Protein 4AY7 (pdb70)

Radius of gyration: 29.16 Å; Cα contacts (8 Å, |Δi|>4): 1496; chains: 2; bounding box: 47×88×54 Å

InterPro domains:
  IPR000257 Uroporphyrinogen decarboxylase (URO-D) [PF01208] (9-339)
  IPR006360 Methyltransferase MtaA/CmuA [TIGR01463] (5-341)
  IPR006360 Methyltransferase MtaA/CmuA [cd03307] (14-339)
  IPR038071 UROD/MetE-like superfamily [G3DSA:3.20.20.210] (1-342)
  IPR038071 UROD/MetE-like superfamily [SSF51726] (7-340)
  IPR052024 Methylcobamide/Methylated-thiol:CoM methyltransferase [PTHR47099] (4-341)

Sequence (672 aa):
EFTLKTRLLAALKGEPVDKVPVCSVTQTGIVELMDVVGAPWPEAHTNPELMAKLALANHELSGLEAVRLPYLTVLVEAMGCEINMGTKNRQPSVTGHPYPKDLEGAAVPADLLQRGRIPVVLEAIKIIREKVGPDVPIVGGMEGPVTVASSDLVSVKSFMMKWSIKKTDLLEQALDIATEASIIYANAMVEAGADVIAIADPVASPDLMSPDSSFRQFLKSRLQKFASSVNSVTVLHICGNVNPILSDMADCGFEGLSVEEKIGSAKKGKEVIGTRARLVGNVSSPFTLLPGPVDKIKAEAKEALEGGIDVLAPGCGIAPMTPLENVKALVAARDEFYAEFTLKTRLLAALKGEPVDKVPVCSVTQTGIVELMDVVGAPWPEAHTNPELMAKLALANHELSGLEAVRLPYLTVLVEAMMGCEINMGTKNRQPSVTGHPYPKDLEGAAVPADLLQRGRIPVVLEAIKIIREKVGPDVPIVGGMEGPVTVASSDLVSVKSFMMKWSIKKTDLLEQALDIATEASIIYANAMVEAGADVIAIADPVASPDLMSPDSFRQFLKSRLQQKFASSSVNSVTVLHICGNVNPILSDMADCGFEGLSVEEKIGSAKKKGKEVIGTRARLVGNVSSPFTLLPGPVDKIKAEAKEALEGGIDVLAPGCGIAPMTPLENVKALVAARDEFYA

Secondary structure (DSSP, 8-state):
---HHHHHHHHHHT---SS--B--SS----HHHHHHHT--TTHHHH-HHHHHHHHHHHHHTT--SSEEE----HHHHHTT-EEE--BTTB--EEEE-S-SS--TT----TTGGGSTTHHHHHHHHHHHHHHH-TTS-EEEEEE-HHHHHHHHH-HHHHHHHHHH-HHHHHHHHHHHHHHHHHHHHHHHHHT-SEEEEE-GGGSTTTS-HHHIIIIIHHHHHHHHHHSSSEEEEE--S--HHHHHHHHTS--SEEE--GGG--HHHHHHHHTTSSEEEEEE-IIIIITT--HHHHHHHHHHHHHTT-SEEEESSSPPTT--HHHHHHHHHHHHHHT-/---HHHHHHHHHHT---SS--B--SS----HHHHHHHT--TTHHHH-HHHHHHHHHHHHHTT--SSEEE----HHHHHTT-EEE---SSS--EEEE-S-SS--TT----TTGGGSTTHHHHHHHHHHHHHHH-TTS-EEEEEE-HHHHHHHHH-HHHHHHHHHH-HHHHHHHHHHHHHHHHHHHHHHHHHT-SEEEEE-GGGSTTTS-HHHIIIIIHHHHHHHHHHSSSEEEEE--S--HHHHHHHHTT--SEEE--GGG--HHHHHHHHTTS-EEEEEE-IIIIITT--HHHHHHHHHHHHHTT-SEEEESSSPPTT--HHHHHHHHHHHHHHT-

B-factor: mean 26.63, std 7.2, range [11.44, 65.88]

Nearest PDB structures (foldseek):
  4ay7-assembly2_B  TM=1.002E+00  e=9.163E-67  Methanosarcina mazei
  6tf8-assembly1_A  TM=4.665E-01  e=1.137E-02  Saccharolobus solfataricus P2
  6tf8-assembly4_D  TM=4.691E-01  e=1.137E-02  Saccharolobus solfataricus P2
  6tfa-assembly4_D  TM=4.592E-01  e=1.204E-02  Saccharolobus solfataricus P2
  4a29-assembly1_A  TM=4.739E-01  e=2.843E-02  synthetic construct

Solvent-accessible surface area: 25046 Å² total

Structure (mmCIF, N/CA/C/O backbone):
data_4AY7
#
_entry.id   4AY7
#
_cell.length_a   44.209
_cell.length_b   167.419
_cell.length_c   45.849
_cell.angle_alpha   90.00
_cell.angle_beta   117.36
_cell.angle_gamma   90.00
#
_symmetry.space_group_name_H-M   'P 1 21 1'
#
loop_
_entity.id
_entity.type
_entity.pdbx_description
1 polymer 'METHYLCOBALAMIN\: COENZYME M METHYLTRANSFERASE'
2 non-polymer 'ZINC ION'
3 non-polymer 'MAGNESIUM ION'
4 water water
#
loop_
_atom_site.group_PDB
_atom_site.id
_atom_site.type_symbol
_atom_site.label_atom_id
_atom_site.label_alt_id
_atom_site.label_comp_id
_atom_site.label_asym_id
_atom_site.label_entity_id
_atom_site.label_seq_id
_atom_site.pdbx_PDB_ins_code
_atom_site.Cartn_x
_atom_site.Cartn_y
_atom_site.Cartn_z
_atom_site.occupancy
_atom_site.B_iso_or_equiv
_atom_site.auth_seq_id
_atom_site.auth_comp_id
_atom_site.auth_asym_id
_atom_site.auth_atom_id
_atom_site.pdbx_PDB_model_num
ATOM 1 N N . GLU A 1 12 ? 19.385 6.195 -12.037 1.00 40.52 6 GLU A N 1
ATOM 2 C CA . GLU A 1 12 ? 18.181 6.228 -12.885 1.00 40.28 6 GLU A CA 1
ATOM 3 C C . GLU A 1 12 ? 17.089 5.366 -12.216 1.00 38.13 6 GLU A C 1
ATOM 4 O O . GLU A 1 12 ? 16.502 4.494 -12.849 1.00 41.82 6 GLU A O 1
ATOM 6 N N . PHE A 1 13 ? 16.827 5.593 -10.934 1.00 35.23 7 PHE A N 1
ATOM 7 C CA . PHE A 1 13 ? 15.638 5.048 -10.324 1.00 31.31 7 PHE A CA 1
ATOM 8 C C . PHE A 1 13 ? 14.466 5.887 -10.774 1.00 30.36 7 PHE A C 1
ATOM 9 O O . PHE A 1 13 ? 14.613 7.065 -11.069 1.00 29.05 7 PHE A O 1
ATOM 17 N N . THR A 1 14 ? 13.299 5.239 -10.834 1.00 27.80 8 THR A N 1
ATOM 18 C CA . THR A 1 14 ? 11.983 5.866 -10.962 1.00 26.66 8 THR A CA 1
ATOM 19 C C . THR A 1 14 ? 11.366 5.812 -9.586 1.00 25.20 8 THR A C 1
ATOM 20 O O . THR A 1 14 ? 11.868 5.128 -8.692 1.00 23.44 8 THR A O 1
ATOM 24 N N . LEU A 1 15 ? 10.277 6.550 -9.400 1.00 24.27 9 LEU A N 1
ATOM 25 C CA . LEU A 1 15 ? 9.639 6.518 -8.102 1.00 22.86 9 LEU A CA 1
ATOM 26 C C . LEU A 1 15 ? 9.241 5.084 -7.770 1.00 22.54 9 LEU A C 1
ATOM 27 O O . LEU A 1 15 ? 9.288 4.715 -6.586 1.00 21.30 9 LEU A O 1
ATOM 32 N N . LYS A 1 16 ? 8.833 4.326 -8.782 1.00 22.83 10 LYS A N 1
ATOM 33 C CA . LYS A 1 16 ? 8.401 2.968 -8.589 1.00 23.51 10 LYS A CA 1
ATOM 34 C C . LYS A 1 16 ? 9.572 2.055 -8.221 1.00 22.99 10 LYS A C 1
ATOM 35 O O . LYS A 1 16 ? 9.497 1.327 -7.233 1.00 21.73 10 LYS A O 1
ATOM 41 N N . THR A 1 17 ? 10.639 2.109 -9.015 1.00 23.39 11 THR A N 1
ATOM 42 C CA . THR A 1 17 ? 11.822 1.222 -8.801 1.00 23.60 11 THR A CA 1
ATOM 43 C C . THR A 1 17 ? 12.504 1.523 -7.472 1.00 22.20 11 THR A C 1
ATOM 44 O O . THR A 1 17 ? 12.966 0.596 -6.795 1.00 21.86 11 THR A O 1
ATOM 48 N N . ARG A 1 18 ? 12.529 2.790 -7.079 1.00 21.79 12 ARG A N 1
ATOM 49 C CA . ARG A 1 18 ? 13.133 3.179 -5.795 1.00 21.47 12 ARG A CA 1
ATOM 50 C C . ARG A 1 18 ? 12.309 2.613 -4.660 1.00 20.01 12 ARG A C 1
ATOM 51 O O . ARG A 1 18 ? 12.874 2.149 -3.654 1.00 18.48 12 ARG A O 1
ATOM 59 N N . LEU A 1 19 ? 10.965 2.754 -4.746 1.00 19.71 13 LEU A N 1
ATOM 60 C CA . LEU A 1 19 ? 10.129 2.265 -3.631 1.00 19.23 13 LEU A CA 1
ATOM 61 C C . LEU A 1 19 ? 10.327 0.779 -3.407 1.00 19.22 13 LEU A C 1
ATOM 62 O O . LEU A 1 19 ? 10.461 0.312 -2.280 1.00 19.01 13 LEU A O 1
ATOM 67 N N . LEU A 1 20 ? 10.263 0.023 -4.479 1.00 20.25 14 LEU A N 1
ATOM 68 C CA . LEU A 1 20 ? 10.382 -1.416 -4.421 1.00 21.11 14 LEU A CA 1
ATOM 69 C C . LEU A 1 20 ? 11.798 -1.831 -3.919 1.00 20.87 14 LEU A C 1
ATOM 70 O O . LEU A 1 20 ? 11.971 -2.696 -3.053 1.00 20.64 14 LEU A O 1
ATOM 75 N N . ALA A 1 21 ? 12.806 -1.180 -4.445 1.00 21.43 15 ALA A N 1
ATOM 76 C CA . ALA A 1 21 ? 14.213 -1.407 -3.965 1.00 20.97 15 ALA A CA 1
ATOM 77 C C . ALA A 1 21 ? 14.330 -1.120 -2.469 1.00 20.35 15 ALA A C 1
ATOM 78 O O . ALA A 1 21 ? 14.839 -1.969 -1.657 1.00 20.64 15 ALA A O 1
ATOM 80 N N . ALA A 1 22 ? 13.798 0.014 -2.059 1.00 19.79 16 ALA A N 1
ATOM 81 C CA . ALA A 1 22 ? 13.805 0.357 -0.627 1.00 19.05 16 ALA A CA 1
ATOM 82 C C . ALA A 1 22 ? 13.191 -0.633 0.300 1.00 18.71 16 ALA A C 1
ATOM 83 O O . ALA A 1 22 ? 13.736 -0.938 1.361 1.00 17.72 16 ALA A O 1
ATOM 85 N N . LEU A 1 23 ? 11.981 -1.100 -0.082 1.00 18.57 17 LEU A N 1
ATOM 86 C CA . LEU A 1 23 ? 11.250 -2.047 0.704 1.00 18.87 17 LEU A CA 1
ATOM 87 C C . LEU A 1 23 ? 11.965 -3.387 0.721 1.00 19.10 17 LEU A C 1
ATOM 88 O O . LEU A 1 23 ? 11.983 -4.066 1.737 1.00 19.49 17 LEU A O 1
ATOM 93 N N . LYS A 1 24 ? 12.545 -3.786 -0.385 1.00 20.13 18 LYS A N 1
ATOM 94 C CA . LYS A 1 24 ? 13.262 -5.040 -0.391 1.00 21.40 18 LYS A CA 1
ATOM 95 C C . LYS A 1 24 ? 14.637 -4.974 0.290 1.00 22.27 18 LYS A C 1
ATOM 96 O O . LYS A 1 24 ? 15.237 -6.021 0.569 1.00 23.59 18 LYS A O 1
ATOM 102 N N . GLY A 1 25 ? 15.128 -3.787 0.590 1.00 21.84 19 GLY A N 1
ATOM 103 C CA . GLY A 1 25 ? 16.470 -3.664 1.222 1.00 23.21 19 GLY A CA 1
ATOM 104 C C . GLY A 1 25 ? 17.605 -3.651 0.235 1.00 23.83 19 GLY A C 1
ATOM 105 O O . GLY A 1 25 ? 18.776 -3.869 0.600 1.00 25.17 19 GLY A O 1
ATOM 106 N N . GLU A 1 26 ? 17.300 -3.386 -1.011 1.00 24.24 20 GLU A N 1
ATOM 107 C CA . GLU A 1 26 ? 18.334 -3.189 -2.016 1.00 26.61 20 GLU A CA 1
ATOM 108 C C . GLU A 1 26 ? 18.859 -1.775 -1.984 1.00 26.57 20 GLU A C 1
ATOM 109 O O . GLU A 1 26 ? 18.169 -0.845 -1.487 1.00 24.91 20 GLU A O 1
ATOM 115 N N . PRO A 1 27 ? 20.092 -1.544 -2.535 1.00 28.61 21 PRO A N 1
ATOM 116 C CA . PRO A 1 27 ? 20.586 -0.171 -2.415 1.00 28.66 21 PRO A CA 1
ATOM 117 C C . PRO A 1 27 ? 19.758 0.843 -3.202 1.00 27.86 21 PRO A C 1
ATOM 118 O O . PRO A 1 27 ? 19.244 0.557 -4.292 1.00 29.02 21 PRO A O 1
ATOM 122 N N . VAL A 1 28 ? 19.602 1.994 -2.603 1.00 26.08 22 VAL A N 1
ATOM 123 C CA . VAL A 1 28 ? 18.973 3.106 -3.281 1.00 25.78 22 VAL A CA 1
ATOM 124 C C . VAL A 1 28 ? 19.776 4.378 -3.191 1.00 26.90 22 VAL A C 1
ATOM 125 O O . VAL A 1 28 ? 20.652 4.522 -2.313 1.00 25.40 22 VAL A O 1
ATOM 129 N N . ASP A 1 29 ? 19.468 5.299 -4.103 1.00 25.96 23 ASP A N 1
ATOM 130 C CA . ASP A 1 29 ? 20.082 6.610 -4.096 1.00 26.41 23 ASP A CA 1
ATOM 131 C C . ASP A 1 29 ? 19.656 7.456 -2.906 1.00 24.95 23 ASP A C 1
ATOM 132 O O . ASP A 1 29 ? 20.426 8.226 -2.379 1.00 25.98 23 ASP A O 1
ATOM 137 N N . LYS A 1 30 ? 18.393 7.333 -2.494 1.00 23.41 24 LYS A N 1
ATOM 138 C CA . LYS A 1 30 ? 17.837 8.130 -1.403 1.00 23.50 24 LYS A CA 1
ATOM 139 C C . LYS A 1 30 ? 16.565 7.488 -0.860 1.00 21.69 24 LYS A C 1
ATOM 140 O O . LYS A 1 30 ? 16.007 6.659 -1.533 1.00 21.23 24 LYS A O 1
ATOM 146 N N . VAL A 1 31 ? 16.178 7.776 0.382 1.00 20.78 25 VAL A N 1
ATOM 147 C CA . VAL A 1 31 ? 14.972 7.191 0.986 1.00 20.30 25 VAL A CA 1
ATOM 148 C C . VAL A 1 31 ? 13.718 7.781 0.276 1.00 20.22 25 VAL A C 1
ATOM 149 O O . VAL A 1 31 ? 13.613 9.014 0.148 1.00 20.55 25 VAL A O 1
ATOM 153 N N . PRO A 1 32 ? 12.828 6.925 -0.275 1.00 19.21 26 PRO A N 1
ATOM 154 C CA . PRO A 1 32 ? 11.547 7.434 -0.843 1.00 19.88 26 PRO A CA 1
ATOM 155 C C . PRO A 1 32 ? 10.696 7.970 0.251 1.00 19.63 26 PRO A C 1
ATO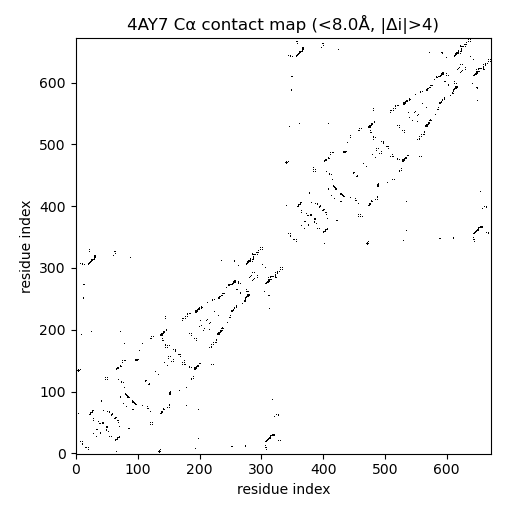M 156 O O . PRO A 1 32 ? 10.808 7.511 1.414 1.00 19.40 26 PRO A O 1
ATOM 160 N N . VAL A 1 33 ? 9.855 8.946 -0.102 1.00 20.88 27 VAL A N 1
ATOM 161 C CA . VAL A 1 33 ? 8.921 9.542 0.850 1.00 20.70 27 VAL A CA 1
ATOM 162 C C . VAL A 1 33 ? 7.542 9.346 0.309 1.00 21.95 27 VAL A C 1
ATOM 163 O O . VAL A 1 33 ? 7.230 9.797 -0.789 1.00 22.51 27 VAL A O 1
ATOM 167 N N . CYS A 1 34 ? 6.756 8.623 1.073 1.00 21.26 28 CYS A N 1
ATOM 168 C CA . CYS A 1 34 ? 5.355 8.370 0.651 1.00 22.87 28 CYS A CA 1
ATOM 169 C C . CYS A 1 34 ? 4.538 7.905 1.811 1.00 23.20 28 CYS A C 1
ATOM 170 O O . CYS A 1 34 ? 5.032 7.913 2.936 1.00 24.79 28 CYS A O 1
ATOM 173 N N . SER A 1 35 ? 3.261 7.568 1.560 1.00 23.24 29 SER A N 1
ATOM 174 C CA . SER A 1 35 ? 2.411 6.962 2.596 1.00 22.96 29 SER A CA 1
ATOM 175 C C . SER A 1 35 ? 1.914 5.628 2.150 1.00 22.39 29 SER A C 1
ATOM 176 O O . SER A 1 35 ? 1.504 5.471 0.982 1.00 22.84 29 SER A O 1
ATOM 179 N N . VAL A 1 36 ? 1.958 4.658 3.053 1.00 21.24 30 VAL A N 1
ATOM 180 C CA . VAL A 1 36 ? 1.435 3.349 2.834 1.00 22.77 30 VAL A CA 1
ATOM 181 C C . VAL A 1 36 ? 0.104 3.265 3.580 1.00 22.44 30 VAL A C 1
ATOM 182 O O . VAL A 1 36 ? -0.607 2.296 3.449 1.00 21.35 30 VAL A O 1
ATOM 186 N N . THR A 1 37 ? -0.256 4.308 4.310 1.00 21.37 31 THR A N 1
ATOM 187 C CA . THR A 1 37 ? -1.472 4.313 5.078 1.00 21.31 31 THR A CA 1
ATOM 188 C C . THR A 1 37 ? -2.397 5.362 4.393 1.00 21.08 31 THR A C 1
ATOM 189 O O . THR A 1 37 ? -1.975 6.039 3.471 1.00 21.43 31 THR A O 1
ATOM 193 N N . GLN A 1 38 ? -3.608 5.549 4.862 1.00 19.84 32 GLN A N 1
ATOM 194 C CA . GLN A 1 38 ? -4.582 6.308 4.064 1.00 20.47 32 GLN A CA 1
ATOM 195 C C . GLN A 1 38 ? -4.157 7.801 3.885 1.00 20.58 32 GLN A C 1
ATOM 196 O O . GLN A 1 38 ? -3.612 8.432 4.816 1.00 19.81 32 GLN A O 1
ATOM 202 N N . THR A 1 39 ? -4.377 8.318 2.684 1.00 20.21 33 THR A N 1
ATOM 203 C CA . THR A 1 39 ? -3.929 9.670 2.311 1.00 21.74 33 THR A CA 1
ATOM 204 C C . THR A 1 39 ? -5.048 10.723 2.040 1.00 22.24 33 THR A C 1
ATOM 205 O O . THR A 1 39 ? -4.793 11.828 1.560 1.00 24.18 33 THR A O 1
ATOM 209 N N . GLY A 1 40 ? -6.292 10.375 2.299 1.00 21.90 34 GLY A N 1
ATOM 210 C CA . GLY A 1 40 ? -7.409 11.315 2.069 1.00 21.90 34 GLY A CA 1
ATOM 211 C C . GLY A 1 40 ? -7.447 12.433 3.102 1.00 21.75 34 GLY A C 1
ATOM 212 O O . GLY A 1 40 ? -7.517 12.151 4.301 1.00 20.72 34 GLY A O 1
ATOM 213 N N . ILE A 1 41 ? -7.423 13.695 2.630 1.00 21.31 35 ILE A N 1
ATOM 214 C CA . ILE A 1 41 ? -7.421 14.872 3.539 1.00 21.46 35 ILE A CA 1
ATOM 215 C C . ILE A 1 41 ? -8.473 15.837 3.052 1.00 22.22 35 ILE A C 1
ATOM 216 O O . ILE A 1 41 ? -8.679 15.974 1.840 1.00 22.22 35 ILE A O 1
ATOM 221 N N . VAL A 1 42 ? -9.183 16.417 4.003 1.00 22.71 36 VAL A N 1
ATOM 222 C CA . VAL A 1 42 ? -10.308 17.296 3.715 1.00 23.46 36 VAL A CA 1
ATOM 223 C C . VAL A 1 42 ? -9.898 18.447 2.821 1.00 24.04 36 VAL A C 1
ATOM 224 O O . VAL A 1 42 ? -10.680 18.831 1.981 1.00 25.17 36 VAL A O 1
ATOM 228 N N . GLU A 1 43 ? -8.716 19.027 3.019 1.00 25.17 37 GLU A N 1
ATOM 229 C CA . GLU A 1 43 ? -8.238 20.157 2.176 1.00 25.86 37 GLU A CA 1
ATOM 230 C C . GLU A 1 43 ? -8.296 19.753 0.690 1.00 25.82 37 GLU A C 1
ATOM 231 O O . GLU A 1 43 ? -8.764 20.538 -0.164 1.00 26.74 37 GLU A O 1
ATOM 237 N N . LEU A 1 44 ? -7.883 18.534 0.388 1.00 24.50 38 LEU A N 1
ATOM 238 C CA . LEU A 1 44 ? -7.809 18.049 -1.002 1.00 24.57 38 LEU A CA 1
ATOM 239 C C . LEU A 1 44 ? -9.212 17.605 -1.466 1.00 23.87 38 LEU A C 1
ATOM 240 O O . LEU A 1 44 ? -9.611 17.878 -2.621 1.00 24.21 38 LEU A O 1
ATOM 245 N N . MET A 1 45 ? -10.009 17.054 -0.548 1.00 23.22 39 MET A N 1
ATOM 246 C CA . MET A 1 45 ? -11.417 16.729 -0.894 1.00 24.08 39 MET A CA 1
ATOM 247 C C . MET A 1 45 ? -12.070 18.001 -1.415 1.00 25.91 39 MET A C 1
ATOM 248 O O . MET A 1 45 ? -12.720 17.939 -2.427 1.00 26.29 39 MET A O 1
ATOM 253 N N . ASP A 1 46 ? -11.915 19.093 -0.682 1.00 27.05 40 ASP A N 1
ATOM 254 C CA . ASP A 1 46 ? -12.461 20.407 -1.084 1.00 30.33 40 ASP A CA 1
ATOM 255 C C . ASP A 1 46 ? -11.903 20.921 -2.426 1.00 30.38 40 ASP A C 1
ATOM 256 O O . ASP A 1 46 ? -12.677 21.328 -3.268 1.00 31.87 40 ASP A O 1
ATOM 261 N N . VAL A 1 47 ? -10.587 20.864 -2.635 1.00 30.22 41 VAL A N 1
ATOM 262 C CA . VAL A 1 47 ? -9.936 21.444 -3.848 1.00 30.27 41 VAL A CA 1
ATOM 263 C C . VAL A 1 47 ? -10.449 20.742 -5.107 1.00 31.02 41 VAL A C 1
ATOM 264 O O . VAL A 1 47 ? -10.946 21.391 -6.035 1.00 31.23 41 VAL A O 1
ATOM 268 N N . VAL A 1 48 ? -10.364 19.393 -5.112 1.00 29.27 42 VAL A N 1
ATOM 269 C CA . VAL A 1 48 ? -10.711 18.621 -6.307 1.00 29.77 42 VAL A CA 1
ATOM 270 C C . VAL A 1 48 ? -12.110 18.036 -6.230 1.00 30.64 42 VAL A C 1
ATOM 271 O O . VAL A 1 48 ? -12.473 17.190 -7.096 1.00 31.82 42 VAL A O 1
ATOM 275 N N . GLY A 1 49 ? -12.936 18.475 -5.269 1.00 30.29 43 GLY A N 1
ATOM 276 C CA . GLY A 1 49 ? -14.356 18.039 -5.259 1.00 31.46 43 GLY A CA 1
ATOM 277 C C . GLY A 1 49 ? -14.563 16.526 -5.207 1.00 30.75 43 GLY A C 1
ATOM 278 O O . GLY A 1 49 ? -15.465 15.943 -5.887 1.00 33.00 43 GLY A O 1
ATOM 279 N N . ALA A 1 50 ? -13.800 15.877 -4.356 1.00 29.49 44 ALA A N 1
ATOM 280 C CA . ALA A 1 50 ? -13.944 14.404 -4.161 1.00 29.61 44 ALA A CA 1
ATOM 281 C C . ALA A 1 50 ? -14.089 14.144 -2.672 1.00 29.26 44 ALA A C 1
ATOM 282 O O . ALA A 1 50 ? -13.174 13.539 -2.059 1.00 29.84 44 ALA A O 1
ATOM 284 N N . PRO A 1 51 ? -15.208 14.599 -2.077 1.00 29.02 45 PRO A N 1
ATOM 285 C CA . PRO A 1 51 ? -15.388 14.343 -0.642 1.00 28.71 45 PRO A CA 1
ATOM 286 C C . PRO A 1 51 ? -15.687 12.862 -0.317 1.00 28.21 45 PRO A C 1
ATOM 287 O O . PRO A 1 51 ? -16.252 12.156 -1.130 1.00 28.27 45 PRO A O 1
ATOM 291 N N . TRP A 1 52 ? -15.371 12.471 0.904 1.00 26.59 46 TRP A N 1
ATOM 292 C CA . TRP A 1 52 ? -16.019 11.319 1.525 1.00 25.51 46 TRP A CA 1
ATOM 293 C C . TRP A 1 52 ? -17.423 11.756 1.837 1.00 26.14 46 TRP A C 1
ATOM 294 O O . TRP A 1 52 ? -17.678 12.936 2.163 1.00 26.84 46 TRP A O 1
ATOM 305 N N . PRO A 1 53 ? -18.377 10.816 1.797 1.00 25.68 47 PRO A N 1
ATOM 306 C CA . PRO A 1 53 ? -18.259 9.403 1.487 1.00 24.89 47 PRO A CA 1
ATOM 307 C C . PRO A 1 53 ? -18.248 9.033 0.022 1.00 25.11 47 PRO A C 1
ATOM 308 O O . PRO A 1 53 ? -17.918 7.894 -0.297 1.00 25.19 47 PRO A O 1
ATOM 312 N N . GLU A 1 54 ? -18.591 9.951 -0.864 1.00 25.72 48 GLU A N 1
ATOM 313 C CA . GLU A 1 54 ? -18.654 9.646 -2.271 1.00 27.51 48 GLU A CA 1
ATOM 314 C C . GLU A 1 54 ? -17.400 9.154 -2.869 1.00 26.74 48 GLU A C 1
ATOM 315 O O . GLU A 1 54 ? -17.464 8.334 -3.806 1.00 27.67 48 GLU A O 1
ATOM 321 N N . ALA A 1 55 ? -16.254 9.658 -2.389 1.00 25.19 49 ALA A N 1
ATOM 322 C CA . ALA A 1 55 ? -14.931 9.139 -2.779 1.00 24.46 49 ALA A CA 1
ATOM 323 C C . ALA A 1 55 ? -14.722 7.652 -2.373 1.00 23.66 49 ALA A C 1
ATOM 324 O O . ALA A 1 55 ? -13.714 7.077 -2.794 1.00 24.01 49 ALA A O 1
ATOM 326 N N . HIS A 1 56 ? -15.574 7.099 -1.510 1.00 22.63 50 HIS A N 1
ATOM 327 C CA . HIS A 1 56 ? -15.502 5.670 -1.194 1.00 21.75 50 HIS A CA 1
ATOM 328 C C . HIS A 1 56 ? -16.257 4.827 -2.186 1.00 22.37 50 HIS A C 1
ATOM 329 O O . HIS A 1 56 ? -16.010 3.639 -2.324 1.00 22.21 50 HIS A O 1
ATOM 336 N N . THR A 1 57 ? -17.213 5.401 -2.887 1.00 23.74 51 THR A N 1
ATOM 337 C CA . THR A 1 57 ? -18.201 4.628 -3.671 1.00 24.76 51 THR A CA 1
ATOM 338 C C . THR A 1 57 ? -18.102 4.860 -5.195 1.00 25.72 51 THR A C 1
ATOM 339 O O . THR A 1 57 ? -18.673 4.119 -5.987 1.00 25.43 51 THR A O 1
ATOM 343 N N . ASN A 1 58 ? -17.421 5.906 -5.621 1.00 24.70 52 ASN A N 1
ATOM 344 C CA . ASN A 1 58 ? -17.344 6.243 -7.038 1.00 25.03 52 ASN A CA 1
ATOM 345 C C . ASN A 1 58 ? -15.868 6.114 -7.454 1.00 24.76 52 ASN A C 1
ATOM 346 O O . ASN A 1 58 ? -15.046 6.857 -6.912 1.00 24.23 52 ASN A O 1
ATOM 351 N N . PRO A 1 59 ? -15.535 5.253 -8.438 1.00 24.30 53 PRO A N 1
ATOM 352 C CA . PRO A 1 59 ? -14.108 5.041 -8.745 1.00 24.73 53 PRO A CA 1
ATOM 353 C C . PRO A 1 59 ? -13.389 6.268 -9.242 1.00 24.41 53 PRO A C 1
ATOM 354 O O . PRO A 1 59 ? -12.199 6.427 -8.974 1.00 22.18 53 PRO A O 1
ATOM 358 N N . GLU A 1 60 ? -14.105 7.096 -9.993 1.00 25.84 54 GLU A N 1
ATOM 359 C CA . GLU A 1 60 ? -13.477 8.303 -10.536 1.00 27.07 54 GLU A CA 1
ATOM 360 C C . GLU A 1 60 ? -13.136 9.290 -9.440 1.00 26.32 54 GLU A C 1
ATOM 361 O O . GLU A 1 60 ? -12.053 9.842 -9.439 1.00 25.86 54 GLU A O 1
ATOM 367 N N . LEU A 1 61 ? -14.019 9.511 -8.491 1.00 25.42 55 LEU A N 1
ATOM 368 C CA . LEU A 1 61 ? -13.667 10.368 -7.343 1.00 25.74 55 LEU A CA 1
ATOM 369 C C . LEU A 1 61 ? -12.604 9.767 -6.413 1.00 24.35 55 LEU A C 1
ATOM 370 O O . LEU A 1 61 ? -11.740 10.503 -5.890 1.00 23.44 55 LEU A O 1
ATOM 375 N N . MET A 1 62 ? -12.646 8.445 -6.225 1.00 23.25 56 MET A N 1
ATOM 376 C CA . MET A 1 62 ? -11.597 7.765 -5.479 1.00 23.44 56 MET A CA 1
ATOM 377 C C . MET A 1 62 ? -10.213 8.037 -6.161 1.00 23.37 56 MET A C 1
ATOM 378 O O . MET A 1 62 ? -9.215 8.417 -5.477 1.00 23.92 56 MET A O 1
ATOM 383 N N . ALA A 1 63 ? -10.148 7.841 -7.479 1.00 22.82 57 ALA A N 1
ATOM 384 C CA . ALA A 1 63 ? -8.954 8.108 -8.240 1.00 23.77 57 ALA A CA 1
ATOM 385 C C . ALA A 1 63 ? -8.510 9.584 -8.052 1.00 25.56 57 ALA A C 1
ATOM 386 O O . ALA A 1 63 ? -7.349 9.878 -7.734 1.00 25.51 57 ALA A O 1
ATOM 388 N N . LYS A 1 64 ? -9.478 10.478 -8.177 1.00 26.79 58 LYS A N 1
ATOM 389 C CA . LYS A 1 64 ? -9.235 11.910 -8.221 1.00 28.42 58 LYS A CA 1
ATOM 390 C C . LYS A 1 64 ? -8.661 12.377 -6.895 1.00 28.51 58 LYS A C 1
ATOM 391 O O . LYS A 1 64 ? -7.621 13.070 -6.904 1.00 32.79 58 LYS A O 1
ATOM 397 N N . LEU A 1 65 ? -9.177 11.903 -5.768 1.00 26.16 59 LEU A N 1
ATOM 398 C CA . LEU A 1 65 ? -8.637 12.276 -4.480 1.00 26.23 59 LEU A CA 1
ATOM 399 C C . LEU A 1 65 ? -7.248 11.664 -4.197 1.00 27.86 59 LEU A C 1
ATOM 400 O O . LEU A 1 65 ? -6.371 12.330 -3.501 1.00 27.14 59 LEU A O 1
ATOM 405 N N . ALA A 1 66 ? -7.034 10.418 -4.676 1.00 27.94 60 ALA A N 1
ATOM 406 C CA . ALA A 1 66 ? -5.710 9.753 -4.469 1.00 27.78 60 ALA A CA 1
ATOM 407 C C . ALA A 1 66 ? -4.589 10.471 -5.192 1.00 29.71 60 ALA A C 1
ATOM 408 O O . ALA A 1 66 ? -3.443 10.682 -4.675 1.00 25.68 60 ALA A O 1
ATOM 410 N N . LEU A 1 67 ? -4.909 10.834 -6.420 1.00 29.83 61 LEU A N 1
ATOM 411 C CA . LEU A 1 67 ? -3.938 11.453 -7.260 1.00 31.80 61 LEU A CA 1
ATOM 412 C C . LEU A 1 67 ? -3.607 12.824 -6.690 1.00 32.80 61 LEU A C 1
ATOM 413 O O . LEU A 1 67 ? -2.487 13.291 -6.851 1.00 33.72 61 LEU A O 1
ATOM 418 N N . ALA A 1 68 ? -4.585 13.451 -6.031 1.00 32.88 62 ALA A N 1
ATOM 419 C CA . ALA A 1 68 ? -4.436 14.801 -5.523 1.00 33.05 62 ALA A CA 1
ATOM 420 C C . ALA A 1 68 ? -3.392 14.836 -4.427 1.00 33.71 62 ALA A C 1
ATOM 421 O O . ALA A 1 68 ? -2.629 15.823 -4.382 1.00 37.49 62 ALA A O 1
ATOM 423 N N . ASN A 1 69 ? -3.314 13.790 -3.581 1.00 31.48 63 ASN A N 1
ATOM 424 C CA . ASN A 1 69 ? -2.293 13.718 -2.537 1.00 34.92 63 ASN A CA 1
ATOM 425 C C . ASN A 1 69 ? -1.034 12.998 -3.048 1.00 36.25 63 ASN A C 1
ATOM 426 O O . ASN A 1 69 ? -0.312 12.301 -2.260 1.00 35.84 63 ASN A O 1
ATOM 431 N N . HIS A 1 70 ? -0.849 13.104 -4.367 1.00 34.14 64 HIS A N 1
ATOM 432 C CA . HIS A 1 70 ? 0.368 12.746 -5.046 1.00 32.00 64 HIS A CA 1
ATOM 433 C C . HIS A 1 70 ? 0.826 13.968 -5.800 1.00 31.02 64 HIS A C 1
ATOM 434 O O . HIS A 1 70 ? 1.958 14.428 -5.660 1.00 29.25 64 HIS A O 1
ATOM 441 N N . GLU A 1 71 ? -0.058 14.490 -6.616 1.00 30.99 65 GLU A N 1
ATOM 442 C CA . GLU A 1 71 ? 0.279 15.600 -7.483 1.00 33.84 65 GLU A CA 1
ATOM 443 C C . GLU A 1 71 ? 0.448 16.955 -6.732 1.00 31.84 65 GLU A C 1
ATOM 444 O O . GLU A 1 71 ? 1.337 17.704 -7.061 1.00 32.73 65 GLU A O 1
ATOM 450 N N . LEU A 1 72 ? -0.332 17.206 -5.686 1.00 29.02 66 LEU A N 1
ATOM 451 C CA . LEU A 1 72 ? -0.195 18.410 -4.890 1.00 28.99 66 LEU A CA 1
ATOM 452 C C . LEU A 1 72 ? 0.765 18.279 -3.683 1.00 28.45 66 LEU A C 1
ATOM 453 O O . LEU A 1 72 ? 1.322 19.295 -3.199 1.00 28.53 66 LEU A O 1
ATOM 458 N N . SER A 1 73 ? 0.981 17.059 -3.161 1.00 26.94 67 SER A N 1
ATOM 459 C CA . SER A 1 73 ? 1.766 16.923 -1.938 1.00 25.90 67 SER A CA 1
ATOM 460 C C . SER A 1 73 ? 3.234 16.552 -2.181 1.00 25.61 67 SER A C 1
ATOM 461 O O . SER A 1 73 ? 4.073 16.842 -1.344 1.00 27.06 67 SER A O 1
ATOM 464 N N . GLY A 1 74 ? 3.493 15.862 -3.283 1.00 24.56 68 GLY A N 1
ATOM 465 C CA . GLY A 1 74 ? 4.749 15.357 -3.638 1.00 23.89 68 GLY A CA 1
ATOM 466 C C . GLY A 1 74 ? 5.072 13.994 -3.007 1.00 23.46 68 GLY A C 1
ATOM 467 O O . GLY A 1 74 ? 6.209 13.513 -3.174 1.00 23.25 68 GLY A O 1
ATOM 468 N N . LEU A 1 75 ? 4.114 13.346 -2.346 1.00 22.56 69 LEU A N 1
ATOM 469 C CA . LEU A 1 75 ? 4.307 11.951 -1.879 1.00 22.56 69 LEU A CA 1
ATOM 470 C C . LEU A 1 75 ? 4.562 11.121 -3.116 1.00 22.47 69 LEU A C 1
ATOM 471 O O . LEU A 1 75 ? 3.937 11.339 -4.177 1.00 23.53 69 LEU A O 1
ATOM 476 N N . GLU A 1 76 ? 5.524 10.215 -2.978 1.00 22.02 70 GLU A N 1
ATOM 477 C CA . GLU A 1 76 ? 6.066 9.492 -4.114 1.00 22.27 70 GLU A CA 1
ATOM 478 C C . GLU A 1 76 ? 5.403 8.171 -4.347 1.00 21.80 70 GLU A C 1
ATOM 479 O O . GLU A 1 76 ? 6.022 7.261 -4.841 1.00 22.49 70 GLU A O 1
ATOM 485 N N . ALA A 1 77 ? 4.090 8.096 -4.108 1.00 21.65 71 ALA A N 1
ATOM 486 C CA . ALA A 1 77 ? 3.288 6.902 -4.433 1.00 21.09 71 ALA A CA 1
ATOM 487 C C . ALA A 1 77 ? 1.841 7.359 -4.442 1.00 21.27 71 ALA A C 1
ATOM 488 O O . ALA A 1 77 ? 1.540 8.448 -3.972 1.00 23.67 71 ALA A O 1
ATOM 490 N N . VAL A 1 78 ? 0.962 6.567 -5.014 1.00 20.54 72 VAL A N 1
ATOM 491 C CA . VAL A 1 78 ? -0.492 6.856 -4.913 1.00 20.09 72 VAL A CA 1
ATOM 492 C C . VAL A 1 78 ? -1.073 5.721 -4.129 1.00 19.99 72 VAL A C 1
ATOM 493 O O . VAL A 1 78 ? -0.898 4.562 -4.544 1.00 20.12 72 VAL A O 1
ATOM 497 N N . ARG A 1 79 ? -1.804 6.017 -3.057 1.00 20.06 73 ARG A N 1
ATOM 498 C CA . ARG A 1 79 ? -2.333 5.012 -2.128 1.00 20.24 73 ARG A CA 1
ATOM 499 C C . ARG A 1 79 ? -3.891 5.133 -2.154 1.00 20.36 73 ARG A C 1
ATOM 500 O O . ARG A 1 79 ? -4.450 6.226 -2.042 1.00 19.72 73 ARG A O 1
ATOM 508 N N . LEU A 1 80 ? -4.519 3.986 -2.216 1.00 20.43 74 LEU A N 1
ATOM 509 C CA . LEU A 1 80 ? -5.983 3.855 -2.134 1.00 20.79 74 LEU A CA 1
ATOM 510 C C . LEU A 1 80 ? -6.361 2.540 -1.501 1.00 20.96 74 LEU A C 1
ATOM 511 O O . LEU A 1 80 ? -5.546 1.610 -1.475 1.00 19.52 74 LEU A O 1
ATOM 516 N N . PRO A 1 81 ? -7.609 2.411 -1.016 1.00 21.14 75 PRO A N 1
ATOM 517 C CA . PRO A 1 81 ? -8.635 3.411 -0.854 1.00 21.21 75 PRO A CA 1
ATOM 518 C C . PRO A 1 81 ? -8.460 4.146 0.469 1.00 22.95 75 PRO A C 1
ATOM 519 O O . PRO A 1 81 ? -7.288 4.404 0.865 1.00 24.68 75 PRO A O 1
ATOM 523 N N . TYR A 1 82 ? -9.551 4.554 1.119 1.00 23.40 76 TYR A N 1
ATOM 524 C CA . TYR A 1 82 ? -9.481 5.392 2.339 1.00 24.21 76 TYR A CA 1
ATOM 525 C C . TYR A 1 82 ? -10.096 4.814 3.556 1.00 26.49 76 TYR A C 1
ATOM 526 O O . TYR A 1 82 ? -10.608 5.553 4.428 1.00 31.23 76 TYR A O 1
ATOM 543 N N . LEU A 1 84 ? -10.821 0.849 5.845 1.00 21.55 78 LEU A N 1
ATOM 544 C CA . LEU A 1 84 ? -10.498 -0.529 6.149 1.00 22.42 78 LEU A CA 1
ATOM 545 C C . LEU A 1 84 ? -11.746 -1.429 6.138 1.00 20.51 78 LEU A C 1
ATOM 546 O O . LEU A 1 84 ? -11.896 -2.295 6.997 1.00 21.77 78 LEU A O 1
ATOM 551 N N . THR A 1 85 ? -12.668 -1.176 5.204 1.00 19.18 79 THR A N 1
ATOM 552 C CA . THR A 1 85 ? -13.930 -1.914 5.162 1.00 18.46 79 THR A CA 1
ATOM 553 C C . THR A 1 85 ? -14.288 -2.543 3.817 1.00 18.03 79 THR A C 1
ATOM 554 O O . THR A 1 85 ? -15.304 -3.312 3.727 1.00 17.53 79 THR A O 1
ATOM 558 N N . VAL A 1 86 ? -13.536 -2.314 2.769 1.00 17.43 80 VAL A N 1
ATOM 559 C CA . VAL A 1 86 ? -13.964 -2.838 1.489 1.00 17.41 80 VAL A CA 1
ATOM 560 C C . VAL A 1 86 ? -14.150 -4.371 1.466 1.00 17.57 80 VAL A C 1
ATOM 561 O O . VAL A 1 86 ? -15.130 -4.901 0.910 1.00 17.51 80 VAL A O 1
ATOM 565 N N . LEU A 1 87 ? -13.142 -5.072 1.967 1.00 17.48 81 LEU A N 1
ATOM 566 C CA . LEU A 1 87 ? -13.136 -6.508 1.881 1.00 17.92 81 LEU A CA 1
ATOM 567 C C . LEU A 1 87 ? -14.182 -7.049 2.871 1.00 17.70 81 LEU A C 1
ATOM 568 O O . LEU A 1 87 ? -14.930 -7.961 2.570 1.00 18.48 81 LEU A O 1
ATOM 573 N N . VAL A 1 88 ? -14.222 -6.520 4.085 1.00 17.65 82 VAL A N 1
ATOM 574 C CA . VAL A 1 88 ? -15.150 -7.097 5.082 1.00 17.85 82 VAL A CA 1
ATOM 575 C C . VAL A 1 88 ? -16.617 -6.913 4.642 1.00 18.02 82 VAL A C 1
ATOM 576 O O . VAL A 1 88 ? -17.465 -7.817 4.842 1.00 18.23 82 VAL A O 1
ATOM 580 N N . GLU A 1 89 ? -16.905 -5.805 3.986 1.00 18.09 83 GLU A N 1
ATOM 581 C CA . GLU A 1 89 ? -18.183 -5.591 3.405 1.00 18.77 83 GLU A CA 1
ATOM 582 C C . GLU A 1 89 ? -18.473 -6.562 2.276 1.00 18.65 83 GLU A C 1
ATOM 583 O O . GLU A 1 89 ? -19.610 -7.031 2.183 1.00 19.15 83 GLU A O 1
ATOM 589 N N . ALA A 1 90 ? -17.538 -6.787 1.393 1.00 18.68 84 ALA A N 1
ATOM 590 C CA . ALA A 1 90 ? -17.689 -7.822 0.343 1.00 19.51 84 ALA A CA 1
ATOM 591 C C . ALA A 1 90 ? -17.896 -9.214 0.935 1.00 20.41 84 ALA A C 1
ATOM 592 O O . ALA A 1 90 ? -18.734 -9.965 0.426 1.00 22.07 84 ALA A O 1
ATOM 594 N N . MET A 1 91 ? -17.327 -9.446 2.102 1.00 20.37 85 MET A N 1
ATOM 595 C CA . MET A 1 91 ? -17.545 -10.676 2.880 1.00 22.30 85 MET A CA 1
ATOM 596 C C . MET A 1 91 ? -18.869 -10.748 3.669 1.00 22.94 85 MET A C 1
ATOM 597 O O . MET A 1 91 ? -19.113 -11.767 4.343 1.00 26.02 85 MET A O 1
ATOM 602 N N . GLY A 1 92 ? -19.677 -9.681 3.647 1.00 22.17 86 GLY A N 1
ATOM 603 C CA . GLY A 1 92 ? -21.015 -9.677 4.267 1.00 21.76 86 GLY A CA 1
ATOM 604 C C . GLY A 1 92 ? -21.230 -8.730 5.450 1.00 21.53 86 GLY A C 1
ATOM 605 O O . GLY A 1 92 ? -22.323 -8.588 5.917 1.00 21.38 86 GLY A O 1
ATOM 606 N N . CYS A 1 93 ? -20.189 -7.996 5.876 1.00 20.86 87 CYS A N 1
ATOM 607 C CA . CYS A 1 93 ? -20.380 -6.957 6.873 1.00 21.08 87 CYS A CA 1
ATOM 608 C C . CYS A 1 93 ? -21.257 -5.788 6.371 1.00 21.55 87 CYS A C 1
ATOM 609 O O . CYS A 1 93 ? -21.246 -5.406 5.196 1.00 21.70 87 CYS A O 1
ATOM 612 N N . GLU A 1 94 ? -21.970 -5.210 7.311 1.00 21.42 88 GLU A N 1
ATOM 613 C CA . GLU A 1 94 ? -22.715 -3.980 7.101 1.00 21.68 88 GLU A CA 1
ATOM 614 C C . GLU A 1 94 ? -21.885 -2.795 7.585 1.00 19.95 88 GLU A C 1
ATOM 615 O O . GLU A 1 94 ? -21.410 -2.818 8.695 1.00 19.26 88 GLU A O 1
ATOM 621 N N . ILE A 1 95 ? -21.735 -1.788 6.751 1.00 19.11 89 ILE A N 1
ATOM 622 C CA . ILE A 1 95 ? -20.823 -0.661 7.001 1.00 18.91 89 ILE A CA 1
ATOM 623 C C . ILE A 1 95 ? -21.573 0.683 7.182 1.00 19.47 89 ILE A C 1
ATOM 624 O O . ILE A 1 95 ? -22.508 1.020 6.443 1.00 19.60 89 ILE A O 1
ATOM 629 N N . ASN A 1 96 ? -21.204 1.459 8.206 1.00 19.81 90 ASN A N 1
ATOM 630 C CA . ASN A 1 96 ? -21.679 2.851 8.336 1.00 20.20 90 ASN A CA 1
ATOM 631 C C . ASN A 1 96 ? -20.693 3.672 7.502 1.00 20.08 90 ASN A C 1
ATOM 632 O O . ASN A 1 96 ? -19.557 3.702 7.818 1.00 19.05 90 ASN A O 1
ATOM 637 N N . MET A 1 97 ? -21.118 4.269 6.380 1.00 20.75 91 MET A N 1
ATOM 638 C CA . MET A 1 97 ? -20.149 4.863 5.451 1.00 21.04 91 MET A CA 1
ATOM 639 C C . MET A 1 97 ? -19.532 6.199 5.956 1.00 21.21 91 MET A C 1
ATOM 640 O O . MET A 1 97 ? -18.614 6.766 5.333 1.00 21.06 91 MET A O 1
ATOM 645 N N . GLY A 1 98 ? -20.052 6.748 7.035 1.00 21.93 92 GLY A N 1
ATOM 646 C CA . GLY A 1 98 ? -19.372 7.885 7.681 1.00 22.43 92 GLY A CA 1
ATOM 647 C C . GLY A 1 98 ? -19.610 9.177 6.936 1.00 23.42 92 GLY A C 1
ATOM 648 O O . GLY A 1 98 ? -20.603 9.350 6.258 1.00 23.92 92 GLY A O 1
ATOM 649 N N . THR A 1 99 ? -18.723 10.127 7.146 1.00 24.04 93 THR A N 1
ATOM 650 C CA . THR A 1 99 ? -18.910 11.521 6.732 1.00 26.08 93 THR A CA 1
ATOM 651 C C . THR A 1 99 ? -17.604 12.041 6.187 1.00 27.46 93 THR A C 1
ATOM 652 O O . THR A 1 99 ? -16.538 11.352 6.127 1.00 25.40 93 THR A O 1
ATOM 656 N N . LYS A 1 100 ? -17.670 13.321 5.796 1.00 28.81 94 LYS A N 1
ATOM 657 C CA . LYS A 1 100 ? -16.526 13.952 5.277 1.00 31.77 94 LYS A CA 1
ATOM 658 C C . LYS A 1 100 ? -15.256 13.766 6.140 1.00 30.59 94 LYS A C 1
ATOM 659 O O . LYS A 1 100 ? -14.155 13.671 5.600 1.00 32.74 94 LYS A O 1
ATOM 665 N N . ASN A 1 101 ? -15.344 13.690 7.461 1.00 31.31 95 ASN A N 1
ATOM 666 C CA . ASN A 1 101 ? -14.101 13.425 8.201 1.00 34.64 95 ASN A CA 1
ATOM 667 C C . ASN A 1 101 ? -14.112 12.196 9.152 1.00 34.41 95 ASN A C 1
ATOM 668 O O . ASN A 1 101 ? -13.233 12.061 9.984 1.00 34.80 95 ASN A O 1
ATOM 673 N N . ARG A 1 102 ? -15.089 11.295 8.988 1.00 32.12 96 ARG A N 1
ATOM 674 C CA . ARG A 1 102 ? -15.262 10.155 9.857 1.00 30.45 96 ARG A CA 1
ATOM 675 C C . ARG A 1 102 ? -15.258 8.968 8.871 1.00 26.70 96 ARG A C 1
ATOM 676 O O . ARG A 1 102 ? -16.128 8.922 8.014 1.00 24.88 96 ARG A O 1
ATOM 684 N N . GLN A 1 103 ? -14.267 8.094 8.988 1.00 24.20 97 GLN A N 1
ATOM 685 C CA . GLN A 1 103 ? -14.055 6.985 8.031 1.00 24.37 97 GLN A CA 1
ATOM 686 C C . GLN A 1 103 ? -15.213 5.982 8.154 1.00 21.52 97 GLN A C 1
ATOM 687 O O . GLN A 1 103 ? -15.797 5.896 9.191 1.00 21.49 97 GLN A O 1
ATOM 693 N N . PRO A 1 104 ? -15.455 5.189 7.143 1.00 20.43 98 PRO A N 1
ATOM 694 C CA . PRO A 1 104 ? -16.383 4.068 7.301 1.00 20.30 98 PRO A CA 1
ATOM 695 C C . PRO A 1 104 ? -16.012 3.132 8.430 1.00 19.63 98 PRO A C 1
ATOM 696 O O . PRO A 1 104 ? -14.850 2.916 8.669 1.00 18.54 98 PRO A O 1
ATOM 700 N N . SER A 1 105 ? -16.987 2.509 9.051 1.00 19.54 99 SER A N 1
ATOM 701 C CA . SER A 1 105 ? -16.765 1.588 10.137 1.00 19.79 99 SER A CA 1
ATOM 702 C C . SER A 1 105 ? -17.768 0.429 10.039 1.00 19.71 99 SER A C 1
ATOM 703 O O . SER A 1 105 ? -18.901 0.630 9.561 1.00 18.86 99 SER A O 1
ATOM 706 N N . VAL A 1 106 ? -17.338 -0.744 10.507 1.00 19.22 100 VAL A N 1
ATOM 707 C CA . VAL A 1 106 ? -18.273 -1.916 10.569 1.00 19.86 100 VAL A CA 1
ATOM 708 C C . VAL A 1 106 ? -19.265 -1.812 11.683 1.00 20.47 100 VAL A C 1
ATOM 709 O O . VAL A 1 106 ? -18.874 -1.739 12.858 1.00 21.14 100 VAL A O 1
ATOM 713 N N . THR A 1 107 ? -20.553 -1.926 11.345 1.00 20.48 101 THR A N 1
ATOM 714 C CA . THR A 1 107 ? -21.606 -1.986 12.346 1.00 21.20 101 THR A CA 1
ATOM 715 C C . THR A 1 107 ? -22.304 -3.312 12.489 1.00 21.26 101 THR A C 1
ATOM 716 O O . THR A 1 107 ? -22.861 -3.567 13.520 1.00 22.04 101 THR A O 1
ATOM 720 N N . GLY A 1 108 ? -22.277 -4.120 11.442 1.00 20.89 102 GLY A N 1
ATOM 721 C CA . GLY A 1 108 ? -22.919 -5.443 11.431 1.00 21.09 102 GLY A CA 1
ATOM 722 C C . GLY A 1 108 ? -21.938 -6.494 11.004 1.00 20.40 102 GLY A C 1
ATOM 723 O O . GLY A 1 108 ? -21.237 -6.360 9.978 1.00 20.13 102 GLY A O 1
ATOM 724 N N . HIS A 1 109 ? -21.937 -7.584 11.763 1.00 20.65 103 HIS A N 1
ATOM 725 C CA . HIS A 1 109 ? -21.024 -8.737 11.573 1.00 20.88 103 HIS A CA 1
ATOM 726 C C . HIS A 1 109 ? -21.831 -9.976 11.134 1.00 21.08 103 HIS A C 1
ATOM 727 O O . HIS A 1 109 ? -22.858 -10.273 11.724 1.00 21.57 103 HIS A O 1
ATOM 734 N N . PRO A 1 110 ? -21.439 -10.619 10.034 1.00 20.94 104 PRO A N 1
ATOM 735 C CA . PRO A 1 110 ? -22.252 -11.659 9.472 1.00 21.49 104 PRO A CA 1
ATOM 736 C C . PRO A 1 110 ? -22.317 -12.969 10.286 1.00 22.14 104 PRO A C 1
ATOM 737 O O . PRO A 1 110 ? -23.334 -13.697 10.196 1.00 21.72 104 PRO A O 1
ATOM 741 N N . TYR A 1 111 ? -21.331 -13.240 11.133 1.00 21.83 105 TYR A N 1
ATOM 742 C CA . TYR A 1 111 ? -21.196 -14.545 11.855 1.00 22.71 105 TYR A CA 1
ATOM 743 C C . TYR A 1 111 ? -20.866 -14.325 13.309 1.00 22.79 105 TYR A C 1
ATOM 744 O O . TYR A 1 111 ? -19.868 -14.874 13.817 1.00 23.14 105 TYR A O 1
ATOM 753 N N . PRO A 1 112 ? -21.686 -13.580 14.016 1.00 23.59 106 PRO A N 1
ATOM 754 C CA . PRO A 1 112 ? -21.430 -13.282 15.426 1.00 24.33 106 PRO A CA 1
ATOM 755 C C . PRO A 1 112 ? -21.558 -14.399 16.429 1.00 26.12 106 PRO A C 1
ATOM 756 O O . PRO A 1 112 ? -20.946 -14.338 17.487 1.00 26.48 106 PRO A O 1
ATOM 760 N N . LYS A 1 113 ? -22.331 -15.442 16.131 1.00 27.77 107 LYS A N 1
ATOM 761 C CA . LYS A 1 113 ? -22.535 -16.526 17.108 1.00 29.06 107 LYS A CA 1
ATOM 762 C C . LYS A 1 113 ? -21.981 -17.904 16.704 1.00 28.57 107 LYS A C 1
ATOM 763 O O . LYS A 1 113 ? -21.848 -18.801 17.553 1.00 29.52 107 LYS A O 1
ATOM 769 N N . ASP A 1 114 ? -21.638 -18.057 15.425 1.00 27.14 108 ASP A N 1
ATOM 770 C CA . ASP A 1 114 ? -21.221 -19.330 14.865 1.00 27.39 108 ASP A CA 1
ATOM 771 C C . ASP A 1 114 ? -20.726 -19.040 13.475 1.00 26.40 108 ASP A C 1
ATOM 772 O O . ASP A 1 114 ? -21.007 -17.929 12.909 1.00 26.57 108 ASP A O 1
ATOM 777 N N . LEU A 1 115 ? -20.182 -20.054 12.837 1.00 25.71 109 LEU A N 1
ATOM 778 C CA . LEU A 1 115 ? -19.674 -19.896 11.494 1.00 25.98 109 LEU A CA 1
ATOM 779 C C . LEU A 1 115 ? -20.376 -20.747 10.463 1.00 27.18 109 LEU A C 1
ATOM 780 O O . LEU A 1 115 ? -19.796 -21.095 9.423 1.00 26.52 109 LEU A O 1
ATOM 785 N N . GLU A 1 116 ? -21.644 -21.055 10.716 1.00 28.74 110 GLU A N 1
ATOM 786 C CA . GLU A 1 116 ? -22.368 -21.918 9.830 1.00 30.32 110 GLU A CA 1
ATOM 787 C C . GLU A 1 116 ? -22.613 -21.262 8.517 1.00 29.50 110 GLU A C 1
ATOM 788 O O . GLU A 1 116 ? -23.200 -20.214 8.424 1.00 30.83 110 GLU A O 1
ATOM 794 N N . GLY A 1 117 ? -22.127 -21.890 7.474 1.00 29.87 111 GLY A N 1
ATOM 795 C CA . GLY A 1 117 ? -22.302 -21.324 6.143 1.00 30.34 111 GLY A CA 1
ATOM 796 C C . GLY A 1 117 ? -21.199 -20.371 5.774 1.00 30.17 111 GLY A C 1
ATOM 797 O O . GLY A 1 117 ? -21.201 -19.920 4.657 1.00 33.82 111 GLY A O 1
ATOM 798 N N . ALA A 1 118 ? -20.283 -20.000 6.695 1.00 28.40 112 ALA A N 1
ATOM 799 C CA . ALA A 1 118 ? -19.239 -18.980 6.402 1.00 26.97 112 ALA A CA 1
ATOM 800 C C . ALA A 1 118 ? -18.248 -19.520 5.441 1.00 27.31 112 ALA A C 1
ATOM 801 O O . ALA A 1 118 ? -17.720 -20.619 5.682 1.00 27.21 112 ALA A O 1
ATOM 803 N N . ALA A 1 119 ? -18.004 -18.820 4.350 1.00 26.59 113 ALA A N 1
ATOM 804 C CA . ALA A 1 119 ? -17.060 -19.295 3.339 1.00 27.91 113 ALA A CA 1
ATOM 805 C C . ALA A 1 119 ? -16.600 -18.057 2.576 1.00 28.67 113 ALA A C 1
ATOM 806 O O . ALA A 1 119 ? -17.197 -17.018 2.647 1.00 29.73 113 ALA A O 1
ATOM 808 N N . VAL A 1 120 ? -15.603 -18.180 1.764 1.00 28.09 114 VAL A N 1
ATOM 809 C CA . VAL A 1 120 ? -15.355 -17.117 0.852 1.00 27.87 114 VAL A CA 1
ATOM 810 C C . VAL A 1 120 ? -16.271 -17.307 -0.347 1.00 28.49 114 VAL A C 1
ATOM 811 O O . VAL A 1 120 ? -16.132 -18.290 -1.038 1.00 30.05 114 VAL A O 1
ATOM 815 N N . PRO A 1 121 ? -17.124 -16.343 -0.633 1.00 29.05 115 PRO A N 1
ATOM 816 C CA . PRO A 1 121 ? -18.005 -16.448 -1.793 1.00 29.97 115 PRO A CA 1
ATOM 817 C C . PRO A 1 121 ? -17.275 -16.554 -3.138 1.00 30.40 115 PRO A C 1
ATOM 818 O O . PRO A 1 121 ? -16.215 -15.976 -3.306 1.00 28.88 115 PRO A O 1
ATOM 822 N N . ALA A 1 122 ? -17.795 -17.391 -4.047 1.00 29.20 116 ALA A N 1
ATOM 823 C CA . ALA A 1 122 ? -17.107 -17.693 -5.268 1.00 30.24 116 ALA A CA 1
ATOM 824 C C . ALA A 1 122 ? -16.960 -16.442 -6.085 1.00 31.00 116 ALA A C 1
ATOM 825 O O . ALA A 1 122 ? -15.998 -16.302 -6.867 1.00 34.86 116 ALA A O 1
ATOM 827 N N . ASP A 1 123 ? -17.841 -15.479 -5.866 1.00 30.10 117 ASP A N 1
ATOM 828 C CA . ASP A 1 123 ? -17.790 -14.277 -6.639 1.00 31.02 117 ASP A CA 1
ATOM 829 C C . ASP A 1 123 ? -17.369 -13.046 -5.831 1.00 28.04 117 ASP A C 1
ATOM 830 O O . ASP A 1 123 ? -17.803 -11.916 -6.140 1.00 26.94 117 ASP A O 1
ATOM 835 N N . LEU A 1 124 ? -16.558 -13.296 -4.800 1.00 26.25 118 LEU A N 1
ATOM 836 C CA . LEU A 1 124 ? -16.042 -12.249 -3.906 1.00 24.60 118 LEU A CA 1
ATOM 837 C C . LEU A 1 124 ? -15.689 -10.968 -4.672 1.00 24.16 118 LEU A C 1
ATOM 838 O O . LEU A 1 124 ? -16.084 -9.878 -4.301 1.00 23.08 118 LEU A O 1
ATOM 843 N N . LEU A 1 125 ? -14.966 -11.112 -5.776 1.00 24.49 119 LEU A N 1
ATOM 844 C CA . LEU A 1 125 ? -14.425 -9.916 -6.457 1.00 24.43 119 LEU A CA 1
ATOM 845 C C . LEU A 1 125 ? -15.457 -9.009 -7.143 1.00 25.32 119 LEU A C 1
ATOM 846 O O . LEU A 1 125 ? -15.179 -7.866 -7.508 1.00 25.64 119 LEU A O 1
ATOM 851 N N . GLN A 1 126 ? -16.650 -9.503 -7.315 1.00 25.83 120 GLN A N 1
ATOM 852 C CA . GLN A 1 126 ? -17.748 -8.696 -7.841 1.00 27.81 120 GLN A CA 1
ATOM 853 C C . GLN A 1 126 ? -18.605 -8.068 -6.769 1.00 26.34 120 GLN A C 1
ATOM 854 O O . GLN A 1 126 ? -19.467 -7.234 -7.088 1.00 26.03 120 GLN A O 1
ATOM 860 N N . ARG A 1 127 ? -18.352 -8.438 -5.526 1.00 24.52 121 ARG A N 1
ATOM 861 C CA . ARG A 1 127 ? -19.133 -7.989 -4.390 1.00 24.85 121 ARG A CA 1
ATOM 862 C C . ARG A 1 127 ? -18.714 -6.680 -3.749 1.00 24.11 121 ARG A C 1
ATOM 863 O O . ARG A 1 127 ? -17.552 -6.311 -3.777 1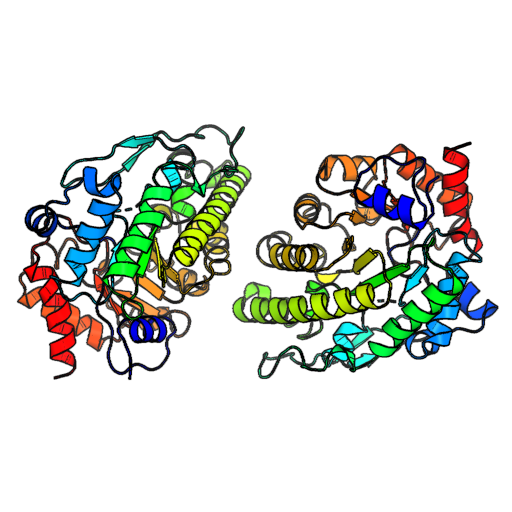.00 21.71 121 ARG A O 1
ATOM 871 N N . GLY A 1 128 ? -19.698 -5.949 -3.209 1.00 23.42 122 GLY A N 1
ATOM 872 C CA . GLY A 1 128 ? -19.397 -4.721 -2.476 1.00 22.95 122 GLY A CA 1
ATOM 873 C C . GLY A 1 128 ? -18.744 -3.707 -3.389 1.00 22.74 122 GLY A C 1
ATOM 874 O O . GLY A 1 128 ? -19.146 -3.558 -4.530 1.00 22.40 122 GLY A O 1
ATOM 875 N N . ARG A 1 129 ? -17.702 -3.068 -2.860 1.00 21.13 123 ARG A N 1
ATOM 876 C CA . ARG A 1 129 ? -16.970 -2.024 -3.556 1.00 21.42 123 ARG A CA 1
ATOM 877 C C . ARG A 1 129 ? -15.625 -2.514 -4.084 1.00 20.58 123 ARG A C 1
ATOM 878 O O . ARG A 1 129 ? -14.821 -1.715 -4.565 1.00 21.02 123 ARG A O 1
ATOM 886 N N . ILE A 1 130 ? -15.428 -3.830 -4.123 1.00 20.66 124 ILE A N 1
ATOM 887 C CA . ILE A 1 130 ? -14.225 -4.380 -4.694 1.00 20.56 124 ILE A CA 1
ATOM 888 C C . ILE A 1 130 ? -14.066 -3.867 -6.112 1.00 21.45 124 ILE A C 1
ATOM 889 O O . ILE A 1 130 ? -12.993 -3.368 -6.507 1.00 20.47 124 ILE A O 1
ATOM 894 N N . PRO A 1 131 ? -15.119 -3.918 -6.880 1.00 22.49 125 PRO A N 1
ATOM 895 C CA . PRO A 1 131 ? -14.954 -3.378 -8.212 1.00 23.21 125 PRO A CA 1
ATOM 896 C C . PRO A 1 131 ? -14.702 -1.850 -8.314 1.00 22.89 125 PRO A C 1
ATOM 897 O O . PRO A 1 131 ? -14.141 -1.411 -9.330 1.00 24.19 125 PRO A O 1
ATOM 901 N N . VAL A 1 132 ? -15.067 -1.061 -7.309 1.00 21.85 126 VAL A N 1
ATOM 902 C CA . VAL A 1 132 ? -14.714 0.362 -7.291 1.00 21.64 126 VAL A CA 1
ATOM 903 C C . VAL A 1 132 ? -13.174 0.528 -7.133 1.00 21.21 126 VAL A C 1
ATOM 904 O O . VAL A 1 132 ? -12.546 1.314 -7.874 1.00 20.98 126 VAL A O 1
ATOM 908 N N . VAL A 1 133 ? -12.596 -0.218 -6.180 1.00 20.46 127 VAL A N 1
ATOM 909 C CA . VAL A 1 133 ? -11.171 -0.161 -5.937 1.00 20.13 127 VAL A CA 1
ATOM 910 C C . VAL A 1 133 ? -10.372 -0.652 -7.136 1.00 20.67 127 VAL A C 1
ATOM 911 O O . VAL A 1 133 ? -9.437 0.029 -7.556 1.00 20.05 127 VAL A O 1
ATOM 915 N N . LEU A 1 134 ? -10.788 -1.754 -7.757 1.00 20.63 128 LEU A N 1
ATOM 916 C CA . LEU A 1 134 ? -10.039 -2.252 -8.914 1.00 21.28 128 LEU A CA 1
ATOM 917 C C . LEU A 1 134 ? -10.105 -1.285 -10.068 1.00 22.00 128 LEU A C 1
ATOM 918 O O . LEU A 1 134 ? -9.131 -1.032 -10.745 1.00 22.16 128 LEU A O 1
ATOM 923 N N . GLU A 1 135 ? -11.250 -0.723 -10.311 1.00 23.53 129 GLU A N 1
ATOM 924 C CA . GLU A 1 135 ? -11.365 0.247 -11.348 1.00 25.11 129 GLU A CA 1
ATOM 925 C C . GLU A 1 135 ? -10.569 1.546 -11.060 1.00 23.09 129 GLU A C 1
ATOM 926 O O . GLU A 1 135 ? -10.026 2.130 -11.970 1.00 22.43 129 GLU A O 1
ATOM 932 N N . ALA A 1 136 ? -10.517 1.974 -9.815 1.00 21.59 130 ALA A N 1
ATOM 933 C CA . ALA A 1 136 ? -9.774 3.205 -9.459 1.00 21.72 130 ALA A CA 1
ATOM 934 C C . ALA A 1 136 ? -8.268 3.015 -9.656 1.00 21.60 130 ALA A C 1
ATOM 935 O O . ALA A 1 136 ? -7.592 3.901 -10.150 1.00 20.96 130 ALA A O 1
ATOM 937 N N . ILE A 1 137 ? -7.790 1.800 -9.375 1.00 21.26 131 ILE A N 1
ATOM 938 C CA . ILE A 1 137 ? -6.374 1.462 -9.604 1.00 21.33 131 ILE A CA 1
ATOM 939 C C . ILE A 1 137 ? -6.054 1.598 -11.070 1.00 22.06 131 ILE A C 1
ATOM 940 O O . ILE A 1 137 ? -5.055 2.192 -11.421 1.00 21.71 131 ILE A O 1
ATOM 945 N N . LYS A 1 138 ? -6.925 1.077 -11.922 1.00 24.25 132 LYS A N 1
ATOM 946 C CA . LYS A 1 138 ? -6.698 1.201 -13.387 1.00 25.71 132 LYS A CA 1
ATOM 947 C C . LYS A 1 138 ? -6.744 2.631 -13.862 1.00 25.16 132 LYS A C 1
ATOM 948 O O . LYS A 1 138 ? -5.956 3.043 -14.716 1.00 25.47 132 LYS A O 1
ATOM 954 N N . ILE A 1 139 ? -7.652 3.410 -13.299 1.00 24.16 133 ILE A N 1
ATOM 955 C CA . ILE A 1 139 ? -7.713 4.846 -13.642 1.00 24.11 133 ILE A CA 1
ATOM 956 C C . ILE A 1 139 ? -6.424 5.569 -13.212 1.00 23.71 133 ILE A C 1
ATOM 957 O O . ILE A 1 139 ? -5.893 6.394 -13.954 1.00 23.92 133 ILE A O 1
ATOM 962 N N . ILE A 1 140 ? -5.971 5.301 -11.986 1.00 22.79 134 ILE A N 1
ATOM 963 C CA . ILE A 1 140 ? -4.670 5.858 -11.475 1.00 22.69 134 ILE A CA 1
ATOM 964 C C . ILE A 1 140 ? -3.478 5.473 -12.384 1.00 23.29 134 ILE A C 1
ATOM 965 O O . ILE A 1 140 ? -2.799 6.340 -12.901 1.00 24.09 134 ILE A O 1
ATOM 970 N N . ARG A 1 141 ? -3.340 4.182 -12.679 1.00 23.74 135 ARG A N 1
ATOM 971 C CA . ARG A 1 141 ? -2.312 3.711 -13.588 1.00 24.60 135 ARG A CA 1
ATOM 972 C C . ARG A 1 141 ? -2.335 4.419 -14.923 1.00 25.27 135 ARG A C 1
ATOM 973 O O . ARG A 1 141 ? -1.303 4.836 -15.435 1.00 24.80 135 ARG A O 1
ATOM 981 N N . GLU A 1 142 ? -3.502 4.586 -15.504 1.00 26.32 136 GLU A N 1
ATOM 982 C CA . GLU A 1 142 ? -3.557 5.201 -16.796 1.00 27.77 136 GLU A CA 1
ATOM 983 C C . GLU A 1 142 ? -3.089 6.636 -16.715 1.00 27.70 136 GLU A C 1
ATOM 984 O O . GLU A 1 142 ? -2.503 7.120 -17.656 1.00 27.88 136 GLU A O 1
ATOM 990 N N . LYS A 1 143 ? -3.382 7.322 -15.624 1.00 28.52 137 LYS A N 1
ATOM 991 C CA . LYS A 1 143 ? -3.019 8.740 -15.517 1.00 30.60 137 LYS A CA 1
ATOM 992 C C . LYS A 1 143 ? -1.545 8.950 -15.182 1.00 30.01 137 LYS A C 1
ATOM 993 O O . LYS A 1 143 ? -0.908 9.849 -15.726 1.00 31.06 137 LYS A O 1
ATOM 999 N N . VAL A 1 144 ? -1.031 8.209 -14.226 1.00 28.01 138 VAL A N 1
ATOM 1000 C CA . VAL A 1 144 ? 0.365 8.412 -13.814 1.00 28.43 138 VAL A CA 1
ATOM 1001 C C . VAL A 1 144 ? 1.409 7.619 -14.611 1.00 28.78 138 VAL A C 1
ATOM 1002 O O . VAL A 1 144 ? 2.615 7.944 -14.568 1.00 28.19 138 VAL A O 1
ATOM 1006 N N . GLY A 1 145 ? 0.981 6.577 -15.328 1.00 28.65 139 GLY A N 1
ATOM 1007 C CA . GLY A 1 145 ? 1.927 5.814 -16.105 1.00 29.87 139 GLY A CA 1
ATOM 1008 C C . GLY A 1 145 ? 2.729 4.815 -15.265 1.00 29.81 139 GLY A C 1
ATOM 1009 O O . GLY A 1 145 ? 2.428 4.579 -14.047 1.00 28.01 139 GLY A O 1
ATOM 1010 N N . PRO A 1 146 ? 3.706 4.173 -15.910 1.00 29.63 140 PRO A N 1
ATOM 1011 C CA . PRO A 1 146 ? 4.316 3.012 -15.332 1.00 29.84 140 PRO A CA 1
ATOM 1012 C C . PRO A 1 146 ? 5.339 3.335 -14.249 1.00 30.08 140 PRO A C 1
ATOM 1013 O O . PRO A 1 146 ? 5.672 2.437 -13.485 1.00 30.07 140 PRO A O 1
ATOM 1017 N N . ASP A 1 147 ? 5.777 4.587 -14.152 1.00 30.76 141 ASP A N 1
ATOM 1018 C CA . ASP A 1 147 ? 6.899 4.923 -13.257 1.00 30.60 141 ASP A CA 1
ATOM 1019 C C . ASP A 1 147 ? 6.593 5.436 -11.847 1.00 27.61 141 ASP A C 1
ATOM 1020 O O . ASP A 1 147 ? 7.531 5.722 -11.087 1.00 27.35 141 ASP A O 1
ATOM 1025 N N . VAL A 1 148 ? 5.316 5.546 -11.514 1.00 25.43 142 VAL A N 1
ATOM 1026 C CA . VAL A 1 148 ? 4.854 5.885 -10.186 1.00 23.72 142 VAL A CA 1
ATOM 1027 C C . VAL A 1 148 ? 4.239 4.662 -9.576 1.00 22.77 142 VAL A C 1
ATOM 1028 O O . VAL A 1 148 ? 3.395 4.009 -10.230 1.00 23.87 142 VAL A O 1
ATOM 1032 N N . PRO A 1 149 ? 4.593 4.358 -8.337 1.00 21.22 143 PRO A N 1
ATOM 1033 C CA . PRO A 1 149 ? 4.034 3.162 -7.720 1.00 20.68 143 PRO A CA 1
ATOM 1034 C C . PRO A 1 149 ? 2.612 3.398 -7.144 1.00 20.02 143 PRO A C 1
ATOM 1035 O O . PRO A 1 149 ? 2.326 4.465 -6.665 1.00 20.02 143 PRO A O 1
ATOM 1039 N N . ILE A 1 150 ? 1.785 2.365 -7.143 1.00 19.76 144 ILE A N 1
ATOM 1040 C CA . ILE A 1 150 ? 0.442 2.369 -6.627 1.00 18.95 144 ILE A CA 1
ATOM 1041 C C . ILE A 1 150 ? 0.450 1.420 -5.478 1.00 18.22 144 ILE A C 1
ATOM 1042 O O . ILE A 1 150 ? 0.847 0.283 -5.624 1.00 18.29 144 ILE A O 1
ATOM 1047 N N . VAL A 1 151 ? 0.122 1.955 -4.310 1.00 17.83 145 VAL A N 1
ATOM 1048 C CA . VAL A 1 151 ? -0.033 1.175 -3.106 1.00 17.78 145 VAL A CA 1
ATOM 1049 C C . VAL A 1 151 ? -1.541 0.861 -2.827 1.00 18.09 145 VAL A C 1
ATOM 1050 O O . VAL A 1 151 ? -2.361 1.751 -2.689 1.00 18.40 145 VAL A O 1
ATOM 1054 N N . GLY A 1 152 ? -1.876 -0.410 -2.809 1.00 17.93 146 GLY A N 1
ATOM 1055 C CA . GLY A 1 152 ? -3.152 -0.875 -2.440 1.00 18.01 146 GLY A CA 1
ATOM 1056 C C . GLY A 1 152 ? -3.237 -1.184 -0.972 1.00 17.71 146 GLY A C 1
ATOM 1057 O O . GLY A 1 152 ? -2.618 -2.099 -0.492 1.00 18.20 146 GLY A O 1
ATOM 1058 N N . GLY A 1 153 ? -4.119 -0.472 -0.293 1.00 17.92 147 GLY A N 1
ATOM 1059 C CA . GLY A 1 153 ? -4.362 -0.658 1.116 1.00 18.18 147 GLY A CA 1
ATOM 1060 C C . GLY A 1 153 ? -5.556 -1.503 1.393 1.00 18.10 147 GLY A C 1
ATOM 1061 O O . GLY A 1 153 ? -6.562 -1.468 0.623 1.00 19.46 147 GLY A O 1
ATOM 1062 N N . MET A 1 154 ? -5.497 -2.266 2.479 1.00 18.12 148 MET A N 1
ATOM 1063 C CA . MET A 1 154 ? -6.636 -3.064 2.895 1.00 18.80 148 MET A CA 1
ATOM 1064 C C . MET A 1 154 ? -6.474 -3.476 4.340 1.00 18.86 148 MET A C 1
ATOM 1065 O O . MET A 1 154 ? -5.376 -3.503 4.877 1.00 17.58 148 MET A O 1
ATOM 1070 N N . GLU A 1 155 ? -7.574 -3.817 4.941 1.00 18.32 149 GLU A N 1
ATOM 1071 C CA . GLU A 1 155 ? -7.645 -4.465 6.253 1.00 19.32 149 GLU A CA 1
ATOM 1072 C C . GLU A 1 155 ? -7.019 -5.847 6.150 1.00 20.23 149 GLU A C 1
ATOM 1073 O O . GLU A 1 155 ? -7.106 -6.521 5.146 1.00 20.48 149 GLU A O 1
ATOM 1079 N N . GLY A 1 156 ? -6.230 -6.198 7.158 1.00 20.25 150 GLY A N 1
ATOM 1080 C CA . GLY A 1 156 ? -5.452 -7.434 7.139 1.00 19.91 150 GLY A CA 1
ATOM 1081 C C . GLY A 1 156 ? -6.286 -8.590 7.697 1.00 20.02 150 GLY A C 1
ATOM 1082 O O . GLY A 1 156 ? -7.399 -8.368 8.250 1.00 19.86 150 GLY 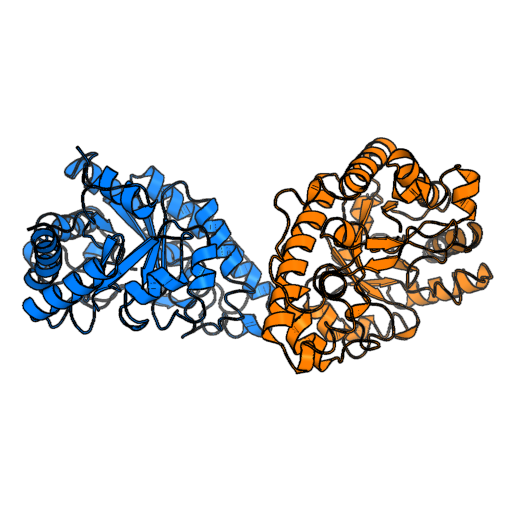A O 1
ATOM 1083 N N . PRO A 1 157 ? -5.766 -9.811 7.608 1.00 19.95 151 PRO A N 1
ATOM 1084 C CA . PRO A 1 157 ? -6.622 -10.946 7.912 1.00 20.53 151 PRO A CA 1
ATOM 1085 C C . PRO A 1 157 ? -7.082 -11.030 9.349 1.00 20.45 151 PRO A C 1
ATOM 1086 O O . PRO A 1 157 ? -8.190 -11.535 9.604 1.00 21.12 151 PRO A O 1
ATOM 1090 N N . VAL A 1 158 ? -6.328 -10.503 10.294 1.00 20.16 152 VAL A N 1
ATOM 1091 C CA . VAL A 1 158 ? -6.780 -10.596 11.665 1.00 20.80 152 VAL A CA 1
ATOM 1092 C C . VAL A 1 158 ? -8.041 -9.713 11.808 1.00 21.25 152 VAL A C 1
ATOM 1093 O O . VAL A 1 158 ? -9.064 -10.099 12.373 1.00 21.28 152 VAL A O 1
ATOM 1097 N N . THR A 1 159 ? -7.944 -8.481 11.315 1.00 20.68 153 THR A N 1
ATOM 1098 C CA . THR A 1 159 ? -9.055 -7.550 11.387 1.00 20.63 153 THR A CA 1
ATOM 1099 C C . THR A 1 159 ? -10.267 -8.033 10.581 1.00 20.18 153 THR A C 1
ATOM 1100 O O . THR A 1 159 ? -11.395 -7.870 11.040 1.00 19.40 153 THR A O 1
ATOM 1104 N N . VAL A 1 160 ? -10.027 -8.689 9.433 1.00 19.01 154 VAL A N 1
ATOM 1105 C CA . VAL A 1 160 ? -11.113 -9.255 8.636 1.00 18.89 154 VAL A CA 1
ATOM 1106 C C . VAL A 1 160 ? -11.795 -10.368 9.415 1.00 19.36 154 VAL A C 1
ATOM 1107 O O . VAL A 1 160 ? -13.022 -10.393 9.452 1.00 19.17 154 VAL A O 1
ATOM 1111 N N . ALA A 1 161 ? -11.039 -11.225 10.103 1.00 19.00 155 ALA A N 1
ATOM 1112 C CA . ALA A 1 161 ? -11.655 -12.302 10.852 1.00 19.55 155 ALA A CA 1
ATOM 1113 C C . ALA A 1 161 ? -12.516 -11.724 11.972 1.00 19.94 155 ALA A C 1
ATOM 1114 O O . ALA A 1 161 ? -13.634 -12.166 12.211 1.00 19.73 155 ALA A O 1
ATOM 1116 N N . SER A 1 162 ? -11.964 -10.739 12.659 1.00 19.93 156 SER A N 1
ATOM 1117 C CA A SER A 1 162 ? -12.628 -10.065 13.765 0.70 20.47 156 SER A CA 1
ATOM 1118 C CA B SER A 1 162 ? -12.624 -10.053 13.777 0.30 20.06 156 SER A CA 1
ATOM 1119 C C . SER A 1 162 ? -13.918 -9.389 13.328 1.00 20.45 156 SER A C 1
ATOM 1120 O O . SER A 1 162 ? -14.954 -9.442 14.050 1.00 21.16 156 SER A O 1
ATOM 1125 N N . ASP A 1 163 ? -13.884 -8.786 12.142 1.00 20.13 157 ASP A N 1
ATOM 1126 C CA . ASP A 1 163 ? -15.135 -8.191 11.571 1.00 20.99 157 ASP A CA 1
ATOM 1127 C C . ASP A 1 163 ? -16.164 -9.229 11.088 1.00 20.70 157 ASP A C 1
ATOM 1128 O O . ASP A 1 163 ? -17.406 -8.928 11.164 1.00 20.35 157 ASP A O 1
ATOM 1133 N N . LEU A 1 164 ? -15.728 -10.465 10.749 1.00 20.20 158 LEU A N 1
ATOM 1134 C CA . LEU A 1 164 ? -16.694 -11.471 10.324 1.00 20.47 158 LEU A CA 1
ATOM 1135 C C . LEU A 1 164 ? -17.537 -11.854 11.524 1.00 20.64 158 LEU A C 1
ATOM 1136 O O . LEU A 1 164 ? -18.726 -12.155 11.389 1.00 21.74 158 LEU A O 1
ATOM 1141 N N . VAL A 1 165 ? -16.913 -11.901 12.710 1.00 20.29 159 VAL A N 1
ATOM 1142 C CA . VAL A 1 165 ? -17.538 -12.494 13.887 1.00 20.76 159 VAL A CA 1
ATOM 1143 C C . VAL A 1 165 ? -17.833 -11.519 15.035 1.00 21.68 159 VAL A C 1
ATOM 1144 O O . VAL A 1 165 ? -18.477 -11.890 16.022 1.00 21.90 159 VAL A O 1
ATOM 1148 N N . SER A 1 166 ? -17.411 -10.273 14.894 1.00 22.25 160 SER A N 1
ATOM 1149 C CA . SER A 1 166 ? -17.460 -9.249 15.977 1.00 23.03 160 SER A CA 1
ATOM 1150 C C . SER A 1 166 ? -16.145 -9.373 16.825 1.00 24.43 160 SER A C 1
ATOM 1151 O O . SER A 1 166 ? -15.613 -10.458 17.084 1.00 23.58 160 SER A O 1
ATOM 1154 N N . VAL A 1 167 ? -15.614 -8.249 17.297 1.00 25.08 161 VAL A N 1
ATOM 1155 C CA . VAL A 1 167 ? -14.413 -8.341 18.078 1.00 26.14 161 VAL A CA 1
ATOM 1156 C C . VAL A 1 167 ? -14.728 -9.007 19.421 1.00 27.60 161 VAL A C 1
ATOM 1157 O O . VAL A 1 167 ? -13.896 -9.734 19.977 1.00 27.12 161 VAL A O 1
ATOM 1161 N N . LYS A 1 168 ? -15.939 -8.843 19.916 1.00 29.26 162 LYS A N 1
ATOM 1162 C CA . LYS A 1 168 ? -16.308 -9.498 21.171 1.00 31.20 162 LYS A CA 1
ATOM 1163 C C . LYS A 1 168 ? -16.297 -11.056 21.085 1.00 30.79 162 LYS A C 1
ATOM 1164 O O . LYS A 1 168 ? -15.820 -11.738 21.998 1.00 32.18 162 LYS A O 1
ATOM 1170 N N . SER A 1 169 ? -16.829 -11.608 19.994 1.00 28.44 163 SER A N 1
ATOM 1171 C CA . SER A 1 169 ? -16.795 -13.056 19.775 1.00 27.90 163 SER A CA 1
ATOM 1172 C C . SER A 1 169 ? -15.361 -13.491 19.510 1.00 27.70 163 SER A C 1
ATOM 1173 O O . SER A 1 169 ? -14.888 -14.507 19.977 1.00 27.30 163 SER A O 1
ATOM 1176 N N . PHE A 1 170 ? -14.655 -12.706 18.739 1.00 27.64 164 PHE A N 1
ATOM 1177 C CA . PHE A 1 170 ? -13.244 -13.034 18.386 1.00 27.82 164 PHE A CA 1
ATOM 1178 C C . PHE A 1 170 ? -12.380 -13.156 19.647 1.00 30.01 164 PHE A C 1
ATOM 1179 O O . PHE A 1 170 ? -11.694 -14.166 19.835 1.00 31.86 164 PHE A O 1
ATOM 1187 N N . MET A 1 171 ? -12.482 -12.206 20.567 1.00 30.24 165 MET A N 1
ATOM 1188 C CA A MET A 1 171 ? -11.714 -12.275 21.799 0.70 32.97 165 MET A CA 1
ATOM 1189 C CA B MET A 1 171 ? -11.730 -12.261 21.820 0.30 31.17 165 MET A CA 1
ATOM 1190 C C . MET A 1 171 ? -12.133 -13.459 22.663 1.00 32.59 165 MET A C 1
ATOM 1191 O O . MET A 1 171 ? -11.285 -14.216 23.155 1.00 33.50 165 MET A O 1
ATOM 1200 N N . LYS A 1 172 ? -13.435 -13.666 22.803 1.00 34.11 166 LYS A N 1
ATOM 1201 C CA . LYS A 1 172 ? -13.963 -14.760 23.622 1.00 34.57 166 LYS A CA 1
ATOM 1202 C C . LYS A 1 172 ? -13.552 -16.110 23.056 1.00 33.84 166 LYS A C 1
ATOM 1203 O O . LYS A 1 172 ? -13.161 -16.986 23.796 1.00 34.25 166 LYS A O 1
ATOM 1209 N N . TRP A 1 173 ? -13.605 -16.278 21.738 1.00 32.38 167 TRP A N 1
ATOM 1210 C CA . TRP A 1 173 ? -13.191 -17.532 21.124 1.00 32.34 167 TRP A CA 1
ATOM 1211 C C . TRP A 1 173 ? -11.704 -17.802 21.204 1.00 33.14 167 TRP A C 1
ATOM 1212 O O . TRP A 1 173 ? -11.274 -18.974 21.197 1.00 34.42 167 TRP A O 1
ATOM 1223 N N . SER A 1 174 ? -10.923 -16.734 21.222 1.00 33.36 168 SER A N 1
ATOM 1224 C CA . SER A 1 174 ? -9.468 -16.860 21.352 1.00 33.83 168 SER A CA 1
ATOM 1225 C C . SER A 1 174 ? -9.049 -17.627 22.616 1.00 36.21 168 SER A C 1
ATOM 1226 O O . SER A 1 174 ? -8.020 -18.342 22.597 1.00 37.20 168 SER A O 1
ATOM 1229 N N . ILE A 1 175 ? -9.853 -17.498 23.684 1.00 37.75 169 ILE A N 1
ATOM 1230 C CA . ILE A 1 175 ? -9.664 -18.269 24.942 1.00 38.85 169 ILE A CA 1
ATOM 1231 C C . ILE A 1 175 ? -10.496 -19.551 24.980 1.00 40.41 169 ILE A C 1
ATOM 1232 O O . ILE A 1 175 ? -10.000 -20.593 25.390 1.00 42.50 169 ILE A O 1
ATOM 1237 N N . LYS A 1 176 ? -11.757 -19.477 24.567 1.00 39.20 170 LYS A N 1
ATOM 1238 C CA . LYS A 1 176 ? -12.699 -20.536 24.879 1.00 41.12 170 LYS A CA 1
ATOM 1239 C C . LYS A 1 176 ? -13.051 -21.451 23.719 1.00 38.90 170 LYS A C 1
ATOM 1240 O O . LYS A 1 176 ? -13.469 -22.569 23.969 1.00 38.27 170 LYS A O 1
ATOM 1246 N N . LYS A 1 177 ? -12.909 -21.004 22.471 1.00 35.26 171 LYS A N 1
ATOM 1247 C CA . LYS A 1 177 ? -13.245 -21.829 21.322 1.00 34.62 171 LYS A CA 1
ATOM 1248 C C . LYS A 1 177 ? -12.234 -21.597 20.225 1.00 33.18 171 LYS A C 1
ATOM 1249 O O . LYS A 1 177 ? -12.565 -21.020 19.197 1.00 31.78 171 LYS A O 1
ATOM 1255 N N . THR A 1 178 ? -11.003 -22.061 20.423 1.00 32.91 172 THR A N 1
ATOM 1256 C CA . THR A 1 178 ? -9.940 -21.719 19.515 1.00 32.24 172 THR A CA 1
ATOM 1257 C C . THR A 1 178 ? -10.166 -22.347 18.141 1.00 32.49 172 THR A C 1
ATOM 1258 O O . THR A 1 178 ? -9.654 -21.821 17.143 1.00 32.03 172 THR A O 1
ATOM 1262 N N . ASP A 1 179 ? -10.957 -23.427 18.047 1.00 33.36 173 ASP A N 1
ATOM 1263 C CA . ASP A 1 179 ? -11.305 -23.958 16.730 1.00 33.91 173 ASP A CA 1
ATOM 1264 C C . ASP A 1 179 ? -12.054 -22.939 15.909 1.00 31.69 173 ASP A C 1
ATOM 1265 O O . ASP A 1 179 ? -11.905 -22.893 14.688 1.00 30.37 173 ASP A O 1
ATOM 1270 N N . LEU A 1 180 ? -12.972 -22.213 16.550 1.00 31.61 174 LEU A N 1
ATOM 1271 C CA . LEU A 1 180 ? -13.740 -21.197 15.846 1.00 30.93 174 LEU A CA 1
ATOM 1272 C C . LEU A 1 180 ? -12.877 -19.972 15.473 1.00 27.96 174 LEU A C 1
ATOM 1273 O O . LEU A 1 180 ? -12.893 -19.432 14.371 1.00 26.01 174 LEU A O 1
ATOM 1278 N N . LEU A 1 181 ? -12.108 -19.538 16.431 1.00 27.97 175 LEU A N 1
ATOM 1279 C CA . LEU A 1 181 ? -11.057 -18.585 16.159 1.00 27.12 175 LEU A CA 1
ATOM 1280 C C . LEU A 1 181 ? -10.221 -18.951 14.909 1.00 26.01 175 LEU A C 1
ATOM 1281 O O . LEU A 1 181 ? -10.062 -18.112 13.982 1.00 22.94 175 LEU A O 1
ATOM 1286 N N . GLU A 1 182 ? -9.705 -20.186 14.872 1.00 25.15 176 GLU A N 1
ATOM 1287 C CA . GLU A 1 182 ? -8.961 -20.624 13.695 1.00 26.39 176 GLU A CA 1
ATOM 1288 C C . GLU A 1 182 ? -9.698 -20.762 12.405 1.00 25.02 176 GLU A C 1
ATOM 1289 O O . GLU A 1 182 ? -9.169 -20.402 11.348 1.00 24.08 176 GLU A O 1
ATOM 1295 N N . GLN A 1 183 ? -10.944 -21.209 12.467 1.00 25.03 177 GLN A N 1
ATOM 1296 C CA . GLN A 1 183 ? -11.749 -21.264 11.241 1.00 25.08 177 GLN A CA 1
ATOM 1297 C C . GLN A 1 183 ? -11.959 -19.879 10.661 1.00 23.96 177 GLN A C 1
ATOM 1298 O O . GLN A 1 183 ? -11.833 -19.697 9.454 1.00 23.50 177 GLN A O 1
ATOM 1304 N N . ALA A 1 184 ? -12.262 -18.902 11.518 1.00 22.71 178 ALA A N 1
ATOM 1305 C CA . ALA A 1 184 ? -12.441 -17.518 11.028 1.00 22.19 178 ALA A CA 1
ATOM 1306 C C . ALA A 1 184 ? -11.193 -16.901 10.410 1.00 21.24 178 ALA A C 1
ATOM 1307 O O . ALA A 1 184 ? -11.233 -16.240 9.344 1.00 20.05 178 ALA A O 1
ATOM 1309 N N . LEU A 1 185 ? -10.072 -17.073 11.105 1.00 21.41 179 LEU A N 1
ATOM 1310 C CA . LEU A 1 185 ? -8.781 -16.640 10.611 1.00 21.04 179 LEU A CA 1
ATOM 1311 C C . LEU A 1 185 ? -8.481 -17.273 9.280 1.00 21.38 179 LEU A C 1
ATOM 1312 O O . LEU A 1 185 ? -8.095 -16.580 8.370 1.00 21.03 179 LEU A O 1
ATOM 1317 N N . ASP A 1 186 ? -8.790 -18.552 9.094 1.00 22.06 180 ASP A N 1
ATOM 1318 C CA . ASP A 1 186 ? -8.544 -19.183 7.823 1.00 23.14 180 ASP A CA 1
ATOM 1319 C C . ASP A 1 186 ? -9.392 -18.658 6.691 1.00 22.57 180 ASP A C 1
ATOM 1320 O O . ASP A 1 186 ? -8.882 -18.437 5.589 1.00 23.48 180 ASP A O 1
ATOM 1325 N N . ILE A 1 187 ? -10.691 -18.455 6.922 1.00 22.44 181 ILE A N 1
ATOM 1326 C CA . ILE A 1 187 ? -11.548 -17.866 5.900 1.00 21.93 181 ILE A CA 1
ATOM 1327 C C . ILE A 1 187 ? -11.092 -16.431 5.603 1.00 21.05 181 ILE A C 1
ATOM 1328 O O . ILE A 1 187 ? -10.985 -16.051 4.416 1.00 20.41 181 ILE A O 1
ATOM 1333 N N . ALA A 1 188 ? -10.846 -15.626 6.670 1.00 19.89 182 ALA A N 1
ATOM 1334 C CA . ALA A 1 188 ? -10.352 -14.250 6.503 1.00 19.84 182 ALA A CA 1
ATOM 1335 C C . ALA A 1 188 ? -9.060 -14.226 5.691 1.00 19.48 182 ALA A C 1
ATOM 1336 O O . ALA A 1 188 ? -8.954 -13.373 4.817 1.00 18.91 182 ALA A O 1
ATOM 1338 N N . THR A 1 189 ? -8.118 -15.185 5.905 1.00 19.80 183 THR A N 1
ATOM 1339 C CA . THR A 1 189 ? -6.829 -15.135 5.210 1.00 20.49 183 THR A CA 1
ATOM 1340 C C . THR A 1 189 ? -7.014 -15.455 3.736 1.00 21.30 183 THR A C 1
ATOM 1341 O O . THR A 1 189 ? -6.434 -14.772 2.883 1.00 20.87 183 THR A O 1
ATOM 1345 N N . GLU A 1 190 ? -7.888 -16.418 3.458 1.00 21.99 184 GLU A N 1
ATOM 1346 C CA . GLU A 1 190 ? -8.159 -16.815 2.118 1.00 23.68 184 GLU A CA 1
ATOM 1347 C C . GLU A 1 190 ? -8.744 -15.625 1.332 1.00 21.62 184 GLU A C 1
ATOM 1348 O O . GLU A 1 190 ? -8.372 -15.367 0.206 1.00 20.16 184 GLU A O 1
ATOM 1354 N N . ALA A 1 191 ? -9.746 -14.996 1.911 1.00 20.69 185 ALA A N 1
ATOM 1355 C CA . ALA A 1 191 ? -10.419 -13.852 1.259 1.00 19.82 185 ALA A CA 1
ATOM 1356 C C . ALA A 1 191 ? -9.384 -12.750 1.050 1.00 19.02 185 ALA A C 1
ATOM 1357 O O . ALA A 1 191 ? -9.369 -12.079 0.021 1.00 18.93 185 ALA A O 1
ATOM 1359 N N . SER A 1 192 ? -8.549 -12.529 2.041 1.00 18.89 186 SER A N 1
ATOM 1360 C CA . SER A 1 192 ? -7.526 -11.440 1.986 1.00 18.39 186 SER A CA 1
ATOM 1361 C C . SER A 1 192 ? -6.573 -11.634 0.814 1.00 18.33 186 SER A C 1
ATOM 1362 O O . SER A 1 192 ? -6.273 -10.703 0.081 1.00 17.57 186 SER A O 1
ATOM 1365 N N . ILE A 1 193 ? -6.142 -12.867 0.606 1.00 18.68 187 ILE A N 1
ATOM 1366 C CA . ILE A 1 193 ? -5.154 -13.152 -0.432 1.00 18.86 187 ILE A CA 1
ATOM 1367 C C . ILE A 1 193 ? -5.816 -12.935 -1.796 1.00 19.03 187 ILE A C 1
ATOM 1368 O O . ILE A 1 193 ? -5.222 -12.320 -2.727 1.00 19.57 187 ILE A O 1
ATOM 1373 N N . ILE A 1 194 ? -7.049 -13.408 -1.916 1.00 18.99 188 ILE A N 1
ATOM 1374 C CA . ILE A 1 194 ? -7.804 -13.253 -3.176 1.00 19.06 188 ILE A CA 1
ATOM 1375 C C . ILE A 1 194 ? -7.914 -11.763 -3.566 1.00 18.65 188 ILE A C 1
ATOM 1376 O O . ILE A 1 194 ? -7.708 -11.390 -4.720 1.00 18.86 188 ILE A O 1
ATOM 1381 N N . TYR A 1 195 ? -8.324 -10.942 -2.625 1.00 17.84 189 TYR A N 1
ATOM 1382 C CA . TYR A 1 195 ? -8.515 -9.482 -2.892 1.00 17.81 189 TYR A CA 1
ATOM 1383 C C . TYR A 1 195 ? -7.186 -8.807 -3.167 1.00 17.78 189 TYR A C 1
ATOM 1384 O O . TYR A 1 195 ? -7.036 -8.053 -4.134 1.00 18.81 189 TYR A O 1
ATOM 1393 N N . ALA A 1 196 ? -6.192 -9.107 -2.341 1.00 17.48 190 ALA A N 1
ATOM 1394 C CA . ALA A 1 196 ? -4.832 -8.542 -2.539 1.00 17.24 190 ALA A CA 1
ATOM 1395 C C . ALA A 1 196 ? -4.290 -8.840 -3.960 1.00 17.94 190 ALA A C 1
ATOM 1396 O O . ALA A 1 196 ? -3.867 -7.940 -4.656 1.00 18.04 190 ALA A O 1
ATOM 1398 N N . ASN A 1 197 ? -4.327 -10.098 -4.392 1.00 18.39 191 ASN A N 1
ATOM 1399 C CA . ASN A 1 197 ? -3.934 -10.430 -5.723 1.00 19.07 191 ASN A CA 1
ATOM 1400 C C . ASN A 1 197 ? -4.687 -9.792 -6.819 1.00 19.99 191 ASN A C 1
ATOM 1401 O O . ASN A 1 197 ? -4.120 -9.504 -7.899 1.00 20.64 191 ASN A O 1
ATOM 1406 N N . ALA A 1 198 ? -5.999 -9.566 -6.598 1.00 19.89 192 ALA A N 1
ATOM 1407 C CA . ALA A 1 198 ? -6.772 -8.785 -7.532 1.00 20.40 192 ALA A CA 1
ATOM 1408 C C . ALA A 1 198 ? -6.272 -7.377 -7.656 1.00 20.12 192 ALA A C 1
ATOM 1409 O O . ALA A 1 198 ? -6.270 -6.836 -8.770 1.00 20.94 192 ALA A O 1
ATOM 1411 N N . MET A 1 199 ? -5.982 -6.718 -6.542 1.00 19.68 193 MET A N 1
ATOM 1412 C CA . MET A 1 199 ? -5.393 -5.365 -6.635 1.00 20.15 193 MET A CA 1
ATOM 1413 C C . MET A 1 199 ? -4.059 -5.385 -7.392 1.00 20.58 193 MET A C 1
ATOM 1414 O O . MET A 1 199 ? -3.830 -4.517 -8.226 1.00 21.21 193 MET A O 1
ATOM 1419 N N . VAL A 1 200 ? -3.233 -6.407 -7.165 1.00 20.23 194 VAL A N 1
ATOM 1420 C CA . VAL A 1 200 ? -2.013 -6.546 -7.921 1.00 22.01 194 VAL A CA 1
ATOM 1421 C C . VAL A 1 200 ? -2.322 -6.664 -9.402 1.00 23.67 194 VAL A C 1
ATOM 1422 O O . VAL A 1 200 ? -1.693 -5.970 -10.210 1.00 23.98 194 VAL A O 1
ATOM 1426 N N . GLU A 1 201 ? -3.267 -7.546 -9.770 1.00 26.15 195 GLU A N 1
ATOM 1427 C CA . GLU A 1 201 ? -3.633 -7.742 -11.202 1.00 28.09 195 GLU A CA 1
ATOM 1428 C C . GLU A 1 201 ? -4.159 -6.445 -11.781 1.00 26.49 195 GLU A C 1
ATOM 1429 O O . GLU A 1 201 ? -3.961 -6.196 -12.953 1.00 27.43 195 GLU A O 1
ATOM 1435 N N . ALA A 1 202 ? -4.809 -5.619 -10.973 1.00 24.52 196 ALA A N 1
ATOM 1436 C CA . ALA A 1 202 ? -5.327 -4.326 -11.454 1.00 25.01 196 ALA A CA 1
ATOM 1437 C C . ALA A 1 202 ? -4.242 -3.304 -11.654 1.00 24.61 196 ALA A C 1
ATOM 1438 O O . ALA A 1 202 ? -4.464 -2.344 -12.379 1.00 26.12 196 ALA A O 1
ATOM 1440 N N . GLY A 1 203 ? -3.088 -3.466 -10.994 1.00 23.99 197 GLY A N 1
ATOM 1441 C CA . GLY A 1 203 ? -1.968 -2.561 -11.194 1.00 23.59 197 GLY A CA 1
ATOM 1442 C C . GLY A 1 203 ? -1.229 -2.045 -9.944 1.00 22.56 197 GLY A C 1
ATOM 1443 O O . GLY A 1 203 ? -0.256 -1.289 -10.089 1.00 22.99 197 GLY A O 1
ATOM 1444 N N . ALA A 1 204 ? -1.625 -2.504 -8.736 1.00 21.21 198 ALA A N 1
ATOM 1445 C CA . ALA A 1 204 ? -0.921 -2.165 -7.478 1.00 20.69 198 ALA A CA 1
ATOM 1446 C C . ALA A 1 204 ? 0.435 -2.827 -7.477 1.00 20.24 198 ALA A C 1
ATOM 1447 O O . ALA A 1 204 ? 0.599 -3.983 -7.892 1.00 21.10 198 ALA A O 1
ATOM 1449 N N . ASP A 1 205 ? 1.400 -2.086 -6.967 1.00 20.54 199 ASP A N 1
ATOM 1450 C CA . ASP A 1 205 ? 2.817 -2.504 -6.897 1.00 21.09 199 ASP A CA 1
ATOM 1451 C C . ASP A 1 205 ? 3.208 -3.010 -5.527 1.00 20.47 199 ASP A C 1
ATOM 1452 O O . ASP A 1 205 ? 4.141 -3.837 -5.392 1.00 20.44 199 ASP A O 1
ATOM 1457 N N . VAL A 1 206 ? 2.558 -2.439 -4.515 1.00 18.95 200 VAL A N 1
ATOM 1458 C CA . VAL A 1 206 ? 2.761 -2.803 -3.133 1.00 18.25 200 VAL A CA 1
ATOM 1459 C C . VAL A 1 206 ? 1.381 -3.038 -2.550 1.00 17.64 200 VAL A C 1
ATOM 1460 O O . VAL A 1 206 ? 0.491 -2.246 -2.839 1.00 17.54 200 VAL A O 1
ATOM 1464 N N . ILE A 1 207 ? 1.196 -4.050 -1.709 1.00 17.53 201 ILE A N 1
ATOM 1465 C CA . ILE A 1 207 ? -0.046 -4.208 -0.964 1.00 17.54 201 ILE A CA 1
ATOM 1466 C C . ILE A 1 207 ? 0.389 -3.927 0.447 1.00 17.35 201 ILE A C 1
ATOM 1467 O O . ILE A 1 207 ? 1.263 -4.623 0.917 1.00 16.45 201 ILE A O 1
ATOM 1472 N N . ALA A 1 208 ? -0.253 -2.950 1.078 1.00 16.88 202 ALA A N 1
ATOM 1473 C CA . ALA A 1 208 ? -0.096 -2.607 2.466 1.00 17.23 202 ALA A CA 1
ATOM 1474 C C . ALA A 1 208 ? -1.310 -2.939 3.314 1.00 17.77 202 ALA A C 1
ATOM 1475 O O . ALA A 1 208 ? -2.440 -2.381 3.114 1.00 19.17 202 ALA A O 1
ATOM 1477 N N . ILE A 1 209 ? -1.152 -3.876 4.257 1.00 17.92 203 ILE A N 1
ATOM 1478 C CA . ILE A 1 209 ? -2.273 -4.222 5.063 1.00 17.77 203 ILE A CA 1
ATOM 1479 C C . ILE A 1 209 ? -2.201 -3.534 6.401 1.00 17.11 203 ILE A C 1
ATOM 1480 O O . ILE A 1 209 ? -1.138 -3.381 6.985 1.00 16.65 203 ILE A O 1
ATOM 1485 N N . ALA A 1 210 ? -3.341 -3.129 6.891 1.00 17.47 204 ALA A N 1
ATOM 1486 C CA . ALA A 1 210 ? -3.441 -2.520 8.183 1.00 18.41 204 ALA A CA 1
ATOM 1487 C C . ALA A 1 210 ? -4.201 -3.480 9.048 1.00 19.96 204 ALA A C 1
ATOM 1488 O O . ALA A 1 210 ? -5.339 -3.820 8.736 1.00 20.11 204 ALA A O 1
ATOM 1490 N N . ASP A 1 211 ? -3.617 -3.946 10.135 1.00 19.85 205 ASP A N 1
ATOM 1491 C CA . ASP A 1 211 ? -4.238 -4.935 10.904 1.00 20.09 205 ASP A CA 1
ATOM 1492 C C . ASP A 1 211 ? -4.310 -4.567 12.366 1.00 20.75 205 ASP A C 1
ATOM 1493 O O . ASP A 1 211 ? -3.677 -5.186 13.188 1.00 20.35 205 ASP A O 1
ATOM 1498 N N . PRO A 1 212 ? -5.116 -3.580 12.703 1.00 21.11 206 PRO A N 1
ATOM 1499 C CA . PRO A 1 212 ? -5.141 -3.118 14.086 1.00 21.69 206 PRO A CA 1
ATOM 1500 C C . PRO A 1 212 ? -5.548 -4.145 15.141 1.00 21.77 206 PRO A C 1
ATOM 1501 O O . PRO A 1 212 ? -5.112 -4.023 16.259 1.00 21.46 206 PRO A O 1
ATOM 1505 N N . VAL A 1 213 ? -6.429 -5.100 14.830 1.00 21.43 207 VAL A N 1
ATOM 1506 C CA . VAL A 1 213 ? -6.825 -6.140 15.798 1.00 21.20 207 VAL A CA 1
ATOM 1507 C C . VAL A 1 213 ? -5.596 -6.981 16.280 1.00 21.02 207 VAL A C 1
ATOM 1508 O O . VAL A 1 213 ? -5.625 -7.544 17.359 1.00 21.56 207 VAL A O 1
ATOM 1512 N N . ALA A 1 214 ? -4.572 -7.088 15.468 1.00 20.29 208 ALA A N 1
ATOM 1513 C CA . ALA A 1 214 ? -3.384 -7.865 15.847 1.00 20.52 208 ALA A CA 1
ATOM 1514 C C . ALA A 1 214 ? -2.499 -7.132 16.878 1.00 22.10 208 ALA A C 1
ATOM 1515 O O . ALA A 1 214 ? -1.539 -7.716 17.404 1.00 23.76 208 ALA A O 1
ATOM 1517 N N . SER A 1 215 ? -2.824 -5.882 17.174 1.00 22.06 209 SER A N 1
ATOM 1518 C CA . SER A 1 215 ? -2.105 -5.065 18.143 1.00 22.84 209 SER A CA 1
ATOM 1519 C C . SER A 1 215 ? -2.145 -5.646 19.544 1.00 23.81 209 SER A C 1
ATOM 1520 O O . SER A 1 215 ? -3.143 -6.189 19.950 1.00 22.79 209 SER A O 1
ATOM 1523 N N . PRO A 1 216 ? -1.014 -5.602 20.276 1.00 23.92 210 PRO A N 1
ATOM 1524 C CA . PRO A 1 216 ? -1.024 -5.964 21.677 1.00 25.37 210 PRO A CA 1
ATOM 1525 C C . PRO A 1 216 ? -2.041 -5.132 22.453 1.00 27.38 210 PRO A C 1
ATOM 1526 O O . PRO A 1 216 ? -2.409 -5.492 23.559 1.00 29.03 210 PRO A O 1
ATOM 1530 N N . ASP A 1 217 ? -2.482 -3.995 21.919 1.00 29.36 211 ASP A N 1
ATOM 1531 C CA . ASP A 1 217 ? -3.507 -3.248 22.606 1.00 30.81 211 ASP A CA 1
ATOM 1532 C C . ASP A 1 217 ? -4.828 -4.024 22.638 1.00 32.45 211 ASP A C 1
ATOM 1533 O O . ASP A 1 217 ? -5.636 -3.751 23.518 1.00 31.77 211 ASP A O 1
ATOM 1538 N N . LEU A 1 218 ? -5.045 -4.955 21.690 1.00 31.79 212 LEU A N 1
ATOM 1539 C CA . LEU A 1 218 ? -6.326 -5.708 21.538 1.00 32.58 212 LEU A CA 1
ATOM 1540 C C . LEU A 1 218 ? -6.124 -7.225 21.742 1.00 34.80 212 LEU A C 1
ATOM 1541 O O . LEU A 1 218 ? -6.976 -7.847 22.354 1.00 36.03 212 LEU A O 1
ATOM 1546 N N . MET A 1 219 ? -5.049 -7.813 21.194 1.00 32.42 213 MET A N 1
ATOM 1547 C CA . MET A 1 219 ? -4.761 -9.267 21.358 1.00 32.14 213 MET A CA 1
ATOM 1548 C C . MET A 1 219 ? -3.396 -9.453 22.039 1.00 31.31 213 MET A C 1
ATOM 1549 O O . MET A 1 219 ? -2.444 -8.786 21.662 1.00 29.01 213 MET A O 1
ATOM 1554 N N . SER A 1 220 ? -3.309 -10.366 23.002 1.00 30.18 214 SER A N 1
ATOM 1555 C CA . SER A 1 220 ? -2.090 -10.694 23.657 1.00 29.28 214 SER A CA 1
ATOM 1556 C C . SER A 1 220 ? -0.994 -11.092 22.664 1.00 28.37 214 SER A C 1
ATOM 1557 O O . SER A 1 220 ? -1.280 -11.822 21.697 1.00 27.19 214 SER A O 1
ATOM 1560 N N . PRO A 1 221 ? 0.256 -10.718 22.962 1.00 27.28 215 PRO A N 1
ATOM 1561 C CA . PRO A 1 221 ? 1.414 -11.151 22.201 1.00 26.27 215 PRO A CA 1
ATOM 1562 C C . PRO A 1 221 ? 1.519 -12.663 22.098 1.00 26.33 215 PRO A C 1
ATOM 1563 O O . PRO A 1 221 ? 1.856 -13.207 21.039 1.00 24.76 215 PRO A O 1
ATOM 1567 N N . ASP A 1 222 ? 1.234 -13.349 23.195 1.00 27.97 216 ASP A N 1
ATOM 1568 C CA . ASP A 1 222 ? 1.163 -14.792 23.156 1.00 28.59 216 ASP A CA 1
ATOM 1569 C C . ASP A 1 222 ? 0.151 -15.284 22.101 1.00 26.56 216 ASP A C 1
ATOM 1570 O O . ASP A 1 222 ? 0.458 -16.300 21.411 1.00 24.95 216 ASP A O 1
ATOM 1575 N N . SER A 1 223 ? -1.005 -14.604 21.969 1.00 25.18 217 SER A N 1
ATOM 1576 C CA A SER A 1 223 ? -1.978 -14.948 20.946 0.70 24.87 217 SER A CA 1
ATOM 1577 C CA B SER A 1 223 ? -2.006 -14.959 20.957 0.30 24.33 217 SER A CA 1
ATOM 1578 C C . SER A 1 223 ? -1.536 -14.623 19.551 1.00 23.32 217 SER A C 1
ATOM 1579 O O . SER A 1 223 ? -1.882 -15.364 18.575 1.00 21.27 217 SER A O 1
ATOM 1584 N N . PHE A 1 224 ? -0.757 -13.523 19.424 1.00 22.38 218 PHE A N 1
ATOM 1585 C CA . PHE A 1 224 ? -0.179 -13.213 18.143 1.00 21.36 218 PHE A CA 1
ATOM 1586 C C . PHE A 1 224 ? 0.699 -14.391 17.676 1.00 22.16 218 PHE A C 1
ATOM 1587 O O . PHE A 1 224 ? 0.652 -14.795 16.502 1.00 22.05 218 PHE A O 1
ATOM 1595 N N . ARG A 1 225 ? 1.583 -14.849 18.562 1.00 22.82 219 ARG A N 1
ATOM 1596 C CA . ARG A 1 225 ? 2.523 -15.930 18.196 1.00 24.43 219 ARG A CA 1
ATOM 1597 C C . ARG A 1 225 ? 1.830 -17.249 18.010 1.00 25.08 219 ARG A C 1
ATOM 1598 O O . ARG A 1 225 ? 2.163 -17.989 17.107 1.00 25.92 219 ARG A O 1
ATOM 1606 N N . GLN A 1 226 ? 0.812 -17.525 18.800 1.00 25.53 220 GLN A N 1
ATOM 1607 C CA . GLN A 1 226 ? 0.157 -18.816 18.719 1.00 26.65 220 GLN A CA 1
ATOM 1608 C C . GLN A 1 226 ? -0.764 -18.952 17.476 1.00 25.45 220 GLN A C 1
ATOM 1609 O O . GLN A 1 226 ? -0.789 -20.046 16.823 1.00 24.82 220 GLN A O 1
ATOM 1615 N N . PHE A 1 227 ? -1.523 -17.875 17.180 1.00 23.14 221 PHE A N 1
ATOM 1616 C CA . PHE A 1 227 ? -2.573 -17.911 16.125 1.00 22.64 221 PHE A CA 1
ATOM 1617 C C . PHE A 1 227 ? -2.461 -16.972 14.932 1.00 21.88 221 PHE A C 1
ATOM 1618 O O . PHE A 1 227 ? -2.886 -17.326 13.818 1.00 21.54 221 PHE A O 1
ATOM 1626 N N . LEU A 1 228 ? -1.905 -15.782 15.160 1.00 21.62 222 LEU A N 1
ATOM 1627 C CA . LEU A 1 228 ? -1.967 -14.695 14.158 1.00 20.60 222 LEU A CA 1
ATOM 1628 C C . LEU A 1 228 ? -0.809 -14.749 13.207 1.00 20.90 222 LEU A C 1
ATOM 1629 O O . LEU A 1 228 ? -0.995 -14.610 12.003 1.00 21.98 222 LEU A O 1
ATOM 1634 N N . LYS A 1 229 ? 0.401 -14.991 13.723 1.00 21.87 223 LYS A N 1
ATOM 1635 C CA . LYS A 1 229 ? 1.623 -14.975 12.925 1.00 21.99 223 LYS A CA 1
ATOM 1636 C C . LYS A 1 229 ? 1.512 -15.888 11.699 1.00 21.24 223 LYS A C 1
ATOM 1637 O O . LYS A 1 229 ? 1.861 -15.476 10.595 1.00 21.01 223 LYS A O 1
ATOM 1643 N N . SER A 1 230 ? 1.001 -17.103 11.900 1.00 20.81 224 SER A N 1
ATOM 1644 C CA . SER A 1 230 ? 0.908 -18.053 10.781 1.00 21.56 224 SER A CA 1
ATOM 1645 C C . SER A 1 230 ? 0.022 -17.604 9.648 1.00 21.58 224 SER A C 1
ATOM 1646 O O . SER A 1 230 ? 0.366 -17.859 8.465 1.00 21.92 224 SER A O 1
ATOM 1649 N N . ARG A 1 231 ? -1.068 -16.877 9.965 1.00 21.21 225 ARG A N 1
ATOM 1650 C CA . ARG A 1 231 ? -1.886 -16.379 8.919 1.00 21.42 225 ARG A CA 1
ATOM 1651 C C . ARG A 1 231 ? -1.246 -15.235 8.199 1.00 20.33 225 ARG A C 1
ATOM 1652 O O . ARG A 1 231 ? -1.339 -15.134 6.975 1.00 20.06 225 ARG A O 1
ATOM 1660 N N . LEU A 1 232 ? -0.641 -14.324 8.946 1.00 20.20 226 LEU A N 1
ATOM 1661 C CA . LEU A 1 232 ? 0.115 -13.188 8.301 1.00 20.04 226 LEU A CA 1
ATOM 1662 C C . LEU A 1 232 ? 1.251 -13.702 7.399 1.00 20.54 226 LEU A C 1
ATOM 1663 O O . LEU A 1 232 ? 1.369 -13.236 6.256 1.00 19.41 226 LEU A O 1
ATOM 1668 N N . GLN A 1 233 ? 2.003 -14.726 7.869 1.00 21.09 227 GLN A N 1
ATOM 1669 C CA . GLN A 1 233 ? 2.964 -15.461 7.024 1.00 21.92 227 GLN A CA 1
ATOM 1670 C C . GLN A 1 233 ? 2.348 -16.034 5.756 1.00 21.82 227 GLN A C 1
ATOM 1671 O O . GLN A 1 233 ? 2.933 -15.895 4.667 1.00 20.77 227 GLN A O 1
ATOM 1677 N N . LYS A 1 234 ? 1.146 -16.604 5.872 1.00 22.57 228 LYS A N 1
ATOM 1678 C CA . LYS A 1 234 ? 0.498 -17.186 4.698 1.00 23.31 228 LYS A CA 1
ATOM 1679 C C . LYS A 1 234 ? 0.095 -16.105 3.730 1.00 22.22 228 LYS A C 1
ATOM 1680 O O . LYS A 1 234 ? 0.209 -16.269 2.494 1.00 21.61 228 LYS A O 1
ATOM 1686 N N . PHE A 1 235 ? -0.420 -14.982 4.271 1.00 21.04 229 PHE A N 1
ATOM 1687 C CA . PHE A 1 235 ? -0.736 -13.868 3.390 1.00 20.29 229 PHE A CA 1
ATOM 1688 C C . PHE A 1 235 ? 0.467 -13.380 2.589 1.00 20.72 229 PHE A C 1
ATOM 1689 O O . PHE A 1 235 ? 0.404 -13.237 1.342 1.00 21.37 229 PHE A O 1
ATOM 1697 N N . ALA A 1 236 ? 1.563 -13.087 3.298 1.00 20.24 230 ALA A N 1
ATOM 1698 C CA . ALA A 1 236 ? 2.754 -12.472 2.674 1.00 21.20 230 ALA A CA 1
ATOM 1699 C C . ALA A 1 236 ? 3.298 -13.434 1.665 1.00 22.36 230 ALA A C 1
ATOM 1700 O O . ALA A 1 236 ? 3.664 -13.041 0.557 1.00 22.13 230 ALA A O 1
ATOM 1702 N N . SER A 1 237 ? 3.242 -14.723 1.989 1.00 22.35 231 SER A N 1
ATOM 1703 C CA . SER A 1 237 ? 3.789 -15.681 1.021 1.00 24.66 231 SER A CA 1
ATOM 1704 C C . SER A 1 237 ? 2.933 -15.920 -0.217 1.00 23.88 231 SER A C 1
ATOM 1705 O O . SER A 1 237 ? 3.424 -16.408 -1.231 1.00 24.14 231 SER A O 1
ATOM 1708 N N . SER A 1 238 ? 1.631 -15.677 -0.115 1.00 22.70 232 SER A N 1
ATOM 1709 C CA . SER A 1 238 ? 0.707 -15.994 -1.196 1.00 22.51 232 SER A CA 1
ATOM 1710 C C . SER A 1 238 ? 0.367 -14.826 -2.125 1.00 21.99 232 SER A C 1
ATOM 1711 O O . SER A 1 238 ? -0.280 -15.006 -3.174 1.00 22.06 232 SER A O 1
ATOM 1714 N N . VAL A 1 239 ? 0.675 -13.629 -1.666 1.00 21.74 233 VAL A N 1
ATOM 1715 C CA . VAL A 1 239 ? 0.398 -12.391 -2.396 1.00 21.63 233 VAL A CA 1
ATOM 1716 C C . VAL A 1 239 ? 1.554 -12.073 -3.340 1.00 22.67 233 VAL A C 1
ATOM 1717 O O . VAL A 1 239 ? 2.731 -12.028 -2.928 1.00 22.07 233 VAL A O 1
ATOM 1721 N N . ASN A 1 240 ? 1.198 -11.831 -4.590 1.00 23.72 234 ASN A N 1
ATOM 1722 C CA . ASN A 1 240 ? 2.147 -11.719 -5.705 1.00 24.89 234 ASN A CA 1
ATOM 1723 C C . ASN A 1 240 ? 2.727 -10.319 -5.887 1.00 24.24 234 ASN A C 1
ATOM 1724 O O . ASN A 1 240 ? 2.795 -9.805 -6.981 1.00 23.78 234 ASN A O 1
ATOM 1729 N N . SER A 1 241 ? 3.116 -9.697 -4.781 1.00 24.03 235 SER A N 1
ATOM 1730 C CA . SER A 1 241 ? 3.834 -8.396 -4.835 1.00 23.34 235 SER A CA 1
ATOM 1731 C C . SER A 1 241 ? 4.604 -8.207 -3.538 1.00 22.27 235 SER A C 1
ATOM 1732 O O . SER A 1 241 ? 4.407 -8.961 -2.550 1.00 21.36 235 SER A O 1
ATOM 1735 N N . VAL A 1 242 ? 5.434 -7.170 -3.549 1.00 20.77 236 VAL A N 1
ATOM 1736 C CA . VAL A 1 242 ? 5.932 -6.585 -2.331 1.00 20.38 236 VAL A CA 1
ATOM 1737 C C . VAL A 1 242 ? 4.773 -6.216 -1.428 1.00 19.24 236 VAL A C 1
ATOM 1738 O O . VAL A 1 242 ? 3.692 -5.764 -1.890 1.00 18.89 236 VAL A O 1
ATOM 1742 N N . THR A 1 243 ? 4.919 -6.602 -0.155 1.00 19.14 237 THR A N 1
ATOM 1743 C CA . THR A 1 243 ? 3.915 -6.294 0.861 1.00 18.47 237 THR A CA 1
ATOM 1744 C C . THR A 1 243 ? 4.500 -5.537 2.067 1.00 17.91 237 THR A C 1
ATOM 1745 O O . THR A 1 243 ? 5.709 -5.628 2.370 1.00 17.80 237 THR A O 1
ATOM 1749 N N . VAL A 1 244 ? 3.608 -4.877 2.790 1.00 17.05 238 VAL A N 1
ATOM 1750 C CA . VAL A 1 244 ? 3.898 -4.094 3.975 1.00 16.66 238 VAL A CA 1
ATOM 1751 C C . VAL A 1 244 ? 2.831 -4.388 5.032 1.00 16.56 238 VAL A C 1
ATOM 1752 O O . VAL A 1 244 ? 1.628 -4.416 4.739 1.00 17.14 238 VAL A O 1
ATOM 1756 N N . LEU A 1 245 ? 3.250 -4.578 6.271 1.00 16.53 239 LEU A N 1
ATOM 1757 C CA . LEU A 1 245 ? 2.360 -4.841 7.380 1.00 16.35 239 LEU A CA 1
ATOM 1758 C C . LEU A 1 245 ? 2.382 -3.633 8.318 1.00 16.60 239 LEU A C 1
ATOM 1759 O O . LEU A 1 245 ? 3.432 -3.259 8.841 1.00 16.09 239 LEU A O 1
ATOM 1764 N N . HIS A 1 246 ? 1.202 -3.081 8.551 1.00 16.64 240 HIS A N 1
ATOM 1765 C CA . HIS A 1 246 ? 1.045 -1.984 9.480 1.00 17.65 240 HIS A CA 1
ATOM 1766 C C . HIS A 1 246 ? 0.217 -2.413 10.662 1.00 18.55 240 HIS A C 1
ATOM 1767 O O . HIS A 1 246 ? -0.965 -2.809 10.454 1.00 18.65 240 HIS A O 1
ATOM 1774 N N . ILE A 1 247 ? 0.740 -2.340 11.877 1.00 19.23 241 ILE A N 1
ATOM 1775 C CA . ILE A 1 247 ? -0.059 -2.722 13.060 1.00 20.63 241 ILE A CA 1
ATOM 1776 C C . ILE A 1 247 ? 0.057 -1.551 13.993 1.00 22.48 241 ILE A C 1
ATOM 1777 O O . ILE A 1 247 ? 1.171 -1.138 14.353 1.00 21.48 241 ILE A O 1
ATOM 1782 N N . CYS A 1 248 ? -1.094 -0.938 14.273 1.00 24.81 242 CYS A N 1
ATOM 1783 C CA . CYS A 1 248 ? -1.133 0.312 15.019 1.00 28.49 242 CYS A CA 1
ATOM 1784 C C . CYS A 1 248 ? -0.780 -0.046 16.455 1.00 27.79 242 CYS A C 1
ATOM 1785 O O . CYS A 1 248 ? -1.005 -1.170 16.896 1.00 29.71 242 CYS A O 1
ATOM 1788 N N . GLY A 1 249 ? -0.380 0.945 17.215 1.00 28.30 243 GLY A N 1
ATOM 1789 C CA . GLY A 1 249 ? -0.328 0.769 18.661 1.00 29.92 243 GLY A CA 1
ATOM 1790 C C . GLY A 1 249 ? 1.077 0.442 19.163 1.00 29.24 243 GLY A C 1
ATOM 1791 O O . GLY A 1 249 ? 2.043 0.523 18.415 1.00 27.08 243 GLY A O 1
ATOM 1792 N N . ASN A 1 250 ? 1.144 0.087 20.451 1.00 31.24 244 ASN A N 1
ATOM 1793 C CA . ASN A 1 250 ? 2.404 -0.274 21.156 1.00 32.00 244 ASN A CA 1
ATOM 1794 C C . ASN A 1 250 ? 2.786 -1.720 20.747 1.00 27.63 244 ASN A C 1
ATOM 1795 O O . ASN A 1 250 ? 2.545 -2.654 21.490 1.00 28.71 244 ASN A O 1
ATOM 1800 N N . VAL A 1 251 ? 3.316 -1.877 19.538 1.00 24.32 245 VAL A N 1
ATOM 1801 C CA . VAL A 1 251 ? 3.685 -3.169 18.992 1.00 22.53 245 VAL A CA 1
ATOM 1802 C C . VAL A 1 251 ? 5.070 -3.661 19.434 1.00 22.82 245 VAL A C 1
ATOM 1803 O O . VAL A 1 251 ? 5.449 -4.696 18.970 1.00 23.00 245 VAL A O 1
ATOM 1807 N N . ASN A 1 252 ? 5.837 -2.973 20.304 1.00 23.43 246 ASN A N 1
ATOM 1808 C CA . ASN A 1 252 ? 7.156 -3.525 20.654 1.00 24.22 246 ASN A CA 1
ATOM 1809 C C . ASN A 1 252 ? 7.157 -4.995 21.123 1.00 24.21 246 ASN A C 1
ATOM 1810 O O . ASN A 1 252 ? 8.103 -5.741 20.805 1.00 23.36 246 ASN A O 1
ATOM 1815 N N . PRO A 1 253 ? 6.095 -5.431 21.843 1.00 23.46 247 PRO A N 1
ATOM 1816 C CA . PRO A 1 253 ? 6.145 -6.829 22.365 1.00 23.90 247 PRO A CA 1
ATOM 1817 C C . PRO A 1 253 ? 5.974 -7.903 21.294 1.00 23.11 247 PRO A C 1
ATOM 1818 O O . PRO A 1 253 ? 6.293 -9.057 21.544 1.00 25.36 247 PRO A O 1
ATOM 1822 N N . ILE A 1 254 ? 5.681 -7.480 20.073 1.00 21.85 248 ILE A N 1
ATOM 1823 C CA . ILE A 1 254 ? 5.577 -8.346 18.936 1.00 21.21 248 ILE A CA 1
ATOM 1824 C C . ILE A 1 254 ? 6.327 -7.900 17.721 1.00 20.65 248 ILE A C 1
ATOM 1825 O O . ILE A 1 254 ? 6.271 -8.580 16.705 1.00 19.42 248 ILE A O 1
ATOM 1830 N N . LEU A 1 255 ? 7.037 -6.770 17.813 1.00 21.68 249 LEU A N 1
ATOM 1831 C CA . LEU A 1 255 ? 7.814 -6.252 16.695 1.00 21.21 249 LEU A CA 1
ATOM 1832 C C . LEU A 1 255 ? 8.731 -7.295 16.086 1.00 21.91 249 LEU A C 1
ATOM 1833 O O . LEU A 1 255 ? 8.775 -7.420 14.878 1.00 20.98 249 LEU A O 1
ATOM 1838 N N . SER A 1 256 ? 9.480 -8.023 16.912 1.00 23.70 250 SER A N 1
ATOM 1839 C CA . SER A 1 256 ? 10.397 -9.063 16.400 1.00 24.32 250 SER A CA 1
ATOM 1840 C C . SER A 1 256 ? 9.632 -10.219 15.701 1.00 24.83 250 SER A C 1
ATOM 1841 O O . SER A 1 256 ? 10.027 -10.666 14.649 1.00 25.48 250 SER A O 1
ATOM 1844 N N . ASP A 1 257 ? 8.441 -10.523 16.192 1.00 24.68 251 ASP A N 1
ATOM 1845 C CA . ASP A 1 257 ? 7.541 -11.538 15.591 1.00 25.21 251 ASP A CA 1
ATOM 1846 C C . ASP A 1 257 ? 6.969 -11.016 14.285 1.00 22.82 251 ASP A C 1
ATOM 1847 O O . ASP A 1 257 ? 6.902 -11.771 13.335 1.00 22.09 251 ASP A O 1
ATOM 1852 N N . MET A 1 258 ? 6.613 -9.730 14.215 1.00 21.23 252 MET A N 1
ATOM 1853 C CA . MET A 1 258 ? 6.204 -9.137 12.956 1.00 20.54 252 MET A CA 1
ATOM 1854 C C . MET A 1 258 ? 7.256 -9.286 11.882 1.00 20.05 252 MET A C 1
ATOM 1855 O O . MET A 1 258 ? 6.947 -9.494 10.715 1.00 19.36 252 MET A O 1
ATOM 1860 N N . ALA A 1 259 ? 8.544 -9.132 12.291 1.00 21.27 253 ALA A N 1
ATOM 1861 C CA . ALA A 1 259 ? 9.649 -9.184 11.379 1.00 21.23 253 ALA A CA 1
ATOM 1862 C C . ALA A 1 259 ? 9.863 -10.566 10.816 1.00 21.99 253 ALA A C 1
ATOM 1863 O O . ALA A 1 259 ? 10.513 -10.687 9.793 1.00 21.95 253 ALA A O 1
ATOM 1865 N N . ASP A 1 260 ? 9.331 -11.591 11.481 1.00 22.96 254 ASP A N 1
ATOM 1866 C CA . ASP A 1 260 ? 9.336 -12.974 10.969 1.00 24.05 254 ASP A CA 1
ATOM 1867 C C . ASP A 1 260 ? 8.123 -13.344 10.067 1.00 24.81 254 ASP A C 1
ATOM 1868 O O . ASP A 1 260 ? 8.012 -14.522 9.692 1.00 25.04 254 ASP A O 1
ATOM 1873 N N . CYS A 1 261 ? 7.236 -12.387 9.702 1.00 23.55 255 CYS A N 1
ATOM 1874 C CA . CYS A 1 261 ? 5.981 -12.765 9.004 1.00 24.73 255 CYS A CA 1
ATOM 1875 C C . CYS A 1 261 ? 6.129 -12.755 7.490 1.00 24.83 255 CYS A C 1
ATOM 1876 O O . CYS A 1 261 ? 5.182 -13.088 6.790 1.00 25.21 255 CYS A O 1
ATOM 1879 N N . GLY A 1 262 ? 7.291 -12.348 6.987 1.00 23.14 256 GLY A N 1
ATOM 1880 C CA . GLY A 1 262 ? 7.503 -12.395 5.550 1.00 23.37 256 GLY A CA 1
ATOM 1881 C C . GLY A 1 262 ? 7.121 -11.207 4.713 1.00 21.85 256 GLY A C 1
ATOM 1882 O O . GLY A 1 262 ? 7.204 -11.262 3.492 1.00 22.10 256 GLY A O 1
ATOM 1883 N N . PHE A 1 263 ? 6.792 -10.110 5.367 1.00 19.90 257 PHE A N 1
ATOM 1884 C CA . PHE A 1 263 ? 6.537 -8.856 4.679 1.00 19.50 257 PHE A CA 1
ATOM 1885 C C . PHE A 1 263 ? 7.838 -8.146 4.428 1.00 20.03 257 PHE A C 1
ATOM 1886 O O . PHE A 1 263 ? 8.682 -8.148 5.298 1.00 21.35 257 PHE A O 1
ATOM 1894 N N . GLU A 1 264 ? 7.996 -7.541 3.267 1.00 19.85 258 GLU A N 1
ATOM 1895 C CA . GLU A 1 264 ? 9.170 -6.714 3.031 1.00 19.92 258 GLU A CA 1
ATOM 1896 C C . GLU A 1 264 ? 9.311 -5.607 4.046 1.00 19.01 258 GLU A C 1
ATOM 1897 O O . GLU A 1 264 ? 10.417 -5.339 4.509 1.00 18.58 258 GLU A O 1
ATOM 1903 N N . GLY A 1 265 ? 8.254 -4.875 4.233 1.00 18.21 259 GLY A N 1
ATOM 1904 C CA . GLY A 1 265 ? 8.275 -3.744 5.131 1.00 17.94 259 GLY A CA 1
ATOM 1905 C C . GLY A 1 265 ? 7.315 -3.876 6.272 1.00 17.59 259 GLY A C 1
ATOM 1906 O O . GLY A 1 265 ? 6.201 -4.482 6.145 1.00 16.84 259 GLY A O 1
ATOM 1907 N N . LEU A 1 266 ? 7.724 -3.267 7.372 1.00 17.12 260 LEU A N 1
ATOM 1908 C CA . LEU A 1 266 ? 6.897 -3.010 8.492 1.00 17.33 260 LEU A CA 1
ATOM 1909 C C . LEU A 1 266 ? 6.639 -1.507 8.736 1.00 17.84 260 LEU A C 1
ATOM 1910 O O . LEU A 1 266 ? 7.520 -0.688 8.796 1.00 18.46 260 LEU A O 1
ATOM 1915 N N . SER A 1 267 ? 5.363 -1.153 8.823 1.00 18.69 261 SER A N 1
ATOM 1916 C CA . SER A 1 267 ? 4.929 0.269 9.011 1.00 19.24 261 SER A CA 1
ATOM 1917 C C . SER A 1 267 ? 4.542 0.370 10.442 1.00 20.14 261 SER A C 1
ATOM 1918 O O . SER A 1 267 ? 3.616 -0.334 10.904 1.00 21.91 261 SER A O 1
ATOM 1921 N N . VAL A 1 268 ? 5.159 1.326 11.133 1.00 21.22 262 VAL A N 1
ATOM 1922 C CA . VAL A 1 268 ? 5.021 1.473 12.558 1.00 23.53 262 VAL A CA 1
ATOM 1923 C C . VAL A 1 268 ? 4.777 2.956 12.961 1.00 23.96 262 VAL A C 1
ATOM 1924 O O . VAL A 1 268 ? 5.134 3.870 12.241 1.00 22.82 262 VAL A O 1
ATOM 1928 N N . GLU A 1 269 ? 4.145 3.101 14.100 1.00 25.78 263 GLU A N 1
ATOM 1929 C CA . GLU A 1 269 ? 3.836 4.399 14.651 1.00 30.80 263 GLU A CA 1
ATOM 1930 C C . GLU A 1 269 ? 5.010 4.892 15.449 1.00 28.84 263 GLU A C 1
ATOM 1931 O O . GLU A 1 269 ? 5.827 4.141 15.949 1.00 26.20 263 GLU A O 1
ATOM 1937 N N . GLU A 1 270 ? 5.005 6.191 15.637 1.00 31.33 264 GLU A N 1
ATOM 1938 C CA . GLU A 1 270 ? 5.975 6.916 16.433 1.00 33.96 264 GLU A CA 1
ATOM 1939 C C . GLU A 1 270 ? 6.027 6.419 17.890 1.00 33.29 264 GLU A C 1
ATOM 1940 O O . GLU A 1 270 ? 7.048 6.479 18.541 1.00 32.30 264 GLU A O 1
ATOM 1946 N N . LYS A 1 271 ? 4.863 5.985 18.391 1.00 34.95 265 LYS A N 1
ATOM 1947 C CA . LYS A 1 271 ? 4.645 5.502 19.765 1.00 36.79 265 LYS A CA 1
ATOM 1948 C C . LYS A 1 271 ? 5.685 4.536 20.232 1.00 35.24 265 LYS A C 1
ATOM 1949 O O . LYS A 1 271 ? 6.104 4.576 21.391 1.00 39.99 265 LYS A O 1
ATOM 1955 N N . ILE A 1 272 ? 6.129 3.646 19.358 1.00 31.50 266 ILE A N 1
ATOM 1956 C CA . ILE A 1 272 ? 7.021 2.590 19.810 1.00 30.83 266 ILE A CA 1
ATOM 1957 C C . ILE A 1 272 ? 8.517 3.005 20.057 1.00 28.90 266 ILE A C 1
ATOM 1958 O O . ILE A 1 272 ? 9.315 2.222 20.514 1.00 29.06 266 ILE A O 1
ATOM 1963 N N . GLY A 1 273 ? 8.874 4.242 19.756 1.00 26.89 267 GLY A N 1
ATOM 1964 C CA . GLY A 1 273 ? 10.214 4.686 19.980 1.00 25.64 267 GLY A CA 1
ATOM 1965 C C . GLY A 1 273 ? 10.796 5.105 18.676 1.00 24.11 267 GLY A C 1
ATOM 1966 O O . GLY A 1 273 ? 10.069 5.335 17.715 1.00 23.50 267 GLY A O 1
ATOM 1967 N N . SER A 1 274 ? 12.128 5.251 18.668 1.00 22.90 268 SER A N 1
ATOM 1968 C CA . SER A 1 274 ? 12.813 5.801 17.535 1.00 21.81 268 SER A CA 1
ATOM 1969 C C . SER A 1 274 ? 12.929 4.823 16.384 1.00 20.48 268 SER A C 1
ATOM 1970 O O . SER A 1 274 ? 12.878 3.614 16.557 1.00 20.90 268 SER A O 1
ATOM 1973 N N . ALA A 1 275 ? 13.086 5.343 15.196 1.00 20.33 269 ALA A N 1
ATOM 1974 C CA . ALA A 1 275 ? 13.381 4.472 14.080 1.00 20.58 269 ALA A CA 1
ATOM 1975 C C . ALA A 1 275 ? 14.685 3.632 14.364 1.00 21.59 269 ALA A C 1
ATOM 1976 O O . ALA A 1 275 ? 14.751 2.410 14.068 1.00 21.01 269 ALA A O 1
ATOM 1978 N N . LYS A 1 276 ? 15.688 4.254 14.968 1.00 22.73 270 LYS A N 1
ATOM 1979 C CA . LYS A 1 276 ? 16.926 3.593 15.281 1.00 24.76 270 LYS A CA 1
ATOM 1980 C C . LYS A 1 276 ? 16.658 2.356 16.159 1.00 24.37 270 LYS A C 1
ATOM 1981 O O . LYS A 1 276 ? 17.190 1.266 15.878 1.00 23.51 270 LYS A O 1
ATOM 1987 N N . LYS A 1 277 ? 15.736 2.499 17.111 1.00 24.32 271 LYS A N 1
ATOM 1988 C CA . LYS A 1 277 ? 15.477 1.441 18.019 1.00 26.32 271 LYS A CA 1
ATOM 1989 C C . LYS A 1 277 ? 14.724 0.324 17.248 1.00 23.87 271 LYS A C 1
ATOM 1990 O O . LYS A 1 277 ? 15.068 -0.911 17.335 1.00 22.73 271 LYS A O 1
ATOM 1996 N N . GLY A 1 278 ? 13.709 0.728 16.485 1.00 22.69 272 GLY A N 1
ATOM 1997 C CA . GLY A 1 278 ? 12.991 -0.242 15.673 1.00 22.53 272 GLY A CA 1
ATOM 1998 C C . GLY A 1 278 ? 13.913 -1.052 14.759 1.00 23.06 272 GLY A C 1
ATOM 1999 O O . GLY A 1 278 ? 13.740 -2.297 14.606 1.00 23.00 272 GLY A O 1
ATOM 2000 N N . LYS A 1 279 ? 14.886 -0.370 14.133 1.00 22.46 273 LYS A N 1
ATOM 2001 C CA . LYS A 1 279 ? 15.829 -1.044 13.198 1.00 23.14 273 LYS A CA 1
ATOM 2002 C C . LYS A 1 279 ? 16.678 -2.051 13.944 1.00 23.38 273 LYS A C 1
ATOM 2003 O O . LYS A 1 279 ? 17.030 -3.102 13.396 1.00 24.05 273 LYS A O 1
ATOM 2009 N N . GLU A 1 280 ? 17.018 -1.753 15.200 1.00 24.31 274 GLU A N 1
ATOM 2010 C CA . GLU A 1 280 ? 17.804 -2.672 16.022 1.00 26.42 274 GLU A CA 1
ATOM 2011 C C . GLU A 1 280 ? 17.042 -3.963 16.301 1.00 24.42 274 GLU A C 1
ATOM 2012 O O . GLU A 1 280 ? 17.623 -5.051 16.251 1.00 23.88 274 GLU A O 1
ATOM 2018 N N . VAL A 1 281 ? 15.737 -3.823 16.577 1.00 24.47 275 VAL A N 1
ATOM 2019 C CA . VAL A 1 281 ? 14.876 -4.990 16.868 1.00 22.86 275 VAL A CA 1
ATOM 2020 C C . VAL A 1 281 ? 14.707 -5.866 15.629 1.00 21.68 275 VAL A C 1
ATOM 2021 O O . VAL A 1 281 ? 14.885 -7.081 15.696 1.00 22.21 275 VAL A O 1
ATOM 2025 N N . ILE A 1 282 ? 14.438 -5.274 14.493 1.00 20.31 276 ILE A N 1
ATOM 2026 C CA . ILE A 1 282 ? 14.133 -6.047 13.339 1.00 20.58 276 ILE A CA 1
ATOM 2027 C C . ILE A 1 282 ? 15.312 -6.512 12.538 1.00 20.24 276 ILE A C 1
ATOM 2028 O O . ILE A 1 282 ? 15.185 -7.511 11.834 1.00 19.97 276 ILE A O 1
ATOM 2033 N N . GLY A 1 283 ? 16.478 -5.838 12.637 1.00 20.84 277 GLY A N 1
ATOM 2034 C CA . GLY A 1 283 ? 17.713 -6.423 12.146 1.00 20.64 277 GLY A CA 1
ATOM 2035 C C . GLY A 1 283 ? 17.663 -6.456 10.641 1.00 20.61 277 GLY A C 1
ATOM 2036 O O . GLY A 1 283 ? 17.401 -5.433 10.002 1.00 21.23 277 GLY A O 1
ATOM 2037 N N . THR A 1 284 ? 17.952 -7.591 10.056 1.00 20.22 278 THR A N 1
ATOM 2038 C CA . THR A 1 284 ? 17.984 -7.721 8.578 1.00 20.34 278 THR A CA 1
ATOM 2039 C C . THR A 1 284 ? 16.623 -8.311 8.036 1.00 20.67 278 THR A C 1
ATOM 2040 O O . THR A 1 284 ? 16.411 -8.484 6.858 1.00 21.20 278 THR A O 1
ATOM 2044 N N . ARG A 1 285 ? 15.698 -8.566 8.921 1.00 19.95 279 ARG A N 1
ATOM 2045 C CA . ARG A 1 285 ? 14.545 -9.412 8.573 1.00 20.64 279 ARG A CA 1
ATOM 2046 C C . ARG A 1 285 ? 13.427 -8.675 7.834 1.00 19.84 279 ARG A C 1
ATOM 2047 O O . ARG A 1 285 ? 12.630 -9.296 7.112 1.00 20.51 279 ARG A O 1
ATOM 2055 N N . ALA A 1 286 ? 13.312 -7.381 8.032 1.00 19.43 280 ALA A N 1
ATOM 2056 C CA . ALA A 1 286 ? 12.314 -6.566 7.330 1.00 18.50 280 ALA A CA 1
ATOM 2057 C C . ALA A 1 286 ? 12.833 -5.125 7.347 1.00 18.39 280 ALA A C 1
ATOM 2058 O O . ALA A 1 286 ? 13.818 -4.817 8.074 1.00 18.09 280 ALA A O 1
ATOM 2060 N N . ARG A 1 287 ? 12.302 -4.306 6.450 1.00 17.60 281 ARG A N 1
ATOM 2061 C CA . ARG A 1 287 ? 12.601 -2.890 6.427 1.00 18.00 281 ARG A CA 1
ATOM 2062 C C . ARG A 1 287 ? 11.568 -2.119 7.186 1.00 17.52 281 ARG A C 1
ATOM 2063 O O . ARG A 1 287 ? 10.466 -2.628 7.472 1.00 17.67 281 ARG A O 1
ATOM 2071 N N . LEU A 1 288 ? 11.879 -0.877 7.533 1.00 17.56 282 LEU A N 1
ATOM 2072 C CA . LEU A 1 288 ? 11.010 -0.064 8.399 1.00 17.56 282 LEU A CA 1
ATOM 2073 C C . LEU A 1 288 ? 10.456 1.167 7.673 1.00 17.53 282 LEU A C 1
ATOM 2074 O O . LEU A 1 288 ? 11.177 1.901 6.978 1.00 17.44 282 LEU A O 1
ATOM 2079 N N . VAL A 1 289 ? 9.141 1.316 7.742 1.00 17.84 283 VAL A N 1
ATOM 2080 C CA . VAL A 1 289 ? 8.425 2.370 7.060 1.00 17.57 283 VAL A CA 1
ATOM 2081 C C . VAL A 1 289 ? 7.783 3.227 8.146 1.00 18.31 283 VAL A C 1
ATOM 2082 O O . VAL A 1 289 ? 7.159 2.726 9.059 1.00 17.99 283 VAL A O 1
ATOM 2086 N N . GLY A 1 290 ? 7.936 4.533 8.022 1.00 18.68 284 GLY A N 1
ATOM 2087 C CA . GLY A 1 290 ? 7.361 5.450 9.033 1.00 18.50 284 GLY A CA 1
ATOM 2088 C C . GLY A 1 290 ? 8.217 6.671 9.230 1.00 18.66 284 GLY A C 1
ATOM 2089 O O . GLY A 1 290 ? 8.933 7.022 8.322 1.00 18.41 284 GLY A O 1
ATOM 2090 N N . ASN A 1 291 ? 8.173 7.330 10.395 1.00 19.35 285 ASN A N 1
ATOM 2091 C CA . ASN A 1 291 ? 7.302 7.014 11.542 1.00 20.35 285 ASN A CA 1
ATOM 2092 C C . ASN A 1 291 ? 6.671 8.280 12.148 1.00 21.26 285 ASN A C 1
ATOM 2093 O O . ASN A 1 291 ? 6.524 8.393 13.393 1.00 22.39 285 ASN A O 1
ATOM 2098 N N . VAL A 1 292 ? 6.365 9.260 11.302 1.00 20.36 286 VAL A N 1
ATOM 2099 C CA . VAL A 1 292 ? 6.095 10.567 11.816 1.00 20.63 286 VAL A CA 1
ATOM 2100 C C . VAL A 1 292 ? 4.643 10.546 12.344 1.00 20.64 286 VAL A C 1
ATOM 2101 O O . VAL A 1 292 ? 3.708 10.086 11.646 1.00 21.50 286 VAL A O 1
ATOM 2105 N N . SER A 1 293 ? 4.461 11.016 13.589 1.00 21.40 287 SER A N 1
ATOM 2106 C CA . SER A 1 293 ? 3.188 10.812 14.287 1.00 22.45 287 SER A CA 1
ATOM 2107 C C . SER A 1 293 ? 2.059 11.485 13.526 1.00 22.37 287 SER A C 1
ATOM 2108 O O . SER A 1 293 ? 2.051 12.693 13.362 1.00 21.55 287 SER A O 1
ATOM 2111 N N . SER A 1 294 ? 1.077 10.723 13.102 1.00 22.14 288 SER A N 1
ATOM 2112 C CA . SER A 1 294 ? -0.094 11.360 12.448 1.00 24.15 288 SER A CA 1
ATOM 2113 C C . SER A 1 294 ? -0.911 12.313 13.372 1.00 24.82 288 SER A C 1
ATOM 2114 O O . SER A 1 294 ? -1.197 13.418 12.986 1.00 24.86 288 SER A O 1
ATOM 2117 N N . PRO A 1 295 ? -1.298 11.848 14.568 1.00 26.63 289 PRO A N 1
ATOM 2118 C CA . PRO A 1 295 ? -2.110 12.716 15.431 1.00 28.01 289 PRO A CA 1
ATOM 2119 C C . PRO A 1 295 ? -1.357 13.840 16.120 1.00 28.76 289 PRO A C 1
ATOM 2120 O O . PRO A 1 295 ? -1.967 14.904 16.357 1.00 28.71 289 PRO A O 1
ATOM 2124 N N . PHE A 1 296 ? -0.075 13.667 16.468 1.00 28.29 290 PHE A N 1
ATOM 2125 C CA . PHE A 1 296 ? 0.635 14.687 17.239 1.00 28.87 290 PHE A CA 1
ATOM 2126 C C . PHE A 1 296 ? 1.716 15.475 16.508 1.00 26.81 290 PHE A C 1
ATOM 2127 O O . PHE A 1 296 ? 2.324 16.423 17.044 1.00 26.80 290 PHE A O 1
ATOM 2135 N N . THR A 1 297 ? 1.947 15.170 15.253 1.00 24.86 291 THR A N 1
ATOM 2136 C CA . THR A 1 297 ? 2.901 15.961 14.541 1.00 25.68 291 THR A CA 1
ATOM 2137 C C . THR A 1 297 ? 2.379 16.388 13.196 1.00 24.69 291 THR A C 1
ATOM 2138 O O . THR A 1 297 ? 2.343 17.593 12.855 1.00 23.52 291 THR A O 1
ATOM 2142 N N . LEU A 1 298 ? 1.936 15.420 12.430 1.00 24.20 292 LEU A N 1
ATOM 2143 C CA . LEU A 1 298 ? 1.562 15.759 11.079 1.00 24.45 292 LEU A CA 1
ATOM 2144 C C . LEU A 1 298 ? 0.259 16.614 11.068 1.00 23.92 292 LEU A C 1
ATOM 2145 O O . LEU A 1 298 ? 0.134 17.542 10.263 1.00 24.48 292 LEU A O 1
ATOM 2150 N N . LEU A 1 299 ? -0.688 16.300 11.950 1.00 23.63 293 LEU A N 1
ATOM 2151 C CA . LEU A 1 299 ? -1.987 16.946 11.971 1.00 24.40 293 LEU A CA 1
ATOM 2152 C C . LEU A 1 299 ? -1.797 18.372 12.493 1.00 25.12 293 LEU A C 1
ATOM 2153 O O . LEU A 1 299 ? -2.174 19.273 11.798 1.00 24.21 293 LEU A O 1
ATOM 2158 N N . PRO A 1 300 ? -1.157 18.555 13.686 1.00 24.97 294 PRO A N 1
ATOM 2159 C CA . PRO A 1 300 ? -1.058 19.910 14.208 1.00 26.21 294 PRO A CA 1
ATOM 2160 C C . PRO A 1 300 ? 0.061 20.736 13.649 1.00 26.68 294 PRO A C 1
ATOM 2161 O O . PRO A 1 300 ? 0.035 21.947 13.759 1.00 27.68 294 PRO A O 1
ATOM 2165 N N . GLY A 1 301 ? 1.054 20.106 13.024 1.00 26.49 295 GLY A N 1
ATOM 2166 C CA . GLY A 1 301 ? 2.295 20.776 12.758 1.00 26.81 295 GLY A CA 1
ATOM 2167 C C . GLY A 1 301 ? 2.918 21.269 14.078 1.00 27.22 295 GLY A C 1
ATOM 2168 O O . GLY A 1 301 ? 2.676 20.657 15.138 1.00 27.68 295 GLY A O 1
ATOM 2169 N N . PRO A 1 302 ? 3.732 22.330 14.012 1.00 26.49 296 PRO A N 1
ATOM 2170 C CA . PRO A 1 302 ? 4.002 23.099 12.787 1.00 26.83 296 PRO A CA 1
ATOM 2171 C C . PRO A 1 302 ? 4.976 22.433 11.821 1.00 26.12 296 PRO A C 1
ATOM 2172 O O . PRO A 1 302 ? 5.481 21.287 12.083 1.00 25.56 296 PRO A O 1
ATOM 2176 N N . VAL A 1 303 ? 5.179 23.097 10.683 1.00 25.96 297 VAL A N 1
ATOM 2177 C CA . VAL A 1 303 ? 5.986 22.509 9.608 1.00 25.80 297 VAL A CA 1
ATOM 2178 C C . VAL A 1 303 ? 7.397 22.122 10.142 1.00 26.16 297 VAL A C 1
ATOM 2179 O O . VAL A 1 303 ? 7.968 21.078 9.831 1.00 25.35 297 VAL A O 1
ATOM 2183 N N . ASP A 1 304 ? 7.977 22.982 10.951 1.00 27.50 298 ASP A N 1
ATOM 2184 C CA . ASP A 1 304 ? 9.334 22.733 11.408 1.00 28.58 298 ASP A CA 1
ATOM 2185 C C . ASP A 1 304 ? 9.463 21.590 12.366 1.00 27.20 298 ASP A C 1
ATOM 2186 O O . ASP A 1 304 ? 10.552 20.990 12.437 1.00 25.99 298 ASP A O 1
ATOM 2191 N N . LYS A 1 305 ? 8.370 21.270 13.084 1.00 26.31 299 LYS A N 1
ATOM 2192 C CA . LYS A 1 305 ? 8.353 20.100 13.938 1.00 25.66 299 LYS A CA 1
ATOM 2193 C C . LYS A 1 305 ? 8.262 18.808 13.130 1.00 24.29 299 LYS A C 1
ATOM 2194 O O . LYS A 1 305 ? 8.924 17.787 13.428 1.00 24.80 299 LYS A O 1
ATOM 2200 N N . ILE A 1 306 ? 7.477 18.833 12.050 1.00 23.38 300 ILE A N 1
ATOM 2201 C CA . ILE A 1 306 ? 7.377 17.721 11.100 1.00 22.02 300 ILE A CA 1
ATOM 2202 C C . ILE A 1 306 ? 8.765 17.492 10.484 1.00 22.68 300 ILE A C 1
ATOM 2203 O O . ILE A 1 306 ? 9.229 16.339 10.455 1.00 21.14 300 ILE A O 1
ATOM 2208 N N . LYS A 1 307 ? 9.441 18.547 10.047 1.00 23.58 301 LYS A N 1
ATOM 2209 C CA . LYS A 1 307 ? 10.774 18.375 9.391 1.00 24.69 301 LYS A CA 1
ATOM 2210 C C . LYS A 1 307 ? 11.807 17.839 10.370 1.00 24.23 301 LYS A C 1
ATOM 2211 O O . LYS A 1 307 ? 12.545 16.928 10.024 1.00 23.33 301 LYS A O 1
ATOM 2217 N N . ALA A 1 308 ? 11.783 18.337 11.588 1.00 24.17 302 ALA A N 1
ATOM 2218 C CA . ALA A 1 308 ? 12.669 17.855 12.617 1.00 24.81 302 ALA A CA 1
ATOM 2219 C C . ALA A 1 308 ? 12.504 16.337 12.921 1.00 24.00 302 ALA A C 1
ATOM 2220 O O . ALA A 1 308 ? 13.503 15.589 13.033 1.00 23.33 302 ALA A O 1
ATOM 2222 N N . GLU A 1 309 ? 11.277 15.877 13.055 1.00 24.61 303 GLU A N 1
ATOM 2223 C CA . GLU A 1 309 ? 11.001 14.483 13.386 1.00 24.26 303 GLU A CA 1
ATOM 2224 C C . GLU A 1 309 ? 11.247 13.604 12.187 1.00 22.87 303 GLU A C 1
ATOM 2225 O O . GLU A 1 309 ? 11.682 12.482 12.373 1.00 22.57 303 GLU A O 1
ATOM 2231 N N . ALA A 1 310 ? 10.987 14.110 10.973 1.00 21.91 304 ALA A N 1
ATOM 2232 C CA . ALA A 1 310 ? 11.365 13.442 9.714 1.00 21.68 304 ALA A CA 1
ATOM 2233 C C . ALA A 1 310 ? 12.863 13.194 9.630 1.00 22.05 304 ALA A C 1
ATOM 2234 O O . ALA A 1 310 ? 13.370 12.045 9.405 1.00 21.37 304 ALA A O 1
ATOM 2236 N N . LYS A 1 311 ? 13.604 14.285 9.834 1.00 22.96 305 LYS A N 1
ATOM 2237 C CA . LYS A 1 311 ? 15.059 14.238 9.846 1.00 24.12 305 LYS A CA 1
ATOM 2238 C C . LYS A 1 311 ? 15.590 13.195 10.832 1.00 23.57 305 LYS A C 1
ATOM 2239 O O . LYS A 1 311 ? 16.458 12.399 10.484 1.00 22.64 305 LYS A O 1
ATOM 2245 N N . GLU A 1 312 ? 15.071 13.208 12.044 1.00 23.88 306 GLU A N 1
ATOM 2246 C CA . GLU A 1 312 ? 15.377 12.181 13.006 1.00 25.41 306 GLU A CA 1
ATOM 2247 C C . GLU A 1 312 ? 15.140 10.709 12.508 1.00 23.30 306 GLU A C 1
ATOM 2248 O O . GLU A 1 312 ? 15.991 9.868 12.722 1.00 23.97 306 GLU A O 1
ATOM 2254 N N . ALA A 1 313 ? 13.991 10.394 11.911 1.00 20.56 307 ALA A N 1
ATOM 2255 C CA . ALA A 1 313 ? 13.774 9.109 11.301 1.00 19.67 307 ALA A CA 1
ATOM 2256 C C . ALA A 1 313 ? 14.770 8.763 10.185 1.00 19.34 307 ALA A C 1
ATOM 2257 O O . ALA A 1 313 ? 15.329 7.639 10.141 1.00 19.24 307 ALA A O 1
ATOM 2259 N N . LEU A 1 314 ? 15.077 9.735 9.331 1.00 19.61 308 LEU A N 1
ATOM 2260 C CA . LEU A 1 314 ? 16.061 9.522 8.299 1.00 20.31 308 LEU A CA 1
ATOM 2261 C C . LEU A 1 314 ? 17.435 9.203 8.892 1.00 20.81 308 LEU A C 1
ATOM 2262 O O . LEU A 1 314 ? 18.079 8.249 8.446 1.00 20.75 308 LEU A O 1
ATOM 2267 N N . GLU A 1 315 ? 17.848 9.966 9.896 1.00 22.43 309 GLU A N 1
ATOM 2268 C CA . GLU A 1 315 ? 19.151 9.738 10.544 1.00 24.08 309 GLU A CA 1
ATOM 2269 C C . GLU A 1 315 ? 19.221 8.382 11.245 1.00 22.28 309 GLU A C 1
ATOM 2270 O O . GLU A 1 315 ? 20.291 7.727 11.292 1.00 21.99 309 GLU A O 1
ATOM 2276 N N . GLY A 1 316 ? 18.050 7.939 11.682 1.00 20.54 310 GLY A N 1
ATOM 2277 C CA . GLY A 1 316 ? 17.825 6.726 12.420 1.00 19.82 310 GLY A CA 1
ATOM 2278 C C . GLY A 1 316 ? 17.772 5.525 11.531 1.00 19.15 310 GLY A C 1
ATOM 2279 O O . GLY A 1 316 ? 17.693 4.383 12.028 1.00 19.34 310 GLY A O 1
ATOM 2280 N N . GLY A 1 317 ? 17.762 5.748 10.233 1.00 18.85 311 GLY A N 1
ATOM 2281 C CA . GLY A 1 317 ? 17.783 4.674 9.254 1.00 19.05 311 GLY A CA 1
ATOM 2282 C C . GLY A 1 317 ? 16.473 4.138 8.687 1.00 19.15 311 GLY A C 1
ATOM 2283 O O . GLY A 1 317 ? 16.438 3.021 8.121 1.00 19.17 311 GLY A O 1
ATOM 2284 N N . ILE A 1 318 ? 15.371 4.890 8.850 1.00 18.56 312 ILE A N 1
ATOM 2285 C CA . ILE A 1 318 ? 14.118 4.525 8.220 1.00 18.10 312 ILE A CA 1
ATOM 2286 C C . ILE A 1 318 ? 14.330 4.223 6.753 1.00 18.02 312 ILE A C 1
ATOM 2287 O O . ILE A 1 318 ? 15.168 4.846 6.101 1.00 18.43 312 ILE A O 1
ATOM 2292 N N . ASP A 1 319 ? 13.642 3.207 6.246 1.00 17.67 313 ASP A N 1
ATOM 2293 C CA . ASP A 1 319 ? 13.802 2.780 4.894 1.00 18.23 313 ASP A CA 1
ATOM 2294 C C . ASP A 1 319 ? 12.932 3.497 3.903 1.00 17.68 313 ASP A C 1
ATOM 2295 O O . ASP A 1 319 ? 13.294 3.663 2.730 1.00 17.72 313 ASP A O 1
ATOM 2300 N N . VAL A 1 320 ? 11.739 3.826 4.341 1.00 17.82 314 VAL A N 1
ATOM 2301 C CA . VAL A 1 320 ? 10.743 4.584 3.596 1.00 17.44 314 VAL A CA 1
ATOM 2302 C C . VAL A 1 320 ? 10.143 5.622 4.558 1.00 17.82 314 VAL A C 1
ATOM 2303 O O . VAL A 1 320 ? 9.589 5.247 5.617 1.00 17.90 314 VAL A O 1
ATOM 2307 N N . LEU A 1 321 ? 10.353 6.889 4.254 1.00 17.34 315 LEU A N 1
ATOM 2308 C CA . LEU A 1 321 ? 9.875 7.964 5.164 1.00 17.32 315 LEU A CA 1
ATOM 2309 C C . LEU A 1 321 ? 8.384 8.131 4.923 1.00 17.44 315 LEU A C 1
ATOM 2310 O O . LEU A 1 321 ? 7.929 8.297 3.758 1.00 17.69 315 LEU A O 1
ATOM 2315 N N . ALA A 1 322 ? 7.621 8.084 6.009 1.00 17.49 316 ALA A N 1
ATOM 2316 C CA . ALA A 1 322 ? 6.137 8.080 5.884 1.00 17.60 316 ALA A CA 1
ATOM 2317 C C . ALA A 1 322 ? 5.470 8.457 7.195 1.00 18.09 316 ALA A C 1
ATOM 2318 O O . ALA A 1 322 ? 6.092 8.370 8.233 1.00 17.46 316 ALA A O 1
ATOM 2320 N N . PRO A 1 323 ? 4.131 8.791 7.154 1.00 19.06 317 PRO A N 1
ATOM 2321 C CA . PRO A 1 323 ? 3.360 8.958 8.373 1.00 18.93 317 PRO A CA 1
ATOM 2322 C C . PRO A 1 323 ? 3.376 7.640 9.180 1.00 19.14 317 PRO A C 1
ATOM 2323 O O . PRO A 1 323 ? 3.370 6.551 8.604 1.00 18.78 317 PRO A O 1
ATOM 2327 N N . GLY A 1 324 ? 3.274 7.735 10.487 1.00 20.07 318 GLY A N 1
ATOM 2328 C CA . GLY A 1 324 ? 3.188 6.569 11.294 1.00 22.53 318 GLY A CA 1
ATOM 2329 C C . GLY A 1 324 ? 1.865 5.811 11.189 1.00 23.80 318 GLY A C 1
ATOM 2330 O O . GLY A 1 324 ? 1.830 4.638 11.396 1.00 25.76 318 GLY A O 1
ATOM 2331 N N . CYS A 1 325 ? 0.767 6.493 10.918 1.00 26.46 319 CYS A N 1
ATOM 2332 C CA . CYS A 1 325 ? -0.548 5.867 10.851 1.00 27.42 319 CYS A CA 1
ATOM 2333 C C . CYS A 1 325 ? -1.264 6.550 9.689 1.00 25.17 319 CYS A C 1
ATOM 2334 O O . CYS A 1 325 ? -0.645 7.321 8.958 1.00 21.96 319 CYS A O 1
ATOM 2337 N N . GLY A 1 326 ? -2.536 6.240 9.461 1.00 24.12 320 GLY A N 1
ATOM 2338 C CA . GLY A 1 326 ? -3.280 6.999 8.433 1.00 23.72 320 GLY A CA 1
ATOM 2339 C C . GLY A 1 326 ? -3.181 8.511 8.731 1.00 23.71 320 GLY A C 1
ATOM 2340 O O . GLY A 1 326 ? -3.112 8.953 9.896 1.00 23.20 320 GLY A O 1
ATOM 2341 N N . ILE A 1 327 ? -3.139 9.307 7.675 1.00 22.80 321 ILE A N 1
ATOM 2342 C CA . ILE A 1 327 ? -3.109 10.755 7.823 1.00 22.50 321 ILE A CA 1
ATOM 2343 C C . ILE A 1 327 ? -4.442 11.191 8.391 1.00 23.06 321 ILE A C 1
ATOM 2344 O O . ILE A 1 327 ? -5.543 10.744 7.909 1.00 22.56 321 ILE A O 1
ATOM 2349 N N . ALA A 1 328 ? -4.430 12.006 9.428 1.00 22.84 322 ALA A N 1
ATOM 2350 C CA . ALA A 1 328 ? -5.713 12.532 9.925 1.00 23.88 322 ALA A CA 1
ATOM 2351 C C . ALA A 1 328 ? -6.378 13.390 8.797 1.00 23.88 322 ALA A C 1
ATOM 2352 O O . ALA A 1 328 ? -5.691 14.149 8.082 1.00 24.08 322 ALA A O 1
ATOM 2354 N N . PRO A 1 329 ? -7.688 13.256 8.645 1.00 23.68 323 PRO A N 1
ATOM 2355 C CA . PRO A 1 329 ? -8.364 13.961 7.571 1.00 24.57 323 PRO A CA 1
ATOM 2356 C C . PRO A 1 329 ? -8.212 15.488 7.626 1.00 25.08 323 PRO A C 1
ATOM 2357 O O . PRO A 1 329 ? -8.183 16.122 6.569 1.00 25.81 323 PRO A O 1
ATOM 2361 N N . MET A 1 330 ? -8.100 16.084 8.804 1.00 25.38 324 MET A N 1
ATOM 2362 C CA . MET A 1 330 ? -7.909 17.533 8.889 1.00 26.58 324 MET A CA 1
ATOM 2363 C C . MET A 1 330 ? -6.462 17.997 8.800 1.00 25.98 324 MET A C 1
ATOM 2364 O O . MET A 1 330 ? -6.183 19.192 9.006 1.00 25.89 324 MET A O 1
ATOM 2369 N N . THR A 1 331 ? -5.542 17.098 8.425 1.00 23.12 325 THR A N 1
ATOM 2370 C CA . THR A 1 331 ? -4.179 17.498 8.170 1.00 23.25 325 THR A CA 1
ATOM 2371 C C . THR A 1 331 ? -4.048 18.531 7.010 1.00 23.29 325 THR A C 1
ATOM 2372 O O . THR A 1 331 ? -4.482 18.267 5.882 1.00 22.99 325 THR A O 1
ATOM 2376 N N . PRO A 1 332 ? -3.459 19.668 7.284 1.00 23.98 326 PRO A N 1
ATOM 2377 C CA . PRO A 1 332 ? -3.201 20.599 6.160 1.00 24.30 326 PRO A CA 1
ATOM 2378 C C . PRO A 1 332 ? -2.251 20.058 5.126 1.00 24.19 326 PRO A C 1
ATOM 2379 O O . PRO A 1 332 ? -1.256 19.336 5.468 1.00 23.62 326 PRO A O 1
ATOM 2383 N N . LEU A 1 333 ? -2.529 20.377 3.868 1.00 24.66 327 LEU A N 1
ATOM 2384 C CA . LEU A 1 333 ? -1.644 20.036 2.758 1.00 25.09 327 LEU A CA 1
ATOM 2385 C C . LEU A 1 333 ? -0.157 20.409 3.041 1.00 25.33 327 LEU A C 1
ATOM 2386 O O . LEU A 1 333 ? 0.767 19.607 2.762 1.00 25.19 327 LEU A O 1
ATOM 2391 N N . GLU A 1 334 ? 0.079 21.596 3.557 1.00 26.57 328 GLU A N 1
ATOM 2392 C CA . GLU A 1 334 ? 1.434 22.065 3.741 1.00 27.95 328 GLU A CA 1
ATOM 2393 C C . GLU A 1 334 ? 2.159 21.129 4.741 1.00 25.52 328 GLU A C 1
ATOM 2394 O O . GLU A 1 334 ? 3.376 21.032 4.736 1.00 25.74 328 GLU A O 1
ATOM 2400 N N . ASN A 1 335 ? 1.436 20.515 5.640 1.00 24.37 329 ASN A N 1
ATOM 2401 C CA . ASN A 1 335 ? 2.052 19.624 6.641 1.00 23.94 329 ASN A CA 1
ATOM 2402 C C . ASN A 1 335 ? 2.488 18.314 5.956 1.00 23.58 329 ASN A C 1
ATOM 2403 O O . ASN A 1 335 ? 3.575 17.802 6.233 1.00 23.80 329 ASN A O 1
ATOM 2408 N N . VAL A 1 336 ? 1.715 17.852 5.001 1.00 22.84 330 VAL A N 1
ATOM 2409 C CA . VAL A 1 336 ? 2.160 16.654 4.206 1.00 22.41 330 VAL A CA 1
ATOM 2410 C C . VAL A 1 336 ? 3.397 16.985 3.352 1.00 22.93 330 VAL A C 1
ATOM 2411 O O . VAL A 1 336 ? 4.403 16.212 3.283 1.00 22.33 330 VAL A O 1
ATOM 2415 N N . LYS A 1 337 ? 3.385 18.172 2.756 1.00 23.90 331 LYS A N 1
ATOM 2416 C CA . LYS A 1 337 ? 4.490 18.634 1.954 1.00 25.42 331 LYS A CA 1
ATOM 2417 C C . LYS A 1 337 ? 5.805 18.819 2.754 1.00 25.18 331 LYS A C 1
ATOM 2418 O O . LYS A 1 337 ? 6.895 18.745 2.206 1.00 23.91 331 LYS A O 1
ATOM 2424 N N . ALA A 1 338 ? 5.655 19.081 4.052 1.00 25.26 332 ALA A N 1
ATOM 2425 C CA . ALA A 1 338 ? 6.783 19.229 4.956 1.00 25.15 332 ALA A CA 1
ATOM 2426 C C . ALA A 1 338 ? 7.504 17.910 5.070 1.00 25.18 332 ALA A C 1
ATOM 2427 O O . ALA A 1 338 ? 8.696 17.909 5.251 1.00 25.84 332 ALA A O 1
ATOM 2429 N N . LEU A 1 339 ? 6.833 16.766 4.963 1.00 24.04 333 LEU A N 1
ATOM 2430 C CA . LEU A 1 339 ? 7.574 15.487 4.896 1.00 25.06 333 LEU A CA 1
ATOM 2431 C C . LEU A 1 339 ? 8.555 15.337 3.760 1.00 23.90 333 LEU A C 1
ATOM 2432 O O . LEU A 1 339 ? 9.695 14.870 3.911 1.00 24.71 333 LEU A O 1
ATOM 2437 N N . VAL A 1 340 ? 8.085 15.670 2.593 1.00 23.69 334 VAL A N 1
ATOM 2438 C CA . VAL A 1 340 ? 8.806 15.592 1.372 1.00 25.04 334 VAL A CA 1
ATOM 2439 C C . VAL A 1 340 ? 9.955 16.570 1.429 1.00 27.18 334 VAL A C 1
ATOM 2440 O O . VAL A 1 340 ? 11.120 16.202 1.105 1.00 27.25 334 VAL A O 1
ATOM 2444 N N . ALA A 1 341 ? 9.687 17.794 1.913 1.00 26.67 335 ALA A N 1
ATOM 2445 C CA . ALA A 1 341 ? 10.756 18.790 2.056 1.00 25.71 335 ALA A CA 1
ATOM 2446 C C . ALA A 1 341 ? 11.889 18.299 3.009 1.00 25.03 335 ALA A C 1
ATOM 2447 O O . ALA A 1 341 ? 13.029 18.419 2.682 1.00 24.86 335 ALA A O 1
ATOM 2449 N N . ALA A 1 342 ? 11.544 17.691 4.138 1.00 24.13 336 ALA A N 1
ATOM 2450 C CA . ALA A 1 342 ? 12.545 17.135 5.036 1.00 24.19 336 ALA A CA 1
ATOM 2451 C C . ALA A 1 342 ? 13.447 16.098 4.333 1.00 23.84 336 ALA A C 1
ATOM 2452 O O . ALA A 1 342 ? 14.658 15.985 4.569 1.00 23.24 336 ALA A O 1
ATOM 2454 N N . ARG A 1 343 ? 12.838 15.298 3.473 1.00 23.50 337 ARG A N 1
ATOM 2455 C CA . ARG A 1 343 ? 13.601 14.271 2.785 1.00 24.12 337 ARG A CA 1
ATOM 2456 C C . ARG A 1 343 ? 14.558 14.991 1.838 1.00 24.56 337 ARG A C 1
ATOM 2457 O O . ARG A 1 343 ? 15.723 14.684 1.780 1.00 23.34 337 ARG A O 1
ATOM 2465 N N . ASP A 1 344 ? 14.043 15.937 1.067 1.00 26.53 338 ASP A N 1
ATOM 2466 C CA . ASP A 1 344 ? 14.931 16.609 0.085 1.00 29.08 338 ASP A CA 1
ATOM 2467 C C . ASP A 1 344 ? 16.142 17.340 0.753 1.00 29.53 338 ASP A C 1
ATOM 2468 O O . ASP A 1 344 ? 17.308 17.322 0.267 1.00 29.19 338 ASP A O 1
ATOM 2473 N N . GLU A 1 345 ? 15.869 17.883 1.927 1.00 30.38 339 GLU A N 1
ATOM 2474 C CA . GLU A 1 345 ? 16.837 18.597 2.721 1.00 31.45 339 GLU A CA 1
ATOM 2475 C C . GLU A 1 345 ? 17.977 17.722 3.236 1.00 30.47 339 GLU A C 1
ATOM 2476 O O . GLU A 1 345 ? 19.146 18.118 3.256 1.00 29.12 339 GLU A O 1
ATOM 2482 N N . PHE A 1 346 ? 17.630 16.519 3.642 1.00 28.63 340 PHE A N 1
ATOM 2483 C CA . PHE A 1 346 ? 18.580 15.548 4.162 1.00 29.10 340 PHE A CA 1
ATOM 2484 C C . PHE A 1 346 ? 19.644 15.275 3.104 1.00 29.74 340 PHE A C 1
ATOM 2485 O O . PHE A 1 346 ? 20.770 14.995 3.417 1.00 30.57 340 PHE A O 1
ATOM 2493 N N . TYR A 1 347 ? 19.262 15.320 1.833 1.00 30.64 341 TYR A N 1
ATOM 2494 C CA . TYR A 1 347 ? 20.191 15.029 0.762 1.00 31.99 341 TYR A CA 1
ATOM 2495 C C . TYR A 1 347 ? 20.745 16.334 0.171 1.00 38.31 341 TYR A C 1
ATOM 2496 O O . TYR A 1 347 ? 21.392 16.311 -0.865 1.00 42.28 341 TYR A O 1
ATOM 2505 N N . ALA A 1 348 ? 20.603 17.407 0.957 1.00 42.96 342 ALA A N 1
ATOM 2506 C CA . ALA A 1 348 ? 21.084 18.778 0.662 1.00 48.38 342 ALA A CA 1
ATOM 2507 C C . ALA A 1 348 ? 20.196 19.296 -0.476 1.00 54.09 342 ALA A C 1
ATOM 2508 O O . ALA A 1 348 ? 18.935 19.318 -0.359 1.00 51.76 342 ALA A O 1
ATOM 2511 N N . GLU B 1 12 ? -18.795 -49.278 2.609 1.00 46.23 6 GLU B N 1
ATOM 2512 C CA . GLU B 1 12 ? -17.601 -49.352 1.716 1.00 45.63 6 GLU B CA 1
ATOM 2513 C C . GLU B 1 12 ? -16.503 -48.540 2.432 1.00 41.83 6 GLU B C 1
ATOM 2514 O O . GLU B 1 12 ? -16.221 -47.385 2.102 1.00 45.64 6 GLU B O 1
ATOM 2516 N N . PHE B 1 13 ? -15.979 -49.103 3.506 1.00 36.65 7 PHE B N 1
ATOM 2517 C CA . PHE B 1 13 ? -14.819 -48.534 4.140 1.00 32.64 7 PHE B CA 1
ATOM 2518 C C . PHE B 1 13 ? -13.628 -49.356 3.658 1.00 30.69 7 PHE B C 1
ATOM 2519 O O . PHE B 1 13 ? -13.754 -50.528 3.279 1.00 29.99 7 PHE B O 1
ATOM 2527 N N . THR B 1 14 ? -12.459 -48.748 3.642 1.00 28.66 8 THR B N 1
ATOM 2528 C CA . THR B 1 14 ? -11.225 -49.496 3.531 1.00 27.79 8 THR B CA 1
ATOM 2529 C C . THR B 1 14 ? -10.516 -49.359 4.841 1.00 26.66 8 THR B C 1
ATOM 2530 O O . THR B 1 14 ? -10.930 -48.576 5.691 1.00 25.69 8 THR B O 1
ATOM 2534 N N . LEU B 1 15 ? -9.373 -50.011 5.008 1.00 25.46 9 LEU B N 1
ATOM 2535 C CA . LEU B 1 15 ? -8.712 -49.832 6.287 1.00 24.97 9 LEU B CA 1
ATOM 2536 C C . LEU B 1 15 ? -8.397 -48.347 6.540 1.00 23.80 9 LEU B C 1
ATOM 2537 O O . LEU B 1 15 ? -8.513 -47.884 7.641 1.00 22.36 9 LEU B O 1
ATOM 2542 N N . LYS B 1 16 ? -8.029 -47.609 5.495 1.00 23.93 10 LYS B N 1
ATOM 2543 C CA . LYS B 1 16 ? -7.583 -46.235 5.639 1.00 23.71 10 LYS B CA 1
ATOM 2544 C C . LYS B 1 16 ? -8.764 -45.371 5.926 1.00 23.61 10 LYS B C 1
ATOM 2545 O O . LYS B 1 16 ? -8.718 -44.471 6.793 1.00 22.91 10 LYS B O 1
ATOM 2551 N N . THR B 1 17 ? -9.843 -45.556 5.177 1.00 23.40 11 THR B N 1
ATOM 2552 C CA . THR B 1 17 ? -10.931 -44.580 5.342 1.00 23.68 11 THR B CA 1
ATOM 2553 C C . THR B 1 17 ? -11.703 -44.813 6.644 1.00 23.63 11 THR B C 1
ATOM 2554 O O . THR B 1 17 ? -12.187 -43.852 7.243 1.00 24.37 11 THR B O 1
ATOM 2558 N N . ARG B 1 18 ? -11.706 -46.049 7.118 1.00 23.27 12 ARG B N 1
ATOM 2559 C CA . ARG B 1 18 ? -12.185 -46.362 8.466 1.00 22.49 12 ARG B CA 1
ATOM 2560 C C . ARG B 1 18 ? -11.367 -45.725 9.604 1.00 21.90 12 ARG B C 1
ATOM 2561 O O . ARG B 1 18 ? -11.950 -45.096 10.543 1.00 22.12 12 ARG B O 1
ATOM 2569 N N . LEU B 1 19 ? -10.029 -45.814 9.519 1.00 20.17 13 LEU B N 1
ATOM 2570 C CA . LEU B 1 19 ? -9.249 -45.252 10.577 1.00 19.86 13 LEU B CA 1
ATOM 2571 C C . LEU B 1 19 ? -9.455 -43.744 10.561 1.00 19.67 13 LEU B C 1
ATOM 2572 O O . LEU B 1 19 ? -9.619 -43.120 11.610 1.00 19.79 13 LEU B O 1
ATOM 2577 N N . LEU B 1 20 ? -9.472 -43.111 9.391 1.00 20.15 14 LEU B N 1
ATOM 2578 C CA . LEU B 1 20 ? -9.598 -41.666 9.412 1.00 21.08 14 LEU B CA 1
ATOM 2579 C C . LEU B 1 20 ? -10.973 -41.214 9.964 1.00 20.94 14 LEU B C 1
ATOM 2580 O O . LEU B 1 20 ? -11.054 -40.316 10.816 1.00 21.14 14 LEU B O 1
ATOM 2585 N N . ALA B 1 21 ? -12.026 -41.908 9.541 1.00 21.67 15 ALA B N 1
ATOM 2586 C CA . ALA B 1 21 ? -13.403 -41.598 9.988 1.00 21.31 15 ALA B CA 1
ATOM 2587 C C . ALA B 1 21 ? -13.518 -41.816 11.478 1.00 20.97 15 ALA B C 1
ATOM 2588 O O . ALA B 1 21 ? -14.022 -40.937 12.196 1.00 20.88 15 ALA B O 1
ATOM 2590 N N . ALA B 1 22 ? -12.883 -42.884 11.977 1.00 19.90 16 ALA B N 1
ATOM 2591 C CA . ALA B 1 22 ? -12.967 -43.191 13.384 1.00 19.71 16 ALA B CA 1
ATOM 2592 C C . ALA B 1 22 ? -12.301 -42.098 14.196 1.00 19.84 16 ALA B C 1
ATOM 2593 O O . ALA B 1 22 ? -12.828 -41.656 15.200 1.00 20.99 16 ALA B O 1
ATOM 2595 N N . LEU B 1 23 ? -11.142 -41.668 13.756 1.00 19.11 17 LEU B N 1
ATOM 2596 C CA . LEU B 1 23 ? -10.387 -40.707 14.531 1.00 19.38 17 LEU B CA 1
ATOM 2597 C C . LEU B 1 23 ? -11.049 -39.334 14.473 1.00 19.74 17 LEU B C 1
ATOM 2598 O O . LEU B 1 23 ? -11.045 -38.613 15.464 1.00 20.86 17 LEU B O 1
ATOM 2603 N N . LYS B 1 24 ? -11.609 -38.950 13.334 1.00 20.75 18 LYS B N 1
ATOM 2604 C CA . LYS B 1 24 ? -12.392 -37.704 13.265 1.00 23.80 18 LYS B CA 1
ATOM 2605 C C . LYS B 1 24 ? -13.765 -37.724 13.955 1.00 23.90 18 LYS B C 1
ATOM 2606 O O . LYS B 1 24 ? -14.388 -36.685 14.138 1.00 24.27 18 LYS B O 1
ATOM 2612 N N . GLY B 1 25 ? -14.224 -38.867 14.385 1.00 23.60 19 GLY B N 1
ATOM 2613 C CA . GLY B 1 25 ? -15.549 -38.993 15.020 1.00 24.66 19 GLY B CA 1
ATOM 2614 C C . GLY B 1 25 ? -16.713 -39.104 14.045 1.00 24.71 19 GLY B C 1
ATOM 2615 O O . GLY B 1 25 ? -17.843 -38.886 14.387 1.00 26.40 19 GLY B O 1
ATOM 2616 N N . GLU B 1 26 ? -16.422 -39.436 12.824 1.00 24.93 20 GLU B N 1
ATOM 2617 C CA . GLU B 1 26 ? -17.463 -39.693 11.858 1.00 26.83 20 GLU B CA 1
ATOM 2618 C C . GLU B 1 26 ? -17.996 -41.143 11.968 1.00 26.68 20 GLU B C 1
ATOM 2619 O O . GLU B 1 26 ? -17.353 -42.039 12.541 1.00 24.92 20 GLU B O 1
ATOM 2625 N N . PRO B 1 27 ? -19.199 -41.385 11.429 1.00 27.90 21 PRO B N 1
ATOM 2626 C CA . PRO B 1 27 ? -19.785 -42.714 11.628 1.00 27.89 21 PRO B CA 1
ATOM 2627 C C . PRO B 1 27 ? -18.999 -43.821 10.919 1.00 28.92 21 PRO B C 1
ATOM 2628 O O . PRO B 1 27 ? -18.437 -43.621 9.832 1.00 31.52 21 PRO B O 1
ATOM 2632 N N . VAL B 1 28 ? -18.855 -44.939 11.588 1.00 28.67 22 VAL B N 1
ATOM 2633 C CA . VAL B 1 28 ? -18.080 -46.056 11.040 1.00 28.96 22 VAL B CA 1
ATOM 2634 C C . VAL B 1 28 ? -18.935 -47.279 11.171 1.00 29.28 22 VAL B C 1
ATOM 2635 O O . VAL B 1 28 ? -19.759 -47.341 12.085 1.00 27.67 22 VAL B O 1
ATOM 2639 N N . ASP B 1 29 ? -18.630 -48.285 10.341 1.00 28.27 23 ASP B N 1
ATOM 2640 C CA . ASP B 1 29 ? -19.240 -49.597 10.377 1.00 29.13 23 ASP B CA 1
ATOM 2641 C C . ASP B 1 29 ? -18.758 -50.458 11.574 1.00 28.12 23 ASP B C 1
ATOM 2642 O O . ASP B 1 29 ? -19.523 -51.234 12.140 1.00 27.99 23 ASP B O 1
ATOM 2647 N N . LYS B 1 30 ? -17.489 -50.303 11.967 1.00 25.96 24 LYS B N 1
ATOM 2648 C CA . LYS B 1 30 ? -16.949 -50.994 13.164 1.00 25.20 24 LYS B CA 1
ATOM 2649 C C . LYS B 1 30 ? -15.725 -50.213 13.604 1.00 23.71 24 LYS B C 1
ATOM 2650 O O . LYS B 1 30 ? -15.182 -49.498 12.800 1.00 22.85 24 LYS B O 1
ATOM 2656 N N . VAL B 1 31 ? -15.346 -50.357 14.872 1.00 22.78 25 VAL B N 1
ATOM 2657 C CA . VAL B 1 31 ? -14.114 -49.820 15.428 1.00 22.37 25 VAL B CA 1
ATOM 2658 C C . VAL B 1 31 ? -12.849 -50.470 14.804 1.00 21.30 25 VAL B C 1
ATOM 2659 O O . VAL B 1 31 ? -12.702 -51.692 14.755 1.00 21.49 25 VAL B O 1
ATOM 2663 N N . PRO B 1 32 ? -11.931 -49.655 14.306 1.00 20.68 26 PRO B N 1
ATOM 2664 C CA . PRO B 1 32 ? -10.689 -50.180 13.780 1.00 20.40 26 PRO B CA 1
ATOM 2665 C C . PRO B 1 32 ? -9.786 -50.658 14.914 1.00 20.60 26 PRO B C 1
ATOM 2666 O O . PRO B 1 32 ? -9.836 -50.127 16.034 1.00 20.29 26 PRO B O 1
ATOM 2670 N N . VAL B 1 33 ? -8.956 -51.660 14.618 1.00 20.29 27 VAL B N 1
ATOM 2671 C CA . VAL B 1 33 ? -8.023 -52.170 15.594 1.00 20.60 27 VAL B CA 1
ATOM 2672 C C . VAL B 1 33 ? -6.643 -52.042 15.017 1.00 21.19 27 VAL B C 1
ATOM 2673 O O . VAL B 1 33 ? -6.270 -52.665 14.007 1.00 21.43 27 VAL B O 1
ATOM 2677 N N . CYS B 1 34 ? -5.852 -51.248 15.698 1.00 22.73 28 CYS B N 1
ATOM 2678 C CA . CYS B 1 34 ? -4.425 -51.045 15.277 1.00 22.96 28 CYS B CA 1
ATOM 2679 C C . CYS B 1 34 ? -3.570 -50.526 16.378 1.00 23.64 28 CYS B C 1
ATOM 2680 O O . CYS B 1 34 ? -3.969 -50.511 17.531 1.00 25.83 28 CYS B O 1
ATOM 2683 N N . SER B 1 35 ? -2.368 -50.100 16.057 1.00 23.18 29 SER B N 1
ATOM 2684 C CA . SER B 1 35 ? -1.511 -49.476 17.045 1.00 23.48 29 SER B CA 1
ATOM 2685 C C . SER B 1 35 ? -0.997 -48.171 16.537 1.00 22.46 29 SER B C 1
ATOM 2686 O O . SER B 1 35 ? -0.493 -48.097 15.427 1.00 23.41 29 SER B O 1
ATOM 2689 N N . VAL B 1 36 ? -1.121 -47.143 17.355 1.00 21.88 30 VAL B N 1
ATOM 2690 C CA . VAL B 1 36 ? -0.519 -45.873 17.047 1.00 22.00 30 VAL B CA 1
ATOM 2691 C C . VAL B 1 36 ? 0.811 -45.672 17.788 1.00 21.56 30 VAL B C 1
ATOM 2692 O O . VAL B 1 36 ? 1.479 -44.644 17.637 1.00 21.01 30 VAL B O 1
ATOM 2696 N N . THR B 1 37 ? 1.154 -46.625 18.619 1.00 21.07 31 THR B N 1
ATOM 2697 C CA . THR B 1 37 ? 2.408 -46.636 19.345 1.00 22.10 31 THR B CA 1
ATOM 2698 C C . THR B 1 37 ? 3.276 -47.735 18.729 1.00 22.00 31 THR B C 1
ATOM 2699 O O . THR B 1 37 ? 2.854 -48.463 17.820 1.00 22.19 31 THR B O 1
ATOM 2703 N N . GLN B 1 38 ? 4.470 -47.908 19.251 1.00 20.97 32 GLN B N 1
ATOM 2704 C CA . GLN B 1 38 ? 5.444 -48.719 18.525 1.00 21.33 32 GLN B CA 1
ATOM 2705 C C . GLN B 1 38 ? 5.049 -50.202 18.444 1.00 20.34 32 GLN B C 1
ATOM 2706 O O . GLN B 1 38 ? 4.512 -50.759 19.377 1.00 20.15 32 GLN B O 1
ATOM 2712 N N . THR B 1 39 ? 5.324 -50.778 17.281 1.00 20.16 33 THR B N 1
ATOM 2713 C CA . THR B 1 39 ? 4.927 -52.125 16.914 1.00 20.80 33 THR B CA 1
ATOM 2714 C C . THR B 1 39 ? 6.032 -53.116 16.635 1.00 21.14 33 THR B C 1
ATOM 2715 O O . THR B 1 39 ? 5.790 -54.238 16.191 1.00 22.00 33 THR B O 1
ATOM 2719 N N . GLY B 1 40 ? 7.282 -52.760 16.932 1.00 22.83 34 GLY B N 1
ATOM 2720 C CA . GLY B 1 40 ? 8.336 -53.757 16.755 1.00 21.74 34 GLY B CA 1
ATOM 2721 C C . GLY B 1 40 ? 8.385 -54.778 17.857 1.00 21.53 34 GLY B C 1
ATOM 2722 O O . GLY B 1 40 ? 8.467 -54.426 19.053 1.00 20.57 34 GLY B O 1
ATOM 2723 N N . ILE B 1 41 ? 8.402 -56.045 17.455 1.00 21.29 35 ILE B N 1
ATOM 2724 C CA . ILE B 1 41 ? 8.368 -57.149 18.439 1.00 21.57 35 ILE B CA 1
ATOM 2725 C C . ILE B 1 41 ? 9.408 -58.216 18.002 1.00 22.26 35 ILE B C 1
ATOM 2726 O O . ILE B 1 41 ? 9.646 -58.444 16.795 1.00 21.52 35 ILE B O 1
ATOM 2731 N N . VAL B 1 42 ? 10.072 -58.774 19.013 1.00 22.12 36 VAL B N 1
ATOM 2732 C CA . VAL B 1 42 ? 11.191 -59.653 18.810 1.00 23.56 36 VAL B CA 1
ATOM 2733 C C . VAL B 1 42 ? 10.764 -60.879 18.058 1.00 23.84 36 VAL B C 1
ATOM 2734 O O . VAL B 1 42 ? 11.504 -61.293 17.192 1.00 23.94 36 VAL B O 1
ATOM 2738 N N . GLU B 1 43 ? 9.559 -61.406 18.338 1.00 24.93 37 GLU B N 1
ATOM 2739 C CA . GLU B 1 43 ? 9.056 -62.559 17.572 1.00 26.44 37 GLU B CA 1
ATOM 2740 C C . GLU B 1 43 ? 9.065 -62.297 16.057 1.00 25.25 37 GLU B C 1
ATOM 2741 O O . GLU B 1 43 ? 9.444 -63.175 15.276 1.00 26.33 37 GLU B O 1
ATOM 2747 N N . LEU B 1 44 ? 8.704 -61.106 15.646 1.00 24.22 38 LEU B N 1
ATOM 2748 C CA . LEU B 1 44 ? 8.648 -60.760 14.215 1.00 24.07 38 LEU B CA 1
ATOM 2749 C C . LEU B 1 44 ? 10.031 -60.333 13.682 1.00 23.83 38 LEU B C 1
ATOM 2750 O O . LEU B 1 44 ? 10.356 -60.557 12.508 1.00 23.47 38 LEU B O 1
ATOM 2755 N N . MET B 1 45 ? 10.865 -59.731 14.525 1.00 22.67 39 MET B N 1
ATOM 2756 C CA . MET B 1 45 ? 12.258 -59.507 14.146 1.00 23.26 39 MET B CA 1
ATOM 2757 C C . MET B 1 45 ? 12.898 -60.800 13.627 1.00 24.40 39 MET B C 1
ATOM 2758 O O . MET B 1 45 ? 13.631 -60.814 12.638 1.00 25.50 39 MET B O 1
ATOM 2763 N N . ASP B 1 46 ? 12.650 -61.884 14.346 1.00 25.09 40 ASP B N 1
ATOM 2764 C CA . ASP B 1 46 ? 13.190 -63.178 13.976 1.00 25.89 40 ASP B CA 1
ATOM 2765 C C . ASP B 1 46 ? 12.472 -63.768 12.739 1.00 26.18 40 ASP B C 1
ATOM 2766 O O . ASP B 1 46 ? 13.094 -64.355 11.858 1.00 27.22 40 ASP B O 1
ATOM 2771 N N . VAL B 1 47 ? 11.151 -63.727 12.703 1.00 26.37 41 VAL B N 1
ATOM 2772 C CA . VAL B 1 47 ? 10.435 -64.198 11.521 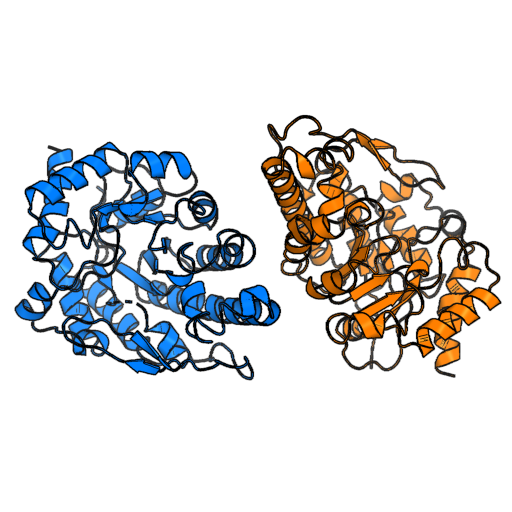1.00 26.55 41 VAL B CA 1
ATOM 2773 C C . VAL B 1 47 ? 10.883 -63.576 10.209 1.00 25.75 41 VAL B C 1
ATOM 2774 O O . VAL B 1 47 ? 11.212 -64.327 9.274 1.00 26.44 41 VAL B O 1
ATOM 2778 N N . VAL B 1 48 ? 10.982 -62.235 10.179 1.00 25.22 42 VAL B N 1
ATOM 2779 C CA . VAL B 1 48 ? 11.306 -61.529 8.957 1.00 24.68 42 VAL B CA 1
ATOM 2780 C C . VAL B 1 48 ? 12.773 -61.116 8.891 1.00 24.96 42 VAL B C 1
ATOM 2781 O O . VAL B 1 48 ? 13.169 -60.446 7.935 1.00 24.87 42 VAL B O 1
ATOM 2785 N N . GLY B 1 49 ? 13.613 -61.485 9.862 1.00 24.89 43 GLY B N 1
ATOM 2786 C CA . GLY B 1 49 ? 15.015 -61.080 9.790 1.00 25.29 43 GLY B CA 1
ATOM 2787 C C . GLY B 1 49 ? 15.228 -59.531 9.750 1.00 25.45 43 GLY B C 1
ATOM 2788 O O . GLY B 1 49 ? 15.961 -59.001 8.904 1.00 26.05 43 GLY B O 1
ATOM 2789 N N . ALA B 1 50 ? 14.551 -58.791 10.641 1.00 24.59 44 ALA B N 1
ATOM 2790 C CA . ALA B 1 50 ? 14.636 -57.342 10.675 1.00 24.02 44 ALA B CA 1
ATOM 2791 C C . ALA B 1 50 ? 14.803 -56.977 12.148 1.00 23.77 44 ALA B C 1
ATOM 2792 O O . ALA B 1 50 ? 13.910 -56.422 12.760 1.00 23.28 44 ALA B O 1
ATOM 2794 N N . PRO B 1 51 ? 15.948 -57.348 12.735 1.00 24.84 45 PRO B N 1
ATOM 2795 C CA . PRO B 1 51 ? 16.124 -57.011 14.146 1.00 24.93 45 PRO B CA 1
ATOM 2796 C C . PRO B 1 51 ? 16.522 -55.557 14.427 1.00 24.09 45 PRO B C 1
ATOM 2797 O O . PRO B 1 51 ? 17.221 -54.890 13.619 1.00 24.32 45 PRO B O 1
ATOM 2801 N N . TRP B 1 52 ? 16.177 -55.114 15.630 1.00 24.15 46 TRP B N 1
ATOM 2802 C CA . TRP B 1 52 ? 16.891 -53.970 16.199 1.00 23.29 46 TRP B CA 1
ATOM 2803 C C . TRP B 1 52 ? 18.297 -54.445 16.536 1.00 24.10 46 TRP B C 1
ATOM 2804 O O . TRP B 1 52 ? 18.457 -55.614 16.897 1.00 25.23 46 TRP B O 1
ATOM 2815 N N . PRO B 1 53 ? 19.312 -53.544 16.420 1.00 24.99 47 PRO B N 1
ATOM 2816 C CA . PRO B 1 53 ? 19.168 -52.125 16.007 1.00 23.99 47 PRO B CA 1
ATOM 2817 C C . PRO B 1 53 ? 19.157 -51.808 14.475 1.00 24.67 47 PRO B C 1
ATOM 2818 O O . PRO B 1 53 ? 18.786 -50.704 14.078 1.00 23.44 47 PRO B O 1
ATOM 2822 N N . GLU B 1 54 ? 19.471 -52.768 13.622 1.00 24.82 48 GLU B N 1
ATOM 2823 C CA . GLU B 1 54 ? 19.507 -52.546 12.184 1.00 26.28 48 GLU B CA 1
ATOM 2824 C C . GLU B 1 54 ? 18.199 -51.985 11.606 1.00 25.59 48 GLU B C 1
ATOM 2825 O O . GLU B 1 54 ? 18.225 -51.233 10.590 1.00 26.75 48 GLU B O 1
ATOM 2831 N N . ALA B 1 55 ? 17.046 -52.426 12.166 1.00 23.04 49 ALA B N 1
ATOM 2832 C CA . ALA B 1 55 ? 15.750 -51.936 11.704 1.00 22.88 49 ALA B CA 1
ATOM 2833 C C . ALA B 1 55 ? 15.515 -50.436 11.989 1.00 22.45 49 ALA B C 1
ATOM 2834 O O . ALA B 1 55 ? 14.475 -49.898 11.610 1.00 23.03 49 ALA B O 1
ATOM 2836 N N . HIS B 1 56 ? 16.387 -49.808 12.765 1.00 21.66 50 HIS B N 1
ATOM 2837 C CA . HIS B 1 56 ? 16.270 -48.403 13.006 1.00 21.53 50 HIS B CA 1
ATOM 2838 C C . HIS B 1 56 ? 17.017 -47.630 11.950 1.00 22.03 50 HIS B C 1
ATOM 2839 O O . HIS B 1 56 ? 16.812 -46.449 11.819 1.00 22.29 50 HIS B O 1
ATOM 2846 N N . THR B 1 57 ? 18.030 -48.271 11.340 1.00 24.02 51 THR B N 1
ATOM 2847 C CA . THR B 1 57 ? 19.078 -47.587 10.523 1.00 24.77 51 THR B CA 1
ATOM 2848 C C . THR B 1 57 ? 18.983 -47.884 9.014 1.00 25.17 51 THR B C 1
ATOM 2849 O O . THR B 1 57 ? 19.516 -47.150 8.194 1.00 25.92 51 THR B O 1
ATOM 2853 N N . ASN B 1 58 ? 18.247 -48.925 8.660 1.00 25.77 52 ASN B N 1
ATOM 2854 C CA . ASN B 1 58 ? 18.186 -49.478 7.309 1.00 25.40 52 ASN B CA 1
ATOM 2855 C C . ASN B 1 58 ? 16.713 -49.427 6.903 1.00 24.38 52 ASN B C 1
ATOM 2856 O O . ASN B 1 58 ? 15.879 -50.063 7.559 1.00 22.50 52 ASN B O 1
ATOM 2861 N N . PRO B 1 59 ? 16.375 -48.598 5.888 1.00 24.65 53 PRO B N 1
ATOM 2862 C CA . PRO B 1 59 ? 14.980 -48.388 5.496 1.00 24.34 53 PRO B CA 1
ATOM 2863 C C . PRO B 1 59 ? 14.258 -49.659 5.106 1.00 25.29 53 PRO B C 1
ATOM 2864 O O . PRO B 1 59 ? 13.047 -49.761 5.388 1.00 25.87 53 PRO B O 1
ATOM 2868 N N . GLU B 1 60 ? 14.929 -50.558 4.396 1.00 25.56 54 GLU B N 1
ATOM 2869 C CA . GLU B 1 60 ? 14.320 -51.806 3.973 1.00 26.88 54 GLU B CA 1
ATOM 2870 C C . GLU B 1 60 ? 13.926 -52.634 5.152 1.00 25.05 54 GLU B C 1
ATOM 2871 O O . GLU B 1 60 ? 12.844 -53.140 5.212 1.00 23.79 54 GLU B O 1
ATOM 2877 N N . LEU B 1 61 ? 14.769 -52.715 6.152 1.00 24.26 55 LEU B N 1
ATOM 2878 C CA . LEU B 1 61 ? 14.440 -53.520 7.336 1.00 23.05 55 LEU B CA 1
ATOM 2879 C C . LEU B 1 61 ? 13.476 -52.819 8.240 1.00 21.99 55 LEU B C 1
ATOM 2880 O O . LEU B 1 61 ? 12.649 -53.469 8.908 1.00 21.74 55 LEU B O 1
ATOM 2885 N N . MET B 1 62 ? 13.542 -51.494 8.287 1.00 21.57 56 MET B N 1
ATOM 2886 C CA . MET B 1 62 ? 12.534 -50.712 9.058 1.00 21.24 56 MET B CA 1
ATOM 2887 C C . MET B 1 62 ? 11.132 -50.985 8.494 1.00 20.91 56 MET B C 1
ATOM 2888 O O . MET B 1 62 ? 10.158 -51.200 9.234 1.00 20.03 56 MET B O 1
ATOM 2893 N N . ALA B 1 63 ? 11.042 -50.998 7.167 1.00 21.20 57 ALA B N 1
ATOM 2894 C CA . ALA B 1 63 ? 9.758 -51.278 6.531 1.00 20.84 57 ALA B CA 1
ATOM 2895 C C . ALA B 1 63 ? 9.284 -52.713 6.783 1.00 21.82 57 ALA B C 1
ATOM 2896 O O . ALA B 1 63 ? 8.069 -52.948 6.965 1.00 21.74 57 ALA B O 1
ATOM 2898 N N . LYS B 1 64 ? 10.211 -53.671 6.725 1.00 22.52 58 LYS B N 1
ATOM 2899 C CA . LYS B 1 64 ? 9.841 -55.036 6.753 1.00 22.86 58 LYS B CA 1
ATOM 2900 C C . LYS B 1 64 ? 9.285 -55.352 8.106 1.00 21.75 58 LYS B C 1
ATOM 2901 O O . LYS B 1 64 ? 8.319 -56.086 8.225 1.00 21.61 58 LYS B O 1
ATOM 2907 N N . LEU B 1 65 ? 9.927 -54.806 9.145 1.00 20.84 59 LEU B N 1
ATOM 2908 C CA . LEU B 1 65 ? 9.502 -55.144 10.495 1.00 21.11 59 LEU B CA 1
ATOM 2909 C C . LEU B 1 65 ? 8.063 -54.548 10.756 1.00 21.77 59 LEU B C 1
ATOM 2910 O O . LEU B 1 65 ? 7.288 -55.150 11.488 1.00 21.52 59 LEU B O 1
ATOM 2915 N N . ALA B 1 66 ? 7.818 -53.350 10.201 1.00 20.81 60 ALA B N 1
ATOM 2916 C CA . ALA B 1 66 ? 6.563 -52.628 10.391 1.00 21.78 60 ALA B CA 1
ATOM 2917 C C . ALA B 1 66 ? 5.458 -53.388 9.658 1.00 21.85 60 ALA B C 1
ATOM 2918 O O . ALA B 1 66 ? 4.380 -53.605 10.196 1.00 22.61 60 ALA B O 1
ATOM 2920 N N . LEU B 1 67 ? 5.751 -53.782 8.433 1.00 22.17 61 LEU B N 1
ATOM 2921 C CA . LEU B 1 67 ? 4.826 -54.539 7.615 1.00 23.21 61 LEU B CA 1
ATOM 2922 C C . LEU B 1 67 ? 4.465 -55.873 8.239 1.00 23.84 61 LEU B C 1
ATOM 2923 O O . LEU B 1 67 ? 3.321 -56.321 8.068 1.00 23.68 61 LEU B O 1
ATOM 2928 N N . ALA B 1 68 ? 5.423 -56.468 8.956 1.00 23.38 62 ALA B N 1
ATOM 2929 C CA . ALA B 1 68 ? 5.225 -57.760 9.599 1.00 23.88 62 ALA B CA 1
ATOM 2930 C C . ALA B 1 68 ? 4.122 -57.721 10.641 1.00 23.99 62 ALA B C 1
ATOM 2931 O O . ALA B 1 68 ? 3.292 -58.635 10.710 1.00 25.12 62 ALA B O 1
ATOM 2933 N N . ASN B 1 69 ? 4.085 -56.655 11.425 1.00 24.55 63 ASN B N 1
ATOM 2934 C CA . ASN B 1 69 ? 3.053 -56.448 12.448 1.00 26.34 63 ASN B CA 1
ATOM 2935 C C . ASN B 1 69 ? 1.827 -55.736 11.884 1.00 26.65 63 ASN B C 1
ATOM 2936 O O . ASN B 1 69 ? 1.127 -54.961 12.617 1.00 27.38 63 ASN B O 1
ATOM 2941 N N . HIS B 1 70 ? 1.643 -55.896 10.583 1.00 25.13 64 HIS B N 1
ATOM 2942 C CA . HIS B 1 70 ? 0.374 -55.665 9.909 1.00 25.91 64 HIS B CA 1
ATOM 2943 C C . HIS B 1 70 ? -0.066 -56.987 9.266 1.00 26.56 64 HIS B C 1
ATOM 2944 O O . HIS B 1 70 ? -1.136 -57.534 9.502 1.00 26.63 64 HIS B O 1
ATOM 2951 N N . GLU B 1 71 ? 0.779 -57.511 8.408 1.00 26.33 65 GLU B N 1
ATOM 2952 C CA . GLU B 1 71 ? 0.429 -58.708 7.614 1.00 28.85 65 GLU B CA 1
ATOM 2953 C C . GLU B 1 71 ? 0.324 -60.008 8.450 1.00 27.94 65 GLU B C 1
ATOM 2954 O O . GLU B 1 71 ? -0.473 -60.872 8.146 1.00 27.86 65 GLU B O 1
ATOM 2960 N N . LEU B 1 72 ? 1.151 -60.176 9.470 1.00 25.95 66 LEU B N 1
ATOM 2961 C CA . LEU B 1 72 ? 1.090 -61.306 10.371 1.00 26.79 66 LEU B CA 1
ATOM 2962 C C . LEU B 1 72 ? 0.223 -61.163 11.629 1.00 27.66 66 LEU B C 1
ATOM 2963 O O . LEU B 1 72 ? -0.165 -62.169 12.212 1.00 27.62 66 LEU B O 1
ATOM 2968 N N . SER B 1 73 ? -0.071 -59.933 12.078 1.00 27.75 67 SER B N 1
ATOM 2969 C CA . SER B 1 73 ? -0.922 -59.738 13.273 1.00 26.98 67 SER B CA 1
ATOM 2970 C C . SER B 1 73 ? -2.372 -59.389 12.951 1.00 26.60 67 SER B C 1
ATOM 2971 O O . SER B 1 73 ? -3.257 -59.733 13.747 1.00 26.36 67 SER B O 1
ATOM 2974 N N . GLY B 1 74 ? -2.618 -58.785 11.783 1.00 25.70 68 GLY B N 1
ATOM 2975 C CA . GLY B 1 74 ? -3.914 -58.286 11.419 1.00 25.94 68 GLY B CA 1
ATOM 2976 C C . GLY B 1 74 ? -4.223 -56.883 11.941 1.00 25.58 68 GLY B C 1
ATOM 2977 O O . GLY B 1 74 ? -5.335 -56.420 11.760 1.00 25.92 68 GLY B O 1
ATOM 2978 N N . LEU B 1 75 ? -3.292 -56.211 12.609 1.00 24.52 69 LEU B N 1
ATOM 2979 C CA . LEU B 1 75 ? -3.490 -54.798 13.005 1.00 23.78 69 LEU B CA 1
ATOM 2980 C C . LEU B 1 75 ? -3.769 -54.023 11.731 1.00 23.60 69 LEU B C 1
ATOM 2981 O O . LEU B 1 75 ? -3.182 -54.285 10.691 1.00 25.20 69 LEU B O 1
ATOM 2986 N N . GLU B 1 76 ? -4.623 -53.030 11.811 1.00 23.36 70 GLU B N 1
ATOM 2987 C CA . GLU B 1 76 ? -5.204 -52.452 10.571 1.00 23.45 70 GLU B CA 1
ATOM 2988 C C . GLU B 1 76 ? -4.558 -51.146 10.166 1.00 22.98 70 GLU B C 1
ATOM 2989 O O . GLU B 1 76 ? -5.193 -50.206 9.637 1.00 23.40 70 GLU B O 1
ATOM 2995 N N . ALA B 1 77 ? -3.258 -51.099 10.393 1.00 22.81 71 ALA B N 1
ATOM 2996 C CA . ALA B 1 77 ? -2.386 -49.983 10.014 1.00 21.80 71 ALA B CA 1
ATOM 2997 C C . ALA B 1 77 ? -0.992 -50.490 9.979 1.00 21.41 71 ALA B C 1
ATOM 2998 O O . ALA B 1 77 ? -0.701 -51.604 10.437 1.00 22.15 71 ALA B O 1
ATOM 3000 N N . VAL B 1 78 ? -0.089 -49.678 9.451 1.00 20.59 72 VAL B N 1
ATOM 3001 C CA . VAL B 1 78 ? 1.350 -49.919 9.530 1.00 20.53 72 VAL B CA 1
ATOM 3002 C C . VAL B 1 78 ? 1.924 -48.722 10.223 1.00 20.09 72 VAL B C 1
ATOM 3003 O O . VAL B 1 78 ? 1.722 -47.579 9.766 1.00 19.83 72 VAL B O 1
ATOM 3007 N N . ARG B 1 79 ? 2.647 -48.972 11.309 1.00 20.48 73 ARG B N 1
ATOM 3008 C CA . ARG B 1 79 ? 3.278 -47.888 12.114 1.00 21.19 73 ARG B CA 1
ATOM 3009 C C . ARG B 1 79 ? 4.829 -47.970 12.164 1.00 21.07 73 ARG B C 1
ATOM 3010 O O . ARG B 1 79 ? 5.378 -49.055 12.417 1.00 22.57 73 ARG B O 1
ATOM 3018 N N . LEU B 1 80 ? 5.483 -46.838 11.984 1.00 20.84 74 LEU B N 1
ATOM 3019 C CA . LEU B 1 80 ? 6.951 -46.720 12.058 1.00 21.55 74 LEU B CA 1
ATOM 3020 C C . LEU B 1 80 ? 7.309 -45.341 12.599 1.00 21.56 74 LEU B C 1
ATOM 3021 O O . LEU B 1 80 ? 6.448 -44.446 12.511 1.00 21.92 74 LEU B O 1
ATOM 3026 N N . PRO B 1 81 ? 8.525 -45.153 13.159 1.00 21.45 75 PRO B N 1
ATOM 3027 C CA . PRO B 1 81 ? 9.592 -46.128 13.364 1.00 21.50 75 PRO B CA 1
ATOM 3028 C C . PRO B 1 81 ? 9.433 -46.808 14.744 1.00 22.39 75 PRO B C 1
ATOM 3029 O O . PRO B 1 81 ? 8.291 -47.022 15.166 1.00 23.56 75 PRO B O 1
ATOM 3033 N N . TYR B 1 82 ? 10.518 -47.101 15.480 1.00 22.37 76 TYR B N 1
ATOM 3034 C CA . TYR B 1 82 ? 10.418 -47.879 16.733 1.00 22.79 76 TYR B CA 1
ATOM 3035 C C . TYR B 1 82 ? 10.999 -47.196 17.923 1.00 25.38 76 TYR B C 1
ATOM 3036 O O . TYR B 1 82 ? 11.479 -47.887 18.891 1.00 27.38 76 TYR B O 1
ATOM 3053 N N . LEU B 1 84 ? 11.761 -43.012 19.833 1.00 22.27 78 LEU B N 1
ATOM 3054 C CA . LEU B 1 84 ? 11.402 -41.628 20.009 1.00 21.58 78 LEU B CA 1
ATOM 3055 C C . LEU B 1 84 ? 12.678 -40.741 19.863 1.00 20.97 78 LEU B C 1
ATOM 3056 O O . LEU B 1 84 ? 12.863 -39.765 20.625 1.00 20.53 78 LEU B O 1
ATOM 3061 N N . THR B 1 85 ? 13.569 -41.075 18.927 1.00 19.92 79 THR B N 1
ATOM 3062 C CA . THR B 1 85 ? 14.905 -40.384 18.885 1.00 20.29 79 THR B CA 1
ATOM 3063 C C . THR B 1 85 ? 15.278 -39.880 17.499 1.00 19.37 79 THR B C 1
ATOM 3064 O O . THR B 1 85 ? 16.309 -39.206 17.341 1.00 19.20 79 THR B O 1
ATOM 3068 N N . VAL B 1 86 ? 14.506 -40.237 16.486 1.00 18.50 80 VAL B N 1
ATOM 3069 C CA . VAL B 1 86 ? 14.901 -39.828 15.139 1.00 18.27 80 VAL B CA 1
ATOM 3070 C C . VAL B 1 86 ? 15.021 -38.294 15.037 1.00 18.42 80 VAL B C 1
ATOM 3071 O O . VAL B 1 86 ? 16.003 -37.757 14.505 1.00 17.98 80 VAL B O 1
ATOM 3075 N N . LEU B 1 87 ? 13.984 -37.567 15.446 1.00 18.25 81 LEU B N 1
ATOM 3076 C CA . LEU B 1 87 ? 14.067 -36.151 15.314 1.00 18.43 81 LEU B CA 1
ATOM 3077 C C . LEU B 1 87 ? 15.090 -35.489 16.282 1.00 18.47 81 LEU B C 1
ATOM 3078 O O . LEU B 1 87 ? 15.754 -34.576 15.863 1.00 18.24 81 LEU B O 1
ATOM 3083 N N . VAL B 1 88 ? 15.188 -35.920 17.546 1.00 18.41 82 VAL B N 1
ATOM 3084 C CA . VAL B 1 88 ? 16.087 -35.273 18.479 1.00 18.82 82 VAL B CA 1
ATOM 3085 C C . VAL B 1 88 ? 17.535 -35.523 17.981 1.00 19.55 82 VAL B C 1
ATOM 3086 O O . VAL B 1 88 ? 18.370 -34.643 18.104 1.00 18.48 82 VAL B O 1
ATOM 3090 N N . GLU B 1 89 ? 17.799 -36.712 17.389 1.00 20.17 83 GLU B N 1
ATOM 3091 C CA . GLU B 1 89 ? 19.130 -36.948 16.812 1.00 20.66 83 GLU B CA 1
ATOM 3092 C C . GLU B 1 89 ? 19.413 -36.047 15.593 1.00 20.47 83 GLU B C 1
ATOM 3093 O O . GLU B 1 89 ? 20.497 -35.492 15.483 1.00 20.14 83 GLU B O 1
ATOM 3099 N N . ALA B 1 90 ? 18.444 -35.871 14.699 1.00 20.33 84 ALA B N 1
ATOM 3100 C CA . ALA B 1 90 ? 18.630 -34.956 13.582 1.00 21.69 84 ALA B CA 1
ATOM 3101 C C . ALA B 1 90 ? 18.853 -33.500 14.048 1.00 22.59 84 ALA B C 1
ATOM 3102 O O . ALA B 1 90 ? 19.516 -32.692 13.370 1.00 23.52 84 ALA B O 1
ATOM 3104 N N . MET B 1 91 ? 18.317 -33.194 15.220 1.00 22.46 85 MET B N 1
ATOM 3105 C CA A MET B 1 91 ? 18.493 -31.878 15.851 0.70 22.78 85 MET B CA 1
ATOM 3106 C CA B MET B 1 91 ? 18.499 -31.873 15.821 0.30 22.70 85 MET B CA 1
ATOM 3107 C C . MET B 1 91 ? 19.779 -31.737 16.650 1.00 23.20 85 MET B C 1
ATOM 3108 O O . MET B 1 91 ? 20.035 -30.633 17.249 1.00 24.42 85 MET B O 1
ATOM 3117 N N . GLY B 1 92 ? 20.601 -32.808 16.710 1.00 22.49 86 GLY B N 1
ATOM 3118 C CA . GLY B 1 92 ? 21.984 -32.775 17.323 1.00 22.54 86 GLY B CA 1
ATOM 3119 C C . GLY B 1 92 ? 22.165 -33.676 18.551 1.00 21.69 86 GLY B C 1
ATOM 3120 O O . GLY B 1 92 ? 23.216 -33.660 19.133 1.00 22.20 86 GLY B O 1
ATOM 3121 N N . CYS B 1 93 ? 21.128 -34.440 18.979 1.00 21.13 87 CYS B N 1
ATOM 3122 C CA . CYS B 1 93 ? 21.276 -35.301 20.196 1.00 21.49 87 CYS B CA 1
ATOM 3123 C C . CYS B 1 93 ? 22.133 -36.511 19.897 1.00 22.45 87 CYS B C 1
ATOM 3124 O O . CYS B 1 93 ? 22.208 -36.967 18.720 1.00 24.08 87 CYS B O 1
ATOM 3127 N N . GLU B 1 94 ? 22.838 -37.002 20.922 1.00 21.90 88 GLU B N 1
ATOM 3128 C CA . GLU B 1 94 ? 23.605 -38.239 20.778 1.00 22.20 88 GLU B CA 1
ATOM 3129 C C . GLU B 1 94 ? 22.772 -39.387 21.330 1.00 20.82 88 GLU B C 1
ATOM 3130 O O . GLU B 1 94 ? 22.239 -39.296 22.394 1.00 19.62 88 GLU B O 1
ATOM 3136 N N . ILE B 1 95 ? 22.696 -40.472 20.562 1.00 20.38 89 ILE B N 1
ATOM 3137 C CA . ILE B 1 95 ? 21.739 -41.607 20.851 1.00 20.10 89 ILE B CA 1
ATOM 3138 C C . ILE B 1 95 ? 22.482 -42.909 21.130 1.00 20.75 89 ILE B C 1
ATOM 3139 O O . ILE B 1 95 ? 23.383 -43.272 20.408 1.00 21.78 89 ILE B O 1
ATOM 3144 N N . ASN B 1 96 ? 22.155 -43.579 22.229 1.00 21.06 90 ASN B N 1
ATOM 3145 C CA . ASN B 1 96 ? 22.538 -44.981 22.442 1.00 21.39 90 ASN B CA 1
ATOM 3146 C C . ASN B 1 96 ? 21.547 -45.866 21.651 1.00 20.89 90 ASN B C 1
ATOM 3147 O O . ASN B 1 96 ? 20.329 -45.909 21.925 1.00 20.13 90 ASN B O 1
ATOM 3152 N N . MET B 1 97 ? 22.040 -46.518 20.606 1.00 20.94 91 MET B N 1
ATOM 3153 C CA . MET B 1 97 ? 21.086 -47.183 19.660 1.00 21.93 91 MET B CA 1
ATOM 3154 C C . MET B 1 97 ? 20.486 -48.486 20.228 1.00 22.18 91 MET B C 1
ATOM 3155 O O . MET B 1 97 ? 19.577 -49.086 19.621 1.00 21.71 91 MET B O 1
ATOM 3160 N N . GLY B 1 98 ? 20.938 -48.911 21.385 1.00 21.79 92 GLY B N 1
ATOM 3161 C CA . GLY B 1 98 ? 20.281 -50.014 22.089 1.00 22.85 92 GLY B CA 1
ATOM 3162 C C . GLY B 1 98 ? 20.615 -51.406 21.523 1.00 22.72 92 GLY B C 1
ATOM 3163 O O . GLY B 1 98 ? 21.647 -51.628 20.819 1.00 23.82 92 GLY B O 1
ATOM 3164 N N . THR B 1 99 ? 19.731 -52.339 21.811 1.00 23.17 93 THR B N 1
ATOM 3165 C CA . THR B 1 99 ? 19.958 -53.763 21.455 1.00 24.33 93 THR B CA 1
ATOM 3166 C C . THR B 1 99 ? 18.664 -54.288 20.843 1.00 24.70 93 THR B C 1
ATOM 3167 O O . THR B 1 99 ? 17.740 -53.570 20.611 1.00 23.15 93 THR B O 1
ATOM 3171 N N . LYS B 1 100 ? 18.618 -55.616 20.636 1.00 26.72 94 LYS B N 1
ATOM 3172 C CA . LYS B 1 100 ? 17.513 -56.233 20.084 1.00 27.38 94 LYS B CA 1
ATOM 3173 C C . LYS B 1 100 ? 16.281 -56.071 20.937 1.00 26.72 94 LYS B C 1
ATOM 3174 O O . LYS B 1 100 ? 15.234 -55.964 20.370 1.00 25.96 94 LYS B O 1
ATOM 3180 N N . ASN B 1 101 ? 16.376 -55.965 22.266 1.00 28.03 95 ASN B N 1
ATOM 3181 C CA . ASN B 1 101 ? 15.193 -55.598 23.039 1.00 30.31 95 ASN B CA 1
ATOM 3182 C C . ASN B 1 101 ? 15.166 -54.291 23.834 1.00 29.91 95 ASN B C 1
ATOM 3183 O O . ASN B 1 101 ? 14.149 -54.007 24.468 1.00 31.76 95 ASN B O 1
ATOM 3188 N N . ARG B 1 102 ? 16.185 -53.447 23.709 1.00 28.47 96 ARG B N 1
ATOM 3189 C CA . ARG B 1 102 ? 16.246 -52.161 24.431 1.00 28.36 96 ARG B CA 1
ATOM 3190 C C . ARG B 1 102 ? 16.229 -51.082 23.353 1.00 25.53 96 ARG B C 1
ATOM 3191 O O . ARG B 1 102 ? 17.058 -51.040 22.483 1.00 23.63 96 ARG B O 1
ATOM 3199 N N . GLN B 1 103 ? 15.224 -50.236 23.380 1.00 25.59 97 GLN B N 1
ATOM 3200 C CA . GLN B 1 103 ? 15.065 -49.212 22.339 1.00 25.75 97 GLN B CA 1
ATOM 3201 C C . GLN B 1 103 ? 16.165 -48.151 22.436 1.00 22.81 97 GLN B C 1
ATOM 3202 O O . GLN B 1 103 ? 16.680 -47.952 23.530 1.00 21.80 97 GLN B O 1
ATOM 3208 N N . PRO B 1 104 ? 16.407 -47.423 21.322 1.00 21.38 98 PRO B N 1
ATOM 3209 C CA . PRO B 1 104 ? 17.245 -46.218 21.390 1.00 20.96 98 PRO B CA 1
ATOM 3210 C C . PRO B 1 104 ? 16.827 -45.215 22.461 1.00 20.51 98 PRO B C 1
ATOM 3211 O O . PRO B 1 104 ? 15.620 -45.035 22.754 1.00 21.61 98 PRO B O 1
ATOM 3215 N N . SER B 1 105 ? 17.815 -44.641 23.120 1.00 21.41 99 SER B N 1
ATOM 3216 C CA . SER B 1 105 ? 17.607 -43.551 24.108 1.00 20.89 99 SER B CA 1
ATOM 3217 C C . SER B 1 105 ? 18.672 -42.434 23.919 1.00 21.22 99 SER B C 1
ATOM 3218 O O . SER B 1 105 ? 19.808 -42.709 23.485 1.00 20.71 99 SER B O 1
ATOM 3221 N N . VAL B 1 106 ? 18.307 -41.217 24.278 1.00 20.13 100 VAL B N 1
ATOM 3222 C CA . VAL B 1 106 ? 19.269 -40.067 24.184 1.00 20.75 100 VAL B CA 1
ATOM 3223 C C . VAL B 1 106 ? 20.251 -40.085 25.333 1.00 22.17 100 VAL B C 1
ATOM 3224 O O . VAL B 1 106 ? 19.833 -40.128 26.475 1.00 23.75 100 VAL B O 1
ATOM 3228 N N . THR B 1 107 ? 21.543 -39.976 25.045 1.00 21.52 101 THR B N 1
ATOM 3229 C CA . THR B 1 107 ? 22.562 -39.909 26.081 1.00 23.51 101 THR B CA 1
ATOM 3230 C C . THR B 1 107 ? 23.196 -38.545 26.114 1.00 23.67 101 THR B C 1
ATOM 3231 O O . THR B 1 107 ? 23.701 -38.153 27.159 1.00 26.64 101 THR B O 1
ATOM 3235 N N . GLY B 1 108 ? 23.114 -37.798 25.013 1.00 22.21 102 GLY B N 1
ATOM 3236 C CA . GLY B 1 108 ? 23.778 -36.502 24.946 1.00 22.07 102 GLY B CA 1
ATOM 3237 C C . GLY B 1 108 ? 22.881 -35.449 24.398 1.00 21.11 102 GLY B C 1
ATOM 3238 O O . GLY B 1 108 ? 22.162 -35.653 23.383 1.00 20.02 102 GLY B O 1
ATOM 3239 N N . HIS B 1 109 ? 22.950 -34.308 25.093 1.00 21.62 103 HIS B N 1
ATOM 3240 C CA . HIS B 1 109 ? 22.045 -33.137 24.899 1.00 21.26 103 HIS B CA 1
ATOM 3241 C C . HIS B 1 109 ? 22.813 -31.947 24.386 1.00 22.11 103 HIS B C 1
ATOM 3242 O O . HIS B 1 109 ? 23.798 -31.533 25.019 1.00 22.48 103 HIS B O 1
ATOM 3249 N N . PRO B 1 110 ? 22.473 -31.425 23.209 1.00 22.67 104 PRO B N 1
ATOM 3250 C CA . PRO B 1 110 ? 23.329 -30.407 22.563 1.00 23.57 104 PRO B CA 1
ATOM 3251 C C . PRO B 1 110 ? 23.368 -29.069 23.284 1.00 24.64 104 PRO B C 1
ATOM 3252 O O . PRO B 1 110 ? 24.409 -28.332 23.132 1.00 26.01 104 PRO B O 1
ATOM 3256 N N . TYR B 1 111 ? 22.373 -28.746 24.122 1.00 24.90 105 TYR B N 1
ATOM 3257 C CA . TYR B 1 111 ? 22.255 -27.370 24.696 1.00 25.85 105 TYR B CA 1
ATOM 3258 C C . TYR B 1 111 ? 21.924 -27.400 26.168 1.00 26.51 105 TYR B C 1
ATOM 3259 O O . TYR B 1 111 ? 20.947 -26.809 26.576 1.00 25.89 105 TYR B O 1
ATOM 3268 N N . PRO B 1 112 ? 22.760 -28.012 27.003 1.00 28.84 106 PRO B N 1
ATOM 3269 C CA . PRO B 1 112 ? 22.307 -28.111 28.386 1.00 30.86 106 PRO B CA 1
ATOM 3270 C C . PRO B 1 112 ? 22.516 -26.912 29.279 1.00 33.79 106 PRO B C 1
ATOM 3271 O O . PRO B 1 112 ? 21.985 -26.925 30.356 1.00 35.60 106 PRO B O 1
ATOM 3275 N N . LYS B 1 113 ? 23.318 -25.918 28.898 1.00 34.74 107 LYS B N 1
ATOM 3276 C CA . LYS B 1 113 ? 23.572 -24.801 29.804 1.00 37.27 107 LYS B CA 1
ATOM 3277 C C . LYS B 1 113 ? 22.867 -23.550 29.362 1.00 36.98 107 LYS B C 1
ATOM 3278 O O . LYS B 1 113 ? 22.511 -22.708 30.181 1.00 36.55 107 LYS B O 1
ATOM 3284 N N . ASP B 1 114 ? 22.688 -23.431 28.048 1.00 36.73 108 ASP B N 1
ATOM 3285 C CA . ASP B 1 114 ? 22.166 -22.225 27.410 1.00 36.21 108 ASP B CA 1
ATOM 3286 C C . ASP B 1 114 ? 21.773 -22.658 25.994 1.00 33.96 108 ASP B C 1
ATOM 3287 O O . ASP B 1 114 ? 22.048 -23.826 25.590 1.00 32.74 108 ASP B O 1
ATOM 3292 N N . LEU B 1 115 ? 21.099 -21.754 25.266 1.00 31.95 109 LEU B N 1
ATOM 3293 C CA . LEU B 1 115 ? 20.683 -22.010 23.890 1.00 29.92 109 LEU B CA 1
ATOM 3294 C C . LEU B 1 115 ? 21.544 -21.277 22.837 1.00 30.88 109 LEU B C 1
ATOM 3295 O O . LEU B 1 115 ? 21.120 -21.080 21.717 1.00 31.09 109 LEU B O 1
ATOM 3300 N N . GLU B 1 116 ? 22.801 -20.958 23.145 1.00 31.75 110 GLU B N 1
ATOM 3301 C CA . GLU B 1 116 ? 23.643 -20.342 22.122 1.00 32.60 110 GLU B CA 1
ATOM 3302 C C . GLU B 1 116 ? 23.831 -21.269 20.929 1.00 30.82 110 GLU B C 1
ATOM 3303 O O . GLU B 1 116 ? 24.355 -22.373 21.055 1.00 31.18 110 GLU B O 1
ATOM 3309 N N . GLY B 1 117 ? 23.416 -20.774 19.763 1.00 31.01 111 GLY B N 1
ATOM 3310 C CA . GLY B 1 117 ? 23.493 -21.485 18.507 1.00 30.03 111 GLY B CA 1
ATOM 3311 C C . GLY B 1 117 ? 22.376 -22.434 18.254 1.00 29.69 111 GLY B C 1
ATOM 3312 O O . GLY B 1 117 ? 22.347 -23.080 17.225 1.00 30.16 111 GLY B O 1
ATOM 3313 N N . ALA B 1 118 ? 21.443 -22.580 19.188 1.00 30.15 112 ALA B N 1
ATOM 3314 C CA . ALA B 1 118 ? 20.308 -23.494 18.958 1.00 29.16 112 ALA B CA 1
ATOM 3315 C C . ALA B 1 118 ? 19.359 -22.941 17.902 1.00 29.70 112 ALA B C 1
ATOM 3316 O O . ALA B 1 118 ? 18.835 -21.834 18.012 1.00 28.68 112 ALA B O 1
ATOM 3318 N N . ALA B 1 119 ? 19.112 -23.727 16.878 1.00 28.60 113 ALA B N 1
ATOM 3319 C CA . ALA B 1 119 ? 18.141 -23.308 15.879 1.00 29.51 113 ALA B CA 1
ATOM 3320 C C . ALA B 1 119 ? 17.676 -24.579 15.168 1.00 29.39 113 ALA B C 1
ATOM 3321 O O . ALA B 1 119 ? 18.212 -25.632 15.404 1.00 29.10 113 ALA B O 1
ATOM 3323 N N . VAL B 1 120 ? 16.672 -24.476 14.325 1.00 31.07 114 VAL B N 1
ATOM 3324 C CA . VAL B 1 120 ? 16.263 -25.601 13.512 1.00 32.63 114 VAL B CA 1
ATOM 3325 C C . VAL B 1 120 ? 17.196 -25.700 12.323 1.00 34.18 114 VAL B C 1
ATOM 3326 O O . VAL B 1 120 ? 17.282 -24.774 11.530 1.00 33.41 114 VAL B O 1
ATOM 3330 N N . PRO B 1 121 ? 17.826 -26.856 12.155 1.00 33.15 115 PRO B N 1
ATOM 3331 C CA . PRO B 1 121 ? 18.709 -26.933 10.999 1.00 35.12 115 PRO B CA 1
ATOM 3332 C C . PRO B 1 121 ? 18.043 -26.649 9.674 1.00 36.46 115 PRO B C 1
ATOM 3333 O O . PRO B 1 121 ? 16.962 -27.165 9.354 1.00 33.70 115 PRO B O 1
ATOM 3337 N N . ALA B 1 122 ? 18.762 -25.898 8.861 1.00 36.36 116 ALA B N 1
ATOM 3338 C CA . ALA B 1 122 ? 18.364 -25.612 7.480 1.00 38.25 116 ALA B CA 1
ATOM 3339 C C . ALA B 1 122 ? 18.160 -26.917 6.706 1.00 37.44 116 ALA B C 1
ATOM 3340 O O . ALA B 1 122 ? 17.269 -27.066 5.878 1.00 42.79 116 ALA B O 1
ATOM 3342 N N . ASP B 1 123 ? 19.020 -27.882 6.996 1.00 35.96 117 ASP B N 1
ATOM 3343 C CA . ASP B 1 123 ? 19.006 -29.136 6.258 1.00 35.22 117 ASP B CA 1
ATOM 3344 C C . ASP B 1 123 ? 18.392 -30.263 7.135 1.00 30.74 117 ASP B C 1
ATOM 3345 O O . ASP B 1 123 ? 18.836 -31.423 7.067 1.00 28.68 117 ASP B O 1
ATOM 3350 N N . LEU B 1 124 ? 17.388 -29.920 7.949 1.00 28.17 118 LEU B N 1
ATOM 3351 C CA . LEU B 1 124 ? 16.859 -30.856 8.963 1.00 26.36 118 LEU B CA 1
ATOM 3352 C C . LEU B 1 124 ? 16.527 -32.220 8.365 1.00 25.49 118 LEU B C 1
ATOM 3353 O O . LEU B 1 124 ? 16.920 -33.244 8.920 1.00 25.32 118 LEU B O 1
ATOM 3358 N N . LEU B 1 125 ? 15.805 -32.209 7.251 1.00 25.52 119 LEU B N 1
ATOM 3359 C CA . LEU B 1 125 ? 15.220 -33.431 6.682 1.00 26.29 119 LEU B CA 1
ATOM 3360 C C . LEU B 1 125 ? 16.267 -34.303 6.029 1.00 26.98 119 LEU B C 1
ATOM 3361 O O . LEU B 1 125 ? 15.982 -35.447 5.664 1.00 26.55 119 LEU B O 1
ATOM 3366 N N . GLN B 1 126 ? 17.507 -33.793 5.899 1.00 27.43 120 GLN B N 1
ATOM 3367 C CA . GLN B 1 126 ? 18.611 -34.578 5.354 1.00 29.63 120 GLN B CA 1
ATOM 3368 C C . GLN B 1 126 ? 19.438 -35.233 6.463 1.00 28.65 120 GLN B C 1
ATOM 3369 O O . GLN B 1 126 ? 20.403 -36.002 6.211 1.00 27.27 120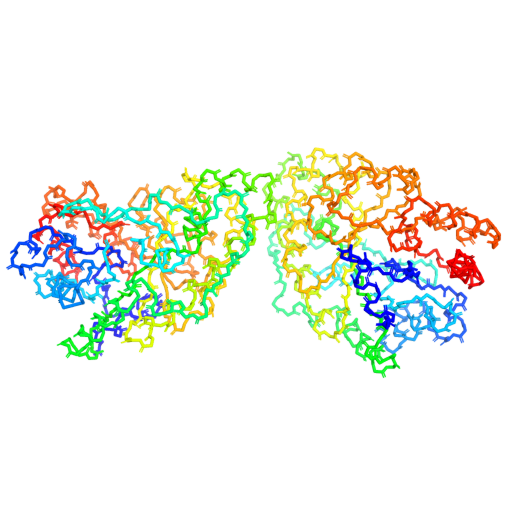 GLN B O 1
ATOM 3375 N N . ARG B 1 127 ? 19.135 -34.865 7.708 1.00 27.51 121 ARG B N 1
ATOM 3376 C CA . ARG B 1 127 ? 20.024 -35.174 8.832 1.00 27.46 121 ARG B CA 1
ATOM 3377 C C . ARG B 1 127 ? 19.585 -36.438 9.566 1.00 26.23 121 ARG B C 1
ATOM 3378 O O . ARG B 1 127 ? 18.397 -36.796 9.504 1.00 24.81 121 ARG B O 1
ATOM 3386 N N . GLY B 1 128 ? 20.526 -37.132 10.220 1.00 23.91 122 GLY B N 1
ATOM 3387 C CA . GLY B 1 128 ? 20.153 -38.223 11.123 1.00 22.87 122 GLY B CA 1
ATOM 3388 C C . GLY B 1 128 ? 19.545 -39.339 10.342 1.00 22.69 122 GLY B C 1
ATOM 3389 O O . GLY B 1 128 ? 19.937 -39.572 9.177 1.00 23.24 122 GLY B O 1
ATOM 3390 N N . ARG B 1 129 ? 18.544 -39.992 10.930 1.00 21.52 123 ARG B N 1
ATOM 3391 C CA . ARG B 1 129 ? 17.844 -41.054 10.231 1.00 21.19 123 ARG B CA 1
ATOM 3392 C C . ARG B 1 129 ? 16.551 -40.588 9.614 1.00 20.64 123 ARG B C 1
ATOM 3393 O O . ARG B 1 129 ? 15.772 -41.404 9.230 1.00 20.79 123 ARG B O 1
ATOM 3401 N N . ILE B 1 130 ? 16.309 -39.261 9.499 1.00 20.40 124 ILE B N 1
ATOM 3402 C CA . ILE B 1 130 ? 15.054 -38.775 8.928 1.00 19.55 124 ILE B CA 1
ATOM 3403 C C . ILE B 1 130 ? 14.896 -39.404 7.570 1.00 20.19 124 ILE B C 1
ATOM 3404 O O . ILE B 1 130 ? 13.799 -39.917 7.233 1.00 20.06 124 ILE B O 1
ATOM 3409 N N . PRO B 1 131 ? 15.954 -39.358 6.749 1.00 21.53 125 PRO B N 1
ATOM 3410 C CA . PRO B 1 131 ? 15.795 -39.978 5.440 1.00 21.98 125 PRO B CA 1
ATOM 3411 C C . PRO B 1 131 ? 15.471 -41.435 5.414 1.00 22.42 125 PRO B C 1
ATOM 3412 O O . PRO B 1 131 ? 14.871 -41.902 4.442 1.00 22.87 125 PRO B O 1
ATOM 3416 N N . VAL B 1 132 ? 15.881 -42.191 6.449 1.00 21.63 126 VAL B N 1
ATOM 3417 C CA . VAL B 1 132 ? 15.553 -43.593 6.575 1.00 21.04 126 VAL B CA 1
ATOM 3418 C C . VAL B 1 132 ? 14.045 -43.744 6.785 1.00 20.18 126 VAL B C 1
ATOM 3419 O O . VAL B 1 132 ? 13.422 -44.567 6.128 1.00 20.01 126 VAL B O 1
ATOM 3423 N N . VAL B 1 133 ? 13.465 -42.949 7.695 1.00 19.26 127 VAL B N 1
ATOM 3424 C CA . VAL B 1 133 ? 12.011 -43.000 7.963 1.00 18.57 127 VAL B CA 1
ATOM 3425 C C . VAL B 1 133 ? 11.199 -42.586 6.692 1.00 19.03 127 VAL B C 1
ATOM 3426 O O . VAL B 1 133 ? 10.294 -43.284 6.256 1.00 19.04 127 VAL B O 1
ATOM 3430 N N . LEU B 1 134 ? 11.572 -41.511 6.056 1.00 19.47 128 LEU B N 1
ATOM 3431 C CA . LEU B 1 134 ? 10.886 -41.087 4.850 1.00 20.63 128 LEU B CA 1
ATOM 3432 C C . LEU B 1 134 ? 10.960 -42.189 3.733 1.00 22.18 128 LEU B C 1
ATOM 3433 O O . LEU B 1 134 ? 9.986 -42.439 3.044 1.00 21.97 128 LEU B O 1
ATOM 3438 N N . GLU B 1 135 ? 12.108 -42.809 3.555 1.00 23.93 129 GLU B N 1
ATOM 3439 C CA . GLU B 1 135 ? 12.227 -43.873 2.546 1.00 26.14 129 GLU B CA 1
ATOM 3440 C C . GLU B 1 135 ? 11.366 -45.096 2.933 1.00 24.53 129 GLU B C 1
ATOM 3441 O O . GLU B 1 135 ? 10.725 -45.688 2.097 1.00 25.40 129 GLU B O 1
ATOM 3447 N N . ALA B 1 136 ? 11.406 -45.490 4.207 1.00 23.37 130 ALA B N 1
ATOM 3448 C CA . ALA B 1 136 ? 10.668 -46.629 4.696 1.00 21.99 130 ALA B CA 1
ATOM 3449 C C . ALA B 1 136 ? 9.115 -46.417 4.479 1.00 22.16 130 ALA B C 1
ATOM 3450 O O . ALA B 1 136 ? 8.412 -47.383 4.070 1.00 21.47 130 ALA B O 1
ATOM 3452 N N . ILE B 1 137 ? 8.604 -45.194 4.731 1.00 20.99 131 ILE B N 1
ATOM 3453 C CA . ILE B 1 137 ? 7.190 -44.836 4.393 1.00 21.00 131 ILE B CA 1
ATOM 3454 C C . ILE B 1 137 ? 6.945 -45.171 2.935 1.00 22.32 131 ILE B C 1
ATOM 3455 O O . ILE B 1 137 ? 5.925 -45.834 2.591 1.00 22.60 131 ILE B O 1
ATOM 3460 N N . LYS B 1 138 ? 7.820 -44.760 2.050 1.00 23.71 132 LYS B N 1
ATOM 3461 C CA . LYS B 1 138 ? 7.549 -44.991 0.605 1.00 25.68 132 LYS B CA 1
ATOM 3462 C C . LYS B 1 138 ? 7.636 -46.463 0.263 1.00 25.23 132 LYS B C 1
ATOM 3463 O O . LYS B 1 138 ? 6.815 -46.980 -0.549 1.00 24.82 132 LYS B O 1
ATOM 3469 N N . ILE B 1 139 ? 8.528 -47.182 0.9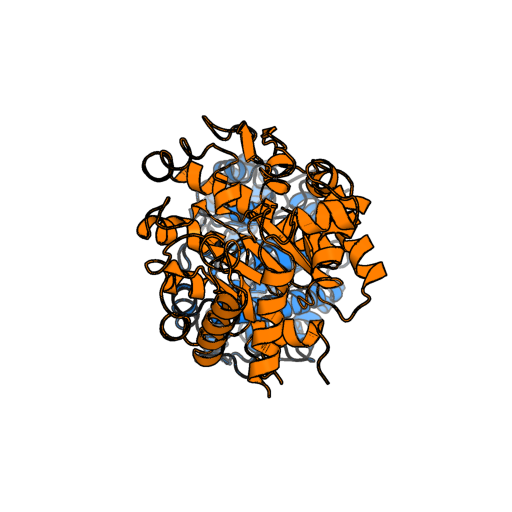34 1.00 23.66 133 ILE B N 1
ATOM 3470 C CA . ILE B 1 139 ? 8.595 -48.644 0.747 1.00 23.78 133 ILE B CA 1
ATOM 3471 C C . ILE B 1 139 ? 7.274 -49.300 1.178 1.00 24.19 133 ILE B C 1
ATOM 3472 O O . ILE B 1 139 ? 6.707 -50.193 0.481 1.00 24.55 133 ILE B O 1
ATOM 3477 N N . ILE B 1 140 ? 6.776 -48.879 2.337 1.00 22.81 134 ILE B N 1
ATOM 3478 C CA . ILE B 1 140 ? 5.566 -49.430 2.876 1.00 22.25 134 ILE B CA 1
ATOM 3479 C C . ILE B 1 140 ? 4.401 -49.134 1.926 1.00 23.02 134 ILE B C 1
ATOM 3480 O O . ILE B 1 140 ? 3.559 -50.031 1.619 1.00 23.42 134 ILE B O 1
ATOM 3485 N N . ARG B 1 141 ? 4.290 -47.896 1.431 1.00 23.11 135 ARG B N 1
ATOM 3486 C CA . ARG B 1 141 ? 3.132 -47.556 0.591 1.00 23.78 135 ARG B CA 1
ATOM 3487 C C . ARG B 1 141 ? 3.144 -48.349 -0.694 1.00 25.06 135 ARG B C 1
ATOM 3488 O O . ARG B 1 141 ? 2.089 -48.711 -1.246 1.00 24.22 135 ARG B O 1
ATOM 3496 N N . GLU B 1 142 ? 4.339 -48.617 -1.227 1.00 26.02 136 GLU B N 1
ATOM 3497 C CA . GLU B 1 142 ? 4.379 -49.360 -2.484 1.00 27.80 136 GLU B CA 1
ATOM 3498 C C . GLU B 1 142 ? 3.887 -50.794 -2.266 1.00 28.97 136 GLU B C 1
ATOM 3499 O O . GLU B 1 142 ? 3.391 -51.406 -3.177 1.00 29.25 136 GLU B O 1
ATOM 3501 N N . LYS B 1 143 ? 4.153 -51.342 -1.080 1.00 29.25 137 LYS B N 1
ATOM 3502 C CA . LYS B 1 143 ? 3.759 -52.645 -0.736 1.00 30.40 137 LYS B CA 1
ATOM 3503 C C . LYS B 1 143 ? 2.242 -52.763 -0.429 1.00 30.26 137 LYS B C 1
ATOM 3504 O O . LYS B 1 143 ? 1.581 -53.654 -0.954 1.00 30.03 137 LYS B O 1
ATOM 3510 N N . VAL B 1 144 ? 1.719 -51.923 0.456 1.00 29.03 138 VAL B N 1
ATOM 3511 C CA . VAL B 1 144 ? 0.354 -52.122 0.929 1.00 28.14 138 VAL B CA 1
ATOM 3512 C C . VAL B 1 144 ? -0.684 -51.457 0.048 1.00 29.03 138 VAL B C 1
ATOM 3513 O O . VAL B 1 144 ? -1.876 -51.810 0.121 1.00 28.87 138 VAL B O 1
ATOM 3517 N N . GLY B 1 145 ? -0.250 -50.496 -0.762 1.00 29.38 139 GLY B N 1
ATOM 3518 C CA . GLY B 1 145 ? -1.180 -49.797 -1.660 1.00 30.30 139 GLY B CA 1
ATOM 3519 C C . GLY B 1 145 ? -1.940 -48.711 -0.946 1.00 30.61 139 GLY B C 1
ATOM 3520 O O . GLY B 1 145 ? -1.695 -48.419 0.263 1.00 30.17 139 GLY B O 1
ATOM 3521 N N . PRO B 1 146 ? -2.880 -48.086 -1.666 1.00 30.83 140 PRO B N 1
ATOM 3522 C CA . PRO B 1 146 ? -3.437 -46.870 -1.135 1.00 31.56 140 PRO B CA 1
ATOM 3523 C C . PRO B 1 146 ? -4.473 -47.042 0.001 1.00 32.85 140 PRO B C 1
ATOM 3524 O O . PRO B 1 146 ? -4.844 -46.000 0.612 1.00 34.04 140 PRO B O 1
ATOM 3528 N N . ASP B 1 147 ? -4.919 -48.277 0.303 1.00 29.84 141 ASP B N 1
ATOM 3529 C CA . ASP B 1 147 ? -6.047 -48.477 1.201 1.00 30.19 141 ASP B CA 1
ATOM 3530 C C . ASP B 1 147 ? -5.697 -48.934 2.619 1.00 27.72 141 ASP B C 1
ATOM 3531 O O . ASP B 1 147 ? -6.614 -49.242 3.410 1.00 25.90 141 ASP B O 1
ATOM 3536 N N . VAL B 1 148 ? -4.413 -49.009 2.930 1.00 24.85 142 VAL B N 1
ATOM 3537 C CA . VAL B 1 148 ? -3.993 -49.381 4.261 1.00 23.69 142 VAL B CA 1
ATOM 3538 C C . VAL B 1 148 ? -3.331 -48.156 4.841 1.00 23.20 142 VAL B C 1
ATOM 3539 O O . VAL B 1 148 ? -2.459 -47.525 4.187 1.00 23.00 142 VAL B O 1
ATOM 3543 N N . PRO B 1 149 ? -3.732 -47.789 6.067 1.00 22.28 143 PRO B N 1
ATOM 3544 C CA . PRO B 1 149 ? -3.108 -46.537 6.530 1.00 21.32 143 PRO B CA 1
ATOM 3545 C C . PRO B 1 149 ? -1.755 -46.685 7.181 1.00 20.06 143 PRO B C 1
ATOM 3546 O O . PRO B 1 149 ? -1.462 -47.687 7.857 1.00 20.32 143 PRO B O 1
ATOM 3550 N N . ILE B 1 150 ? -0.923 -45.693 6.900 1.00 20.35 144 ILE B N 1
ATOM 3551 C CA . ILE B 1 150 ? 0.438 -45.526 7.488 1.00 18.98 144 ILE B CA 1
ATOM 3552 C C . ILE B 1 150 ? 0.388 -44.452 8.591 1.00 17.92 144 ILE B C 1
ATOM 3553 O O . ILE B 1 150 ? 0.024 -43.290 8.354 1.00 17.25 144 ILE B O 1
ATOM 3558 N N . VAL B 1 151 ? 0.794 -44.876 9.791 1.00 17.56 145 VAL B N 1
ATOM 3559 C CA . VAL B 1 151 ? 0.854 -44.055 10.952 1.00 17.08 145 VAL B CA 1
ATOM 3560 C C . VAL B 1 151 ? 2.337 -43.744 11.129 1.00 17.55 145 VAL B C 1
ATOM 3561 O O . VAL B 1 151 ? 3.169 -44.675 11.383 1.00 17.44 145 VAL B O 1
ATOM 3565 N N . GLY B 1 152 ? 2.712 -42.478 10.949 1.00 18.06 146 GLY B N 1
ATOM 3566 C CA . GLY B 1 152 ? 4.095 -42.030 11.271 1.00 18.13 146 GLY B CA 1
ATOM 3567 C C . GLY B 1 152 ? 4.165 -41.641 12.731 1.00 18.26 146 GLY B C 1
ATOM 3568 O O . GLY B 1 152 ? 3.488 -40.680 13.153 1.00 20.40 146 GLY B O 1
ATOM 3569 N N . GLY B 1 153 ? 4.973 -42.335 13.510 1.00 17.71 147 GLY B N 1
ATOM 3570 C CA . GLY B 1 153 ? 5.216 -41.995 14.898 1.00 18.00 147 GLY B CA 1
ATOM 3571 C C . GLY B 1 153 ? 6.450 -41.088 15.150 1.00 18.32 147 GLY B C 1
ATOM 3572 O O . GLY B 1 153 ? 7.427 -41.138 14.413 1.00 19.11 147 GLY B O 1
ATOM 3573 N N . MET B 1 154 ? 6.413 -40.299 16.207 1.00 18.22 148 MET B N 1
ATOM 3574 C CA . MET B 1 154 ? 7.529 -39.451 16.579 1.00 19.08 148 MET B CA 1
ATOM 3575 C C . MET B 1 154 ? 7.364 -38.930 17.972 1.00 18.95 148 MET B C 1
ATOM 3576 O O . MET B 1 154 ? 6.280 -38.941 18.535 1.00 17.68 148 MET B O 1
ATOM 3581 N N . GLU B 1 155 ? 8.490 -38.526 18.544 1.00 19.73 149 GLU B N 1
ATOM 3582 C CA . GLU B 1 155 ? 8.521 -37.796 19.785 1.00 20.50 149 GLU B CA 1
ATOM 3583 C C . GLU B 1 155 ? 7.790 -36.462 19.607 1.00 20.56 149 GLU B C 1
ATOM 3584 O O . GLU B 1 155 ? 7.847 -35.787 18.585 1.00 22.07 149 GLU B O 1
ATOM 3590 N N . GLY B 1 156 ? 7.096 -36.043 20.628 1.00 19.56 150 GLY B N 1
ATOM 3591 C CA . GLY B 1 156 ? 6.447 -34.751 20.531 1.00 19.84 150 GLY B CA 1
ATOM 3592 C C . GLY B 1 156 ? 7.295 -33.561 20.920 1.00 20.64 150 GLY B C 1
ATOM 3593 O O . GLY B 1 156 ? 8.418 -33.710 21.375 1.00 19.80 150 GLY B O 1
ATOM 3594 N N . PRO B 1 157 ? 6.761 -32.356 20.780 1.00 20.72 151 PRO B N 1
ATOM 3595 C CA . PRO B 1 157 ? 7.523 -31.148 20.966 1.00 21.33 151 PRO B CA 1
ATOM 3596 C C . PRO B 1 157 ? 8.079 -30.963 22.358 1.00 21.30 151 PRO B C 1
ATOM 3597 O O . PRO B 1 157 ? 9.233 -30.474 22.531 1.00 21.70 151 PRO B O 1
ATOM 3601 N N . VAL B 1 158 ? 7.339 -31.365 23.369 1.00 21.10 152 VAL B N 1
ATOM 3602 C CA . VAL B 1 158 ? 7.851 -31.217 24.716 1.00 22.42 152 VAL B CA 1
ATOM 3603 C C . VAL B 1 158 ? 9.101 -32.061 24.900 1.00 22.86 152 VAL B C 1
ATOM 3604 O O . VAL B 1 158 ? 10.091 -31.619 25.462 1.00 21.60 152 VAL B O 1
ATOM 3608 N N . THR B 1 159 ? 9.002 -33.313 24.484 1.00 21.73 153 THR B N 1
ATOM 3609 C CA . THR B 1 159 ? 10.080 -34.292 24.634 1.00 21.35 153 THR B CA 1
ATOM 3610 C C . THR B 1 159 ? 11.296 -33.853 23.826 1.00 21.59 153 THR B C 1
ATOM 3611 O O . THR B 1 159 ? 12.447 -33.965 24.327 1.00 20.85 153 THR B O 1
ATOM 3615 N N . VAL B 1 160 ? 11.044 -33.363 22.612 1.00 20.32 154 VAL B N 1
ATOM 3616 C CA . VAL B 1 160 ? 12.101 -32.839 21.791 1.00 20.42 154 VAL B CA 1
ATOM 3617 C C . VAL B 1 160 ? 12.819 -31.674 22.534 1.00 21.15 154 VAL B C 1
ATOM 3618 O O . VAL B 1 160 ? 14.058 -31.724 22.685 1.00 22.14 154 VAL B O 1
ATOM 3622 N N . ALA B 1 161 ? 12.060 -30.763 23.125 1.00 20.91 155 ALA B N 1
ATOM 3623 C CA . ALA B 1 161 ? 12.671 -29.594 23.783 1.00 21.93 155 ALA B CA 1
ATOM 3624 C C . ALA B 1 161 ? 13.517 -30.118 24.955 1.00 22.81 155 ALA B C 1
ATOM 3625 O O . ALA B 1 161 ? 14.618 -29.647 25.199 1.00 22.36 155 ALA B O 1
ATOM 3627 N N . SER B 1 162 ? 12.952 -31.041 25.713 1.00 23.08 156 SER B N 1
ATOM 3628 C CA A SER B 1 162 ? 13.652 -31.683 26.836 0.70 24.45 156 SER B CA 1
ATOM 3629 C CA B SER B 1 162 ? 13.649 -31.692 26.841 0.30 23.60 156 SER B CA 1
ATOM 3630 C C . SER B 1 162 ? 14.928 -32.414 26.418 1.00 24.03 156 SER B C 1
ATOM 3631 O O . SER B 1 162 ? 15.937 -32.397 27.121 1.00 25.72 156 SER B O 1
ATOM 3636 N N . ASP B 1 163 ? 14.905 -33.070 25.273 1.00 23.98 157 ASP B N 1
ATOM 3637 C CA . ASP B 1 163 ? 16.118 -33.702 24.783 1.00 23.65 157 ASP B CA 1
ATOM 3638 C C . ASP B 1 163 ? 17.143 -32.708 24.206 1.00 23.84 157 ASP B C 1
ATOM 3639 O O . ASP B 1 163 ? 18.359 -32.984 24.262 1.00 22.63 157 ASP B O 1
ATOM 3644 N N . LEU B 1 164 ? 16.702 -31.548 23.723 1.00 22.99 158 LEU B N 1
ATOM 3645 C CA . LEU B 1 164 ? 17.673 -30.578 23.279 1.00 23.44 158 LEU B CA 1
ATOM 3646 C C . LEU B 1 164 ? 18.494 -30.079 24.454 1.00 23.20 158 LEU B C 1
ATOM 3647 O O . LEU B 1 164 ? 19.679 -29.817 24.293 1.00 22.96 158 LEU B O 1
ATOM 3652 N N . VAL B 1 165 ? 17.868 -29.951 25.609 1.00 22.62 159 VAL B N 1
ATOM 3653 C CA . VAL B 1 165 ? 18.493 -29.257 26.698 1.00 23.60 159 VAL B CA 1
ATOM 3654 C C . VAL B 1 165 ? 18.850 -30.111 27.914 1.00 23.60 159 VAL B C 1
ATOM 3655 O O . VAL B 1 165 ? 19.474 -29.653 28.842 1.00 23.55 159 VAL B O 1
ATOM 3659 N N . SER B 1 166 ? 18.412 -31.337 27.896 1.00 23.85 160 SER B N 1
ATOM 3660 C CA . SER B 1 166 ? 18.429 -32.273 29.026 1.00 24.77 160 SER B CA 1
ATOM 3661 C C . SER B 1 166 ? 17.169 -32.085 29.889 1.00 25.51 160 SER B C 1
ATOM 3662 O O . SER B 1 166 ? 16.714 -30.953 30.116 1.00 25.34 160 SER B O 1
ATOM 3665 N N . VAL B 1 167 ? 16.684 -33.171 30.481 1.00 24.75 161 VAL B N 1
ATOM 3666 C CA . VAL B 1 167 ? 15.530 -33.041 31.341 1.00 27.38 161 VAL B CA 1
ATOM 3667 C C . VAL B 1 167 ? 15.886 -32.271 32.602 1.00 28.98 161 VAL B C 1
ATOM 3668 O O . VAL B 1 167 ? 15.066 -31.525 33.099 1.00 29.86 161 VAL B O 1
ATOM 3672 N N . LYS B 1 168 ? 17.081 -32.469 33.123 1.00 30.22 162 LYS B N 1
ATOM 3673 C CA . LYS B 1 168 ? 17.563 -31.661 34.267 1.00 32.73 162 LYS B CA 1
ATOM 3674 C C . LYS B 1 168 ? 17.454 -30.114 34.015 1.00 31.37 162 LYS B C 1
ATOM 3675 O O . LYS B 1 168 ? 16.884 -29.388 34.819 1.00 32.91 162 LYS B O 1
ATOM 3681 N N . SER B 1 169 ? 17.902 -29.638 32.859 1.00 29.40 163 SER B N 1
ATOM 3682 C CA . SER B 1 169 ? 17.864 -28.182 32.568 1.00 29.17 163 SER B CA 1
ATOM 3683 C C . SER B 1 169 ? 16.412 -27.781 32.302 1.00 29.13 163 SER B C 1
ATOM 3684 O O . SER B 1 169 ? 15.965 -26.680 32.629 1.00 28.04 163 SER B O 1
ATOM 3687 N N . PHE B 1 170 ? 15.645 -28.706 31.725 1.00 28.12 164 PHE B N 1
ATOM 3688 C CA . PHE B 1 170 ? 14.330 -28.375 31.298 1.00 28.56 164 PHE B CA 1
ATOM 3689 C C . PHE B 1 170 ? 13.432 -28.091 32.518 1.00 28.73 164 PHE B C 1
ATOM 3690 O O . PHE B 1 170 ? 12.697 -27.102 32.553 1.00 28.72 164 PHE B O 1
ATOM 3698 N N . MET B 1 171 ? 13.579 -28.925 33.537 1.00 29.37 165 MET B N 1
ATOM 3699 C CA A MET B 1 171 ? 12.815 -28.786 34.765 0.70 31.31 165 MET B CA 1
ATOM 3700 C CA B MET B 1 171 ? 12.817 -28.783 34.750 0.30 30.16 165 MET B CA 1
ATOM 3701 C C . MET B 1 171 ? 13.273 -27.564 35.543 1.00 31.45 165 MET B C 1
ATOM 3702 O O . MET B 1 171 ? 12.474 -26.861 36.093 1.00 31.64 165 MET B O 1
ATOM 3711 N N . LYS B 1 172 ? 14.587 -27.326 35.581 1.00 31.91 166 LYS B N 1
ATOM 3712 C CA . LYS B 1 172 ? 15.147 -26.111 36.230 1.00 33.83 166 LYS B CA 1
ATOM 3713 C C . LYS B 1 172 ? 14.638 -24.831 35.563 1.00 31.94 166 LYS B C 1
ATOM 3714 O O . LYS B 1 172 ? 14.224 -23.886 36.241 1.00 31.96 166 LYS B O 1
ATOM 3720 N N . TRP B 1 173 ? 14.655 -24.807 34.235 1.00 31.19 167 TRP B N 1
ATOM 3721 C CA . TRP B 1 173 ? 14.308 -23.569 33.513 1.00 31.41 167 TRP B CA 1
ATOM 3722 C C . TRP B 1 173 ? 12.851 -23.295 33.626 1.00 31.32 167 TRP B C 1
ATOM 3723 O O . TRP B 1 173 ? 12.412 -22.130 33.541 1.00 30.57 167 TRP B O 1
ATOM 3734 N N . SER B 1 174 ? 12.089 -24.360 33.833 1.00 30.36 168 SER B N 1
ATOM 3735 C CA . SER B 1 174 ? 10.626 -24.216 33.950 1.00 32.48 168 SER B CA 1
ATOM 3736 C C . SER B 1 174 ? 10.295 -23.357 35.177 1.00 34.53 168 SER B C 1
ATOM 3737 O O . SER B 1 174 ? 9.260 -22.748 35.202 1.00 35.98 168 SER B O 1
ATOM 3740 N N . ILE B 1 175 ? 11.232 -23.232 36.148 1.00 38.63 169 ILE B N 1
ATOM 3741 C CA . ILE B 1 175 ? 11.020 -22.374 37.364 1.00 39.52 169 ILE B CA 1
ATOM 3742 C C . ILE B 1 175 ? 11.885 -21.077 37.248 1.00 40.51 169 ILE B C 1
ATOM 3743 O O . ILE B 1 175 ? 11.403 -19.937 37.440 1.00 41.50 169 ILE B O 1
ATOM 3748 N N . LYS B 1 176 ? 13.145 -21.259 36.867 1.00 37.73 170 LYS B N 1
ATOM 3749 C CA . LYS B 1 176 ? 14.145 -20.218 36.983 1.00 39.58 170 LYS B CA 1
ATOM 3750 C C . LYS B 1 176 ? 14.454 -19.471 35.683 1.00 37.67 170 LYS B C 1
ATOM 3751 O O . LYS B 1 176 ? 15.017 -18.357 35.745 1.00 36.04 170 LYS B O 1
ATOM 3757 N N . LYS B 1 177 ? 14.189 -20.087 34.529 1.00 33.64 171 LYS B N 1
ATOM 3758 C CA . LYS B 1 177 ? 14.622 -19.503 33.250 1.00 34.06 171 LYS B CA 1
ATOM 3759 C C . LYS B 1 177 ? 13.546 -19.701 32.201 1.00 32.33 171 LYS B C 1
ATOM 3760 O O . LYS B 1 177 ? 13.744 -20.394 31.197 1.00 28.59 171 LYS B O 1
ATOM 3766 N N . THR B 1 178 ? 12.385 -19.092 32.463 1.00 32.50 172 THR B N 1
ATOM 3767 C CA . THR B 1 178 ? 11.179 -19.445 31.697 1.00 32.24 172 THR B CA 1
ATOM 3768 C C . THR B 1 178 ? 11.278 -18.953 30.268 1.00 33.27 172 THR B C 1
ATOM 3769 O O . THR B 1 178 ? 10.742 -19.612 29.396 1.00 31.98 172 THR B O 1
ATOM 3773 N N . ASP B 1 179 ? 12.020 -17.873 30.014 1.00 33.74 173 ASP B N 1
ATOM 3774 C CA . ASP B 1 179 ? 12.140 -17.340 28.648 1.00 35.67 173 ASP B CA 1
ATOM 3775 C C . ASP B 1 179 ? 13.021 -18.313 27.825 1.00 34.04 173 ASP B C 1
ATOM 3776 O O . ASP B 1 179 ? 12.756 -18.571 26.658 1.00 32.94 173 ASP B O 1
ATOM 3781 N N . LEU B 1 180 ? 14.026 -18.916 28.455 1.00 32.83 174 LEU B N 1
ATOM 3782 C CA . LEU B 1 180 ? 14.782 -19.986 27.819 1.00 32.08 174 LEU B CA 1
ATOM 3783 C C . LEU B 1 180 ? 13.980 -21.262 27.598 1.00 30.00 174 LEU B C 1
ATOM 3784 O O . LEU B 1 180 ? 14.111 -21.920 26.552 1.00 28.65 174 LEU B O 1
ATOM 3789 N N . LEU B 1 181 ? 13.236 -21.686 28.602 1.00 28.89 175 LEU B N 1
ATOM 3790 C CA . LEU B 1 181 ? 12.260 -22.789 28.357 1.00 27.85 175 LEU B CA 1
ATOM 3791 C C . LEU B 1 181 ? 11.392 -22.537 27.096 1.00 28.02 175 LEU B C 1
ATOM 3792 O O . LEU B 1 181 ? 11.323 -23.349 26.160 1.00 25.63 175 LEU B O 1
ATOM 3797 N N . GLU B 1 182 ? 10.790 -21.366 27.027 1.00 28.28 176 GLU B N 1
ATOM 3798 C CA . GLU B 1 182 ? 9.896 -21.077 25.892 1.00 29.32 176 GLU B CA 1
ATOM 3799 C C . GLU B 1 182 ? 10.630 -21.023 24.520 1.00 27.78 176 GLU B C 1
ATOM 3800 O O . GLU B 1 182 ? 10.101 -21.524 23.526 1.00 25.30 176 GLU B O 1
ATOM 3806 N N . GLN B 1 183 ? 11.855 -20.484 24.482 1.00 27.32 177 GLN B N 1
ATOM 3807 C CA . GLN B 1 183 ? 12.684 -20.534 23.272 1.00 27.54 177 GLN B CA 1
ATOM 3808 C C . GLN B 1 183 ? 13.010 -21.982 22.813 1.00 25.19 177 GLN B C 1
ATOM 3809 O O . GLN B 1 183 ? 12.990 -22.246 21.635 1.00 23.95 177 GLN B O 1
ATOM 3815 N N . ALA B 1 184 ? 13.349 -22.894 23.743 1.00 24.17 178 ALA B N 1
ATOM 3816 C CA . ALA B 1 184 ? 13.587 -24.332 23.448 1.00 22.87 178 ALA B CA 1
ATOM 3817 C C . ALA B 1 184 ? 12.327 -24.992 22.937 1.00 21.90 178 ALA B C 1
ATOM 3818 O O . ALA B 1 184 ? 12.336 -25.646 21.935 1.00 20.79 178 ALA B O 1
ATOM 3820 N N . LEU B 1 185 ? 11.210 -24.722 23.591 1.00 22.06 179 LEU B N 1
ATOM 3821 C CA . LEU B 1 185 ? 9.871 -25.238 23.148 1.00 21.83 179 LEU B CA 1
ATOM 3822 C C . LEU B 1 185 ? 9.495 -24.762 21.780 1.00 22.45 179 LEU B C 1
ATOM 3823 O O . LEU B 1 185 ? 9.035 -25.547 20.959 1.00 22.39 179 LEU B O 1
ATOM 3828 N N . ASP B 1 186 ? 9.711 -23.501 21.502 1.00 23.44 180 ASP B N 1
ATOM 3829 C CA . ASP B 1 186 ? 9.418 -22.987 20.202 1.00 24.81 180 ASP B CA 1
ATOM 3830 C C . ASP B 1 186 ? 10.262 -23.607 19.088 1.00 24.17 180 ASP B C 1
ATOM 3831 O O . ASP B 1 186 ? 9.710 -23.933 18.018 1.00 23.69 180 ASP B O 1
ATOM 3836 N N . ILE B 1 187 ? 11.578 -23.771 19.335 1.00 23.05 181 ILE B N 1
ATOM 3837 C CA . ILE B 1 187 ? 12.473 -24.443 18.385 1.00 22.31 181 ILE B CA 1
ATOM 3838 C C . ILE B 1 187 ? 12.021 -25.869 18.155 1.00 21.14 181 ILE B C 1
ATOM 3839 O O . ILE B 1 187 ? 11.964 -26.339 17.014 1.00 20.20 181 ILE B O 1
ATOM 3844 N N . ALA B 1 188 ? 11.713 -26.567 19.255 1.00 20.55 182 ALA B N 1
ATOM 3845 C CA . ALA B 1 188 ? 11.240 -27.963 19.213 1.00 20.00 182 ALA B CA 1
ATOM 3846 C C . ALA B 1 188 ? 9.919 -28.094 18.393 1.00 20.29 182 ALA B C 1
ATOM 3847 O O . ALA B 1 188 ? 9.771 -28.980 17.526 1.00 18.29 182 ALA B O 1
ATOM 3849 N N . THR B 1 189 ? 9.040 -27.096 18.559 1.00 20.23 183 THR B N 1
ATOM 3850 C CA . THR B 1 189 ? 7.697 -27.225 17.956 1.00 20.30 183 THR B CA 1
ATOM 3851 C C . THR B 1 189 ? 7.857 -26.990 16.456 1.00 21.05 183 THR B C 1
ATOM 3852 O O . THR B 1 189 ? 7.319 -27.730 15.635 1.00 19.99 183 THR B O 1
ATOM 3856 N N . GLU B 1 190 ? 8.711 -26.029 16.098 1.00 22.30 184 GLU B N 1
ATOM 3857 C CA . GLU B 1 190 ? 9.005 -25.763 14.693 1.00 24.04 184 GLU B CA 1
ATOM 3858 C C . GLU B 1 190 ? 9.564 -26.982 13.970 1.00 22.88 184 GLU B C 1
ATOM 3859 O O . GLU B 1 190 ? 9.117 -27.322 12.897 1.00 23.12 184 GLU B O 1
ATOM 3865 N N . ALA B 1 191 ? 10.539 -27.627 14.605 1.00 21.81 185 ALA B N 1
ATOM 3866 C CA . ALA B 1 191 ? 11.250 -28.761 14.060 1.00 20.94 185 ALA B CA 1
ATOM 3867 C C . ALA B 1 191 ? 10.243 -29.952 13.912 1.00 19.74 185 ALA B C 1
ATOM 3868 O O . ALA B 1 191 ? 10.252 -30.661 12.872 1.00 19.27 185 ALA B O 1
ATOM 3870 N N . SER B 1 192 ? 9.440 -30.164 14.966 1.00 18.88 186 SER B N 1
ATOM 3871 C CA . SER B 1 192 ? 8.356 -31.209 14.975 1.00 18.84 186 SER B CA 1
ATOM 3872 C C . SER B 1 192 ? 7.422 -31.095 13.832 1.00 18.72 186 SER B C 1
ATOM 3873 O O . SER B 1 192 ? 7.086 -32.096 13.148 1.00 19.04 186 SER B O 1
ATOM 3876 N N . ILE B 1 193 ? 6.969 -29.858 13.568 1.00 19.17 187 ILE B N 1
ATOM 3877 C CA . ILE B 1 193 ? 6.071 -29.618 12.463 1.00 18.96 187 ILE B CA 1
ATOM 3878 C C . ILE B 1 193 ? 6.669 -29.947 11.120 1.00 19.66 187 ILE B C 1
ATOM 3879 O O . ILE B 1 193 ? 5.966 -30.522 10.253 1.00 19.69 187 ILE B O 1
ATOM 3884 N N . ILE B 1 194 ? 7.923 -29.561 10.926 1.00 19.82 188 ILE B N 1
ATOM 3885 C CA . ILE B 1 194 ? 8.599 -29.805 9.667 1.00 20.72 188 ILE B CA 1
ATOM 3886 C C . ILE B 1 194 ? 8.695 -31.311 9.397 1.00 19.77 188 ILE B C 1
ATOM 3887 O O . ILE B 1 194 ? 8.467 -31.762 8.256 1.00 19.49 188 ILE B O 1
ATOM 3892 N N . TYR B 1 195 ? 9.117 -32.074 10.425 1.00 19.32 189 TYR B N 1
ATOM 3893 C CA . TYR B 1 195 ? 9.359 -33.524 10.278 1.00 19.47 189 TYR B CA 1
ATOM 3894 C C . TYR B 1 195 ? 8.009 -34.191 10.054 1.00 19.52 189 TYR B C 1
ATOM 3895 O O . TYR B 1 195 ? 7.847 -35.014 9.151 1.00 19.74 189 TYR B O 1
ATOM 3904 N N . ALA B 1 196 ? 7.043 -33.832 10.873 1.00 19.61 190 ALA B N 1
ATOM 3905 C CA . ALA B 1 196 ? 5.677 -34.390 10.736 1.00 19.42 190 ALA B CA 1
ATOM 3906 C C . ALA B 1 196 ? 5.117 -34.187 9.341 1.00 20.11 190 ALA B C 1
ATOM 3907 O O . ALA B 1 196 ? 4.648 -35.171 8.699 1.00 19.62 190 ALA B O 1
ATOM 3909 N N . ASN B 1 197 ? 5.169 -32.949 8.831 1.00 19.56 191 ASN B N 1
ATOM 3910 C CA . ASN B 1 197 ? 4.747 -32.690 7.455 1.00 20.62 191 ASN B CA 1
ATOM 3911 C C . ASN B 1 197 ? 5.541 -33.370 6.339 1.00 20.76 191 ASN B C 1
ATOM 3912 O O . ASN B 1 197 ? 4.960 -33.721 5.323 1.00 21.46 191 ASN B O 1
ATOM 3917 N N . ALA B 1 198 ? 6.859 -33.575 6.530 1.00 20.58 192 ALA B N 1
ATOM 3918 C CA . ALA B 1 198 ? 7.617 -34.462 5.645 1.00 20.38 192 ALA B CA 1
ATOM 3919 C C . ALA B 1 198 ? 7.082 -35.934 5.658 1.00 20.04 192 ALA B C 1
ATOM 3920 O O . ALA B 1 198 ? 6.977 -36.558 4.617 1.00 20.01 192 ALA B O 1
ATOM 3922 N N . MET B 1 199 ? 6.786 -36.504 6.831 1.00 20.00 193 MET B N 1
ATOM 3923 C CA . MET B 1 199 ? 6.220 -37.852 6.874 1.00 20.08 193 MET B CA 1
ATOM 3924 C C . MET B 1 199 ? 4.900 -37.892 6.110 1.00 20.24 193 MET B C 1
ATOM 3925 O O . MET B 1 199 ? 4.624 -38.855 5.380 1.00 20.05 193 MET B O 1
ATOM 3930 N N . VAL B 1 200 ? 4.074 -36.851 6.296 1.00 20.33 194 VAL B N 1
ATOM 3931 C CA . VAL B 1 200 ? 2.797 -36.764 5.589 1.00 20.88 194 VAL B CA 1
ATOM 3932 C C . VAL B 1 200 ? 3.064 -36.750 4.090 1.00 22.64 194 VAL B C 1
ATOM 3933 O O . VAL B 1 200 ? 2.426 -37.495 3.342 1.00 23.37 194 VAL B O 1
ATOM 3937 N N . GLU B 1 201 ? 4.010 -35.944 3.652 1.00 24.02 195 GLU B N 1
ATOM 3938 C CA . GLU B 1 201 ? 4.318 -35.789 2.222 1.00 27.21 195 GLU B CA 1
AT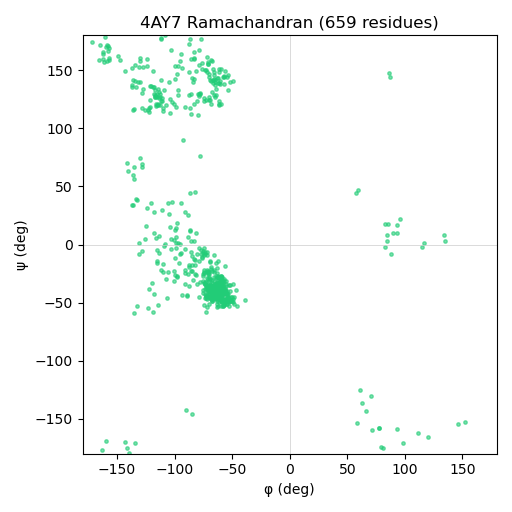OM 3939 C C . GLU B 1 201 ? 4.803 -37.113 1.639 1.00 26.75 195 GLU B C 1
ATOM 3940 O O . GLU B 1 201 ? 4.467 -37.482 0.518 1.00 28.79 195 GLU B O 1
ATOM 3946 N N . ALA B 1 202 ? 5.554 -37.872 2.419 1.00 25.05 196 ALA B N 1
ATOM 3947 C CA . ALA B 1 202 ? 6.056 -39.143 1.970 1.00 24.56 196 ALA B CA 1
ATOM 3948 C C . ALA B 1 202 ? 4.979 -40.193 1.867 1.00 23.63 196 ALA B C 1
ATOM 3949 O O . ALA B 1 202 ? 5.192 -41.193 1.199 1.00 23.24 196 ALA B O 1
ATOM 3951 N N . GLY B 1 203 ? 3.865 -40.011 2.585 1.00 23.19 197 GLY B N 1
ATOM 3952 C CA . GLY B 1 203 ? 2.718 -40.889 2.488 1.00 23.00 197 GLY B CA 1
ATOM 3953 C C . GLY B 1 203 ? 2.058 -41.362 3.781 1.00 22.31 197 GLY B C 1
ATOM 3954 O O . GLY B 1 203 ? 1.051 -42.177 3.711 1.00 23.60 197 GLY B O 1
ATOM 3955 N N . ALA B 1 204 ? 2.469 -40.819 4.914 1.00 20.71 198 ALA B N 1
ATOM 3956 C CA . ALA B 1 204 ? 1.785 -41.118 6.160 1.00 20.63 198 ALA B CA 1
ATOM 3957 C C . ALA B 1 204 ? 0.387 -40.498 6.202 1.00 21.27 198 ALA B C 1
ATOM 3958 O O . ALA B 1 204 ? 0.174 -39.347 5.767 1.00 23.77 198 ALA B O 1
ATOM 3960 N N . ASP B 1 205 ? -0.563 -41.240 6.762 1.00 20.98 199 ASP B N 1
ATOM 3961 C CA . ASP B 1 205 ? -1.963 -40.835 6.863 1.00 20.86 199 ASP B CA 1
ATOM 3962 C C . ASP B 1 205 ? -2.346 -40.226 8.216 1.00 20.26 199 ASP B C 1
ATOM 3963 O O . ASP B 1 205 ? -3.271 -39.423 8.304 1.00 19.51 199 ASP B O 1
ATOM 3968 N N . VAL B 1 206 ? -1.635 -40.617 9.257 1.00 19.05 200 VAL B N 1
ATOM 3969 C CA . VAL B 1 206 ? -1.873 -40.161 10.601 1.00 18.92 200 VAL B CA 1
ATOM 3970 C C . VAL B 1 206 ? -0.509 -39.888 11.194 1.00 17.99 200 VAL B C 1
ATOM 3971 O O . VAL B 1 206 ? 0.446 -40.666 10.956 1.00 18.24 200 VAL B O 1
ATOM 3975 N N . ILE B 1 207 ? -0.347 -38.782 11.921 1.00 17.14 201 ILE B N 1
ATOM 3976 C CA . ILE B 1 207 ? 0.877 -38.568 12.668 1.00 16.31 201 ILE B CA 1
ATOM 3977 C C . ILE B 1 207 ? 0.538 -38.761 14.106 1.00 16.07 201 ILE B C 1
ATOM 3978 O O . ILE B 1 207 ? -0.334 -38.040 14.594 1.00 16.10 201 ILE B O 1
ATOM 3983 N N . ALA B 1 208 ? 1.188 -39.737 14.773 1.00 16.24 202 ALA B N 1
ATOM 3984 C CA . ALA B 1 208 ? 0.993 -39.995 16.186 1.00 16.17 202 ALA B CA 1
ATOM 3985 C C . ALA B 1 208 ? 2.209 -39.600 16.957 1.00 16.91 202 ALA B C 1
ATOM 3986 O O . ALA B 1 208 ? 3.287 -40.212 16.785 1.00 18.11 202 ALA B O 1
ATOM 3988 N N . ILE B 1 209 ? 2.076 -38.645 17.841 1.00 17.73 203 ILE B N 1
ATOM 3989 C CA . ILE B 1 209 ? 3.222 -38.177 18.662 1.00 17.99 203 ILE B CA 1
ATOM 3990 C C . ILE B 1 209 ? 3.102 -38.706 20.075 1.00 18.94 203 ILE B C 1
ATOM 3991 O O . ILE B 1 209 ? 1.996 -38.903 20.616 1.00 17.80 203 ILE B O 1
ATOM 3996 N N . ALA B 1 210 ? 4.233 -39.111 20.626 1.00 18.46 204 ALA B N 1
ATOM 3997 C CA . ALA B 1 210 ? 4.323 -39.574 21.990 1.00 19.99 204 ALA B CA 1
ATOM 3998 C C . ALA B 1 210 ? 5.105 -38.520 22.661 1.00 21.57 204 ALA B C 1
ATOM 3999 O O . ALA B 1 210 ? 6.268 -38.224 22.200 1.00 21.57 204 ALA B O 1
ATOM 4001 N N . ASP B 1 211 ? 4.543 -37.984 23.743 1.00 21.63 205 ASP B N 1
ATOM 4002 C CA . ASP B 1 211 ? 5.213 -36.932 24.465 1.00 23.65 205 ASP B CA 1
ATOM 4003 C C . ASP B 1 211 ? 5.290 -37.210 25.975 1.00 24.03 205 ASP B C 1
ATOM 4004 O O . ASP B 1 211 ? 4.666 -36.524 26.783 1.00 24.79 205 ASP B O 1
ATOM 4009 N N . PRO B 1 212 ? 6.185 -38.140 26.368 1.00 24.28 206 PRO B N 1
ATOM 4010 C CA . PRO B 1 212 ? 6.306 -38.593 27.772 1.00 24.63 206 PRO B CA 1
ATOM 4011 C C . PRO B 1 212 ? 6.670 -37.497 28.786 1.00 25.65 206 PRO B C 1
ATOM 4012 O O . PRO B 1 212 ? 6.306 -37.590 29.949 1.00 24.87 206 PRO B O 1
ATOM 4016 N N . VAL B 1 213 ? 7.411 -36.479 28.336 1.00 25.82 207 VAL B N 1
ATOM 4017 C CA . VAL B 1 213 ? 7.894 -35.430 29.221 1.00 26.22 207 VAL B CA 1
ATOM 4018 C C . VAL B 1 213 ? 6.709 -34.578 29.638 1.00 26.04 207 VAL B C 1
ATOM 4019 O O . VAL B 1 213 ? 6.758 -33.887 30.666 1.00 26.10 207 VAL B O 1
ATOM 4023 N N . ALA B 1 214 ? 5.655 -34.585 28.834 1.00 25.17 208 ALA B N 1
ATOM 4024 C CA . ALA B 1 214 ? 4.461 -33.784 29.162 1.00 26.45 208 ALA B CA 1
ATOM 4025 C C . ALA B 1 214 ? 3.607 -34.421 30.272 1.00 27.30 208 ALA B C 1
ATOM 4026 O O . ALA B 1 214 ? 2.675 -33.802 30.775 1.00 29.37 208 ALA B O 1
ATOM 4028 N N . SER B 1 215 ? 3.886 -35.656 30.633 1.00 28.27 209 SER B N 1
ATOM 4029 C CA . SER B 1 215 ? 3.096 -36.352 31.640 1.00 27.37 209 SER B CA 1
ATOM 4030 C C . SER B 1 215 ? 3.159 -35.640 32.995 1.00 29.53 209 SER B C 1
ATOM 4031 O O . SER B 1 215 ? 4.170 -35.002 33.341 1.00 28.27 209 SER B O 1
ATOM 4034 N N . PRO B 1 216 ? 2.086 -35.765 33.807 1.00 30.82 210 PRO B N 1
ATOM 4035 C CA . PRO B 1 216 ? 2.130 -35.241 35.177 1.00 33.31 210 PRO B CA 1
ATOM 4036 C C . PRO B 1 216 ? 3.043 -36.003 36.098 1.00 34.83 210 PRO B C 1
ATOM 4037 O O . PRO B 1 216 ? 3.377 -35.467 37.125 1.00 39.46 210 PRO B O 1
ATOM 4041 N N . ASP B 1 217 ? 3.466 -37.209 35.722 1.00 36.68 211 ASP B N 1
ATOM 4042 C CA . ASP B 1 217 ? 4.613 -37.901 36.376 1.00 40.35 211 ASP B CA 1
ATOM 4043 C C . ASP B 1 217 ? 5.902 -37.091 36.333 1.00 41.83 211 ASP B C 1
ATOM 4044 O O . ASP B 1 217 ? 6.762 -37.246 37.229 1.00 40.55 211 ASP B O 1
ATOM 4049 N N . LEU B 1 218 ? 6.059 -36.267 35.282 1.00 39.45 212 LEU B N 1
ATOM 4050 C CA . LEU B 1 218 ? 7.277 -35.467 35.092 1.00 39.74 212 LEU B CA 1
ATOM 4051 C C . LEU B 1 218 ? 7.046 -33.955 35.200 1.00 39.00 212 LEU B C 1
ATOM 4052 O O . LEU B 1 218 ? 7.766 -33.294 35.915 1.00 42.52 212 LEU B O 1
ATOM 4057 N N . MET B 1 219 ? 6.095 -33.378 34.487 1.00 38.72 213 MET B N 1
ATOM 4058 C CA . MET B 1 219 ? 5.811 -31.938 34.620 1.00 40.37 213 MET B CA 1
ATOM 4059 C C . MET B 1 219 ? 4.439 -31.667 35.260 1.00 39.30 213 MET B C 1
ATOM 4060 O O . MET B 1 219 ? 3.476 -32.304 34.963 1.00 38.22 213 MET B O 1
ATOM 4065 N N . SER B 1 220 ? 4.367 -30.655 36.104 1.00 39.77 214 SER B N 1
ATOM 4066 C CA . SER B 1 220 ? 3.187 -30.364 36.857 1.00 37.55 214 SER B CA 1
ATOM 4067 C C . SER B 1 220 ? 2.061 -29.942 35.914 1.00 35.66 214 SER B C 1
ATOM 4068 O O . SER B 1 220 ? 2.282 -29.308 34.894 1.00 33.64 214 SER B O 1
ATOM 4071 N N . PRO B 1 221 ? 0.824 -30.291 36.253 1.00 35.50 215 PRO B N 1
ATOM 4072 C CA . PRO B 1 221 ? -0.291 -29.865 35.429 1.00 34.28 215 PRO B CA 1
ATOM 4073 C C . PRO B 1 221 ? -0.374 -28.360 35.217 1.00 34.39 215 PRO B C 1
ATOM 4074 O O . PRO B 1 221 ? -0.831 -27.877 34.138 1.00 31.44 215 PRO B O 1
ATOM 4078 N N . ASP B 1 222 ? 0.028 -27.602 36.237 1.00 36.53 216 ASP B N 1
ATOM 4079 C CA . ASP B 1 222 ? 0.088 -26.161 36.090 1.00 38.03 216 ASP B CA 1
ATOM 4080 C C . ASP B 1 222 ? 1.004 -25.779 34.958 1.00 35.26 216 ASP B C 1
ATOM 4081 O O . ASP B 1 222 ? 0.672 -24.904 34.139 1.00 34.02 216 ASP B O 1
ATOM 4086 N N . SER B 1 223 ? 2.126 -26.476 34.891 1.00 33.05 217 SER B N 1
ATOM 4087 C CA . SER B 1 223 ? 3.133 -26.261 33.868 1.00 32.70 217 SER B CA 1
ATOM 4088 C C . SER B 1 223 ? 2.702 -26.635 32.499 1.00 30.07 217 SER B C 1
ATOM 4089 O O . SER B 1 223 ? 2.943 -25.879 31.531 1.00 30.55 217 SER B O 1
ATOM 4092 N N . PHE B 1 224 ? 2.020 -27.774 32.431 1.00 27.86 218 PHE B N 1
ATOM 4093 C CA . PHE B 1 224 ? 1.385 -28.173 31.219 1.00 27.88 218 PHE B CA 1
ATOM 4094 C C . PHE B 1 224 ? 0.535 -27.051 30.662 1.00 27.59 218 PHE B C 1
ATOM 4095 O O . PHE B 1 224 ? 0.720 -26.641 29.513 1.00 27.79 218 PHE B O 1
ATOM 4103 N N . ARG B 1 225 ? -0.284 -26.446 31.511 1.00 27.88 219 ARG B N 1
ATOM 4104 C CA . ARG B 1 225 ? -1.167 -25.383 31.070 1.00 29.83 219 ARG B CA 1
ATOM 4105 C C . ARG B 1 225 ? -0.441 -24.100 30.732 1.00 30.15 219 ARG B C 1
ATOM 4106 O O . ARG B 1 225 ? -0.706 -23.521 29.712 1.00 30.59 219 ARG B O 1
ATOM 4114 N N . GLN B 1 226 ? 0.541 -23.740 31.540 1.00 30.62 220 GLN B N 1
ATOM 4115 C CA . GLN B 1 226 ? 1.344 -22.508 31.378 1.00 33.11 220 GLN B CA 1
ATOM 4116 C C . GLN B 1 226 ? 2.215 -22.509 30.105 1.00 31.66 220 GLN B C 1
ATOM 4117 O O . GLN B 1 226 ? 2.234 -21.537 29.363 1.00 33.24 220 GLN B O 1
ATOM 4123 N N . PHE B 1 227 ? 2.855 -23.625 29.832 1.00 30.86 221 PHE B N 1
ATOM 4124 C CA . PHE B 1 227 ? 3.899 -23.701 28.799 1.00 31.49 221 PHE B CA 1
ATOM 4125 C C . PHE B 1 227 ? 3.693 -24.703 27.657 1.00 29.37 221 PHE B C 1
ATOM 4126 O O . PHE B 1 227 ? 4.047 -24.407 26.502 1.00 29.91 221 PHE B O 1
ATOM 4134 N N . LEU B 1 228 ? 3.158 -25.876 27.975 1.00 27.59 222 LEU B N 1
ATOM 4135 C CA . LEU B 1 228 ? 3.181 -26.988 26.999 1.00 25.80 222 LEU B CA 1
ATOM 4136 C C . LEU B 1 228 ? 1.976 -27.015 26.093 1.00 24.66 222 LEU B C 1
ATOM 4137 O O . LEU B 1 228 ? 2.102 -27.258 24.919 1.00 25.15 222 LEU B O 1
ATOM 4142 N N . LYS B 1 229 ? 0.789 -26.820 26.660 1.00 26.10 223 LYS B N 1
ATOM 4143 C CA . LYS B 1 229 ? -0.453 -26.920 25.911 1.00 25.04 223 LYS B CA 1
ATOM 4144 C C . LYS B 1 229 ? -0.420 -26.126 24.607 1.00 24.31 223 LYS B C 1
ATOM 4145 O O . LYS B 1 229 ? -0.786 -26.648 23.559 1.00 22.60 223 LYS B O 1
ATOM 4151 N N . SER B 1 230 ? -0.012 -24.860 24.670 1.00 24.23 224 SER B N 1
ATOM 4152 C CA . SER B 1 230 ? 0.019 -23.962 23.475 1.00 24.62 224 SER B CA 1
ATOM 4153 C C . SER B 1 230 ? 0.896 -24.548 22.354 1.00 23.34 224 SER B C 1
ATOM 4154 O O . SER B 1 230 ? 0.597 -24.406 21.153 1.00 22.98 224 SER B O 1
ATOM 4157 N N . ARG B 1 231 ? 2.006 -25.187 22.732 1.00 22.89 225 ARG B N 1
ATOM 4158 C CA . ARG B 1 231 ? 2.872 -25.783 21.742 1.00 22.72 225 ARG B CA 1
ATOM 4159 C C . ARG B 1 231 ? 2.232 -27.040 21.155 1.00 21.46 225 ARG B C 1
ATOM 4160 O O . ARG B 1 231 ? 2.286 -27.257 19.937 1.00 21.10 225 ARG B O 1
ATOM 4168 N N . LEU B 1 232 ? 1.664 -27.881 21.991 1.00 20.86 226 LEU B N 1
ATOM 4169 C CA . LEU B 1 232 ? 0.938 -29.049 21.449 1.00 20.56 226 LEU B CA 1
ATOM 4170 C C . LEU B 1 232 ? -0.200 -28.608 20.488 1.00 21.48 226 LEU B C 1
ATOM 4171 O O . LEU B 1 232 ? -0.376 -29.138 19.362 1.00 20.80 226 LEU B O 1
ATOM 4176 N N . GLN B 1 233 ? -0.920 -27.555 20.903 1.00 22.14 227 GLN B N 1
ATOM 4177 C CA A GLN B 1 233 ? -1.984 -27.000 20.056 0.70 23.18 227 GLN B CA 1
ATOM 4178 C CA B GLN B 1 233 ? -1.969 -26.971 20.098 0.30 22.38 227 GLN B CA 1
ATOM 4179 C C . GLN B 1 233 ? -1.428 -26.516 18.732 1.00 22.91 227 GLN B C 1
ATOM 4180 O O . GLN B 1 233 ? -2.048 -26.772 17.673 1.00 22.06 227 GLN B O 1
ATOM 4191 N N . LYS B 1 234 ? -0.276 -25.817 18.743 1.00 22.46 228 LYS B N 1
ATOM 4192 C CA . LYS B 1 234 ? 0.243 -25.285 17.507 1.00 23.20 228 LYS B CA 1
ATOM 4193 C C . LYS B 1 234 ? 0.715 -26.420 16.596 1.00 22.03 228 LYS B C 1
ATOM 4194 O O . LYS B 1 234 ? 0.541 -26.376 15.369 1.00 21.98 228 LYS B O 1
ATOM 4200 N N . PHE B 1 235 ? 1.255 -27.490 17.184 1.00 21.22 229 PHE B N 1
ATOM 4201 C CA . PHE B 1 235 ? 1.634 -28.678 16.390 1.00 20.09 229 PHE B CA 1
ATOM 4202 C C . PHE B 1 235 ? 0.423 -29.245 15.687 1.00 20.17 229 PHE B C 1
ATOM 4203 O O . PHE B 1 235 ? 0.440 -29.510 14.475 1.00 21.32 229 PHE B O 1
ATOM 4211 N N . ALA B 1 236 ? -0.618 -29.511 16.431 1.00 20.13 230 ALA B N 1
ATOM 4212 C CA . ALA B 1 236 ? -1.807 -30.136 15.826 1.00 21.40 230 ALA B CA 1
ATOM 4213 C C . ALA B 1 236 ? -2.438 -29.228 14.731 1.00 23.53 230 ALA B C 1
ATOM 4214 O O . ALA B 1 236 ? -2.901 -29.708 13.710 1.00 24.99 230 ALA B O 1
ATOM 4216 N N . SER B 1 237 ? -2.388 -27.922 14.939 1.00 23.69 231 SER B N 1
ATOM 4217 C CA A SER B 1 237 ? -2.962 -26.992 13.972 0.70 25.26 231 SER B CA 1
ATOM 4218 C CA B SER B 1 237 ? -2.919 -26.941 13.995 0.30 24.50 231 SER B CA 1
ATOM 4219 C C . SER B 1 237 ? -2.151 -26.890 12.690 1.00 24.80 231 SER B C 1
ATOM 4220 O O . SER B 1 237 ? -2.696 -26.521 11.650 1.00 26.08 231 SER B O 1
ATOM 4225 N N . SER B 1 238 ? -0.855 -27.140 12.768 1.00 23.13 232 SER B N 1
ATOM 4226 C CA . SER B 1 238 ? -0.007 -26.947 11.635 1.00 22.68 232 SER B CA 1
ATOM 4227 C C . SER B 1 238 ? 0.334 -28.199 10.849 1.00 21.87 232 SER B C 1
ATOM 4228 O O . SER B 1 238 ? 1.029 -28.126 9.827 1.00 22.66 232 SER B O 1
ATOM 4231 N N . VAL B 1 239 ? 0.039 -29.371 11.387 1.00 20.54 233 VAL B N 1
ATOM 4232 C CA . VAL B 1 239 ? 0.377 -30.609 10.689 1.00 20.26 233 VAL B CA 1
ATOM 4233 C C . VAL B 1 239 ? -0.769 -30.943 9.722 1.00 21.22 233 VAL B C 1
ATOM 4234 O O . VAL B 1 239 ? -1.947 -30.911 10.107 1.00 21.79 233 VAL B O 1
ATOM 4238 N N . ASN B 1 240 ? -0.422 -31.198 8.479 1.00 21.68 234 ASN B N 1
ATOM 4239 C CA . ASN B 1 240 ? -1.396 -31.397 7.409 1.00 23.28 234 ASN B CA 1
ATOM 4240 C C . ASN B 1 240 ? -1.975 -32.824 7.353 1.00 23.12 234 ASN B C 1
ATOM 4241 O O . ASN B 1 240 ? -2.045 -33.435 6.262 1.00 23.77 234 ASN B O 1
ATOM 4246 N N . SER B 1 241 ? -2.365 -33.396 8.504 1.00 22.81 235 SER B N 1
ATOM 4247 C CA . SER B 1 241 ? -3.091 -34.696 8.487 1.00 21.92 235 SER B CA 1
ATOM 4248 C C . SER B 1 241 ? -3.776 -34.806 9.794 1.00 21.39 235 SER B C 1
ATOM 4249 O O . SER B 1 241 ? -3.648 -33.934 10.678 1.00 20.90 235 SER B O 1
ATOM 4252 N N . VAL B 1 242 ? -4.496 -35.906 9.915 1.00 19.86 236 VAL B N 1
ATOM 4253 C CA . VAL B 1 242 ? -5.061 -36.336 11.162 1.00 19.57 236 VAL B CA 1
ATOM 4254 C C . VAL B 1 242 ? -3.875 -36.654 12.085 1.00 18.63 236 VAL B C 1
ATOM 4255 O O . VAL B 1 242 ? -2.811 -37.129 11.659 1.00 17.64 236 VAL B O 1
ATOM 4259 N N . THR B 1 243 ? -4.073 -36.279 13.342 1.00 18.34 237 THR B N 1
ATOM 4260 C CA . THR B 1 243 ? -3.071 -36.402 14.375 1.00 17.82 237 THR B CA 1
ATOM 4261 C C . THR B 1 243 ? -3.642 -37.072 15.641 1.00 17.15 237 THR B C 1
ATOM 4262 O O . THR B 1 243 ? -4.824 -36.986 15.972 1.00 17.00 237 THR B O 1
ATOM 4266 N N . VAL B 1 244 ? -2.749 -37.707 16.359 1.00 16.86 238 VAL B N 1
ATOM 4267 C CA . VAL B 1 244 ? -3.022 -38.354 17.622 1.00 16.53 238 VAL B CA 1
ATOM 4268 C C . VAL B 1 244 ? -1.919 -37.974 18.608 1.00 16.55 238 VAL B C 1
ATOM 4269 O O . VAL B 1 244 ? -0.757 -37.891 18.251 1.00 17.30 238 VAL B O 1
ATOM 4273 N N . LEU B 1 245 ? -2.302 -37.750 19.850 1.00 17.07 239 LEU B N 1
ATOM 4274 C CA . LEU B 1 245 ? -1.411 -37.435 20.947 1.00 16.99 239 LEU B CA 1
ATOM 4275 C C . LEU B 1 245 ? -1.463 -38.551 21.989 1.00 17.18 239 LEU B C 1
ATOM 4276 O O . LEU B 1 245 ? -2.521 -38.863 22.510 1.00 17.58 239 LEU B O 1
ATOM 4281 N N . HIS B 1 246 ? -0.286 -39.018 22.355 1.00 18.21 240 HIS B N 1
ATOM 4282 C CA . HIS B 1 246 ? -0.136 -40.072 23.367 1.00 19.10 240 HIS B CA 1
ATOM 4283 C C . HIS B 1 246 ? 0.739 -39.517 24.416 1.00 21.19 240 HIS B C 1
ATOM 4284 O O . HIS B 1 246 ? 1.912 -39.173 24.159 1.00 18.96 240 HIS B O 1
ATOM 4291 N N . ILE B 1 247 ? 0.185 -39.372 25.616 1.00 22.28 241 ILE B N 1
ATOM 4292 C CA . ILE B 1 247 ? 0.991 -38.993 26.739 1.00 23.80 241 ILE B CA 1
ATOM 4293 C C . ILE B 1 247 ? 0.937 -40.119 27.727 1.00 26.01 241 ILE B C 1
ATOM 4294 O O . ILE B 1 247 ? -0.127 -40.635 28.032 1.00 26.64 241 ILE B O 1
ATOM 4299 N N . CYS B 1 248 ? 2.115 -40.564 28.170 1.00 27.93 242 CYS B N 1
ATOM 4300 C CA . CYS B 1 248 ? 2.247 -41.679 29.106 1.00 32.26 242 CYS B CA 1
ATOM 4301 C C . CYS B 1 248 ? 1.779 -41.346 30.538 1.00 31.63 242 CYS B C 1
ATOM 4302 O O . CYS B 1 248 ? 1.860 -40.190 31.022 1.00 29.36 242 CYS B O 1
ATOM 4305 N N . GLY B 1 249 ? 1.402 -42.393 31.241 1.00 32.62 243 GLY B N 1
ATOM 4306 C CA . GLY B 1 249 ? 1.126 -42.324 32.671 1.00 34.49 243 GLY B CA 1
ATOM 4307 C C . GLY B 1 249 ? -0.345 -42.061 32.984 1.00 37.02 243 GLY B C 1
ATOM 4308 O O . GLY B 1 249 ? -1.268 -42.322 32.149 1.00 36.48 243 GLY B O 1
ATOM 4309 N N . ASN B 1 250 ? -0.566 -41.557 34.210 1.00 39.63 244 ASN B N 1
ATOM 4310 C CA . ASN B 1 250 ? -1.908 -41.182 34.661 1.00 39.41 244 ASN B CA 1
ATOM 4311 C C . ASN B 1 250 ? -2.103 -39.690 34.339 1.00 34.68 244 ASN B C 1
ATOM 4312 O O . ASN B 1 250 ? -1.742 -38.776 35.103 1.00 34.83 244 ASN B O 1
ATOM 4317 N N . VAL B 1 251 ? -2.610 -39.474 33.148 1.00 30.57 245 VAL B N 1
ATOM 4318 C CA . VAL B 1 251 ? -2.831 -38.137 32.656 1.00 29.41 245 VAL B CA 1
ATOM 4319 C C . VAL B 1 251 ? -4.175 -37.517 33.050 1.00 29.00 245 VAL B C 1
ATOM 4320 O O . VAL B 1 251 ? -4.533 -36.456 32.528 1.00 27.53 245 VAL B O 1
ATOM 4324 N N . ASN B 1 252 ? -4.898 -38.122 33.989 1.00 28.39 246 ASN B N 1
ATOM 4325 C CA . ASN B 1 252 ? -6.171 -37.593 34.354 1.00 29.61 246 ASN B CA 1
ATOM 4326 C C . ASN B 1 252 ? -6.112 -36.120 34.691 1.00 29.84 246 ASN B C 1
ATOM 4327 O O . ASN B 1 252 ? -6.932 -35.322 34.223 1.00 29.47 246 ASN B O 1
ATOM 4332 N N . PRO B 1 253 ? -5.071 -35.719 35.382 1.00 29.41 247 PRO B N 1
ATOM 4333 C CA . PRO B 1 253 ? -5.176 -34.320 35.727 1.00 29.26 247 PRO B CA 1
ATOM 4334 C C . PRO B 1 253 ? -4.912 -33.353 34.574 1.00 28.29 247 PRO B C 1
ATOM 4335 O O . PRO B 1 253 ? -5.081 -32.127 34.751 1.00 30.37 247 PRO B O 1
ATOM 4339 N N . ILE B 1 254 ? -4.558 -33.852 33.390 1.00 25.40 248 ILE B N 1
ATOM 4340 C CA . ILE B 1 254 ? -4.383 -32.977 32.219 1.00 24.57 248 ILE B CA 1
ATOM 4341 C C . ILE B 1 254 ? -5.247 -33.433 30.988 1.00 24.06 248 ILE B C 1
ATOM 4342 O O . ILE B 1 254 ? -5.195 -32.832 29.913 1.00 22.47 248 ILE B O 1
ATOM 4347 N N . LEU B 1 255 ? -6.074 -34.446 31.189 1.00 24.62 249 LEU B N 1
ATOM 4348 C CA . LEU B 1 255 ? -6.836 -35.099 30.092 1.00 23.93 249 LEU B CA 1
ATOM 4349 C C . LEU B 1 255 ? -7.791 -34.165 29.406 1.00 23.02 249 LEU B C 1
ATOM 4350 O O . LEU B 1 255 ? -7.818 -34.078 28.192 1.00 21.68 249 LEU B O 1
ATOM 4355 N N . SER B 1 256 ? -8.480 -33.388 30.192 1.00 23.64 250 SER B N 1
ATOM 4356 C CA . SER B 1 256 ? -9.336 -32.367 29.649 1.00 24.53 250 SER B CA 1
ATOM 4357 C C . SER B 1 256 ? -8.587 -31.301 28.845 1.00 24.58 250 SER B C 1
ATOM 4358 O O . SER B 1 256 ? -9.012 -30.890 27.774 1.00 24.21 250 SER B O 1
ATOM 4361 N N . ASP B 1 257 ? -7.402 -30.899 29.323 1.00 25.25 251 ASP B N 1
ATOM 4362 C CA . ASP B 1 257 ? -6.589 -29.912 28.598 1.00 24.67 251 ASP B CA 1
ATOM 4363 C C . ASP B 1 257 ? -6.003 -30.528 27.327 1.00 23.28 251 ASP B C 1
ATOM 4364 O O . ASP B 1 257 ? -5.893 -29.847 26.310 1.00 23.11 251 ASP B O 1
ATOM 4369 N N . MET B 1 258 ? -5.667 -31.815 27.386 1.00 22.26 252 MET B N 1
ATOM 4370 C CA . MET B 1 258 ? -5.218 -32.518 26.203 1.00 21.38 252 MET B CA 1
ATOM 4371 C C . MET B 1 258 ? -6.256 -32.501 25.106 1.00 21.07 252 MET B C 1
ATOM 4372 O O . MET B 1 258 ? -5.920 -32.324 23.930 1.00 20.64 252 MET B O 1
ATOM 4377 N N . ALA B 1 259 ? -7.516 -32.683 25.483 1.00 21.55 253 ALA B N 1
ATOM 4378 C CA . ALA B 1 259 ? -8.631 -32.628 24.555 1.00 21.94 253 ALA B CA 1
ATOM 4379 C C . ALA B 1 259 ? -8.832 -31.281 23.865 1.00 23.11 253 ALA B C 1
ATOM 4380 O O . ALA B 1 259 ? -9.439 -31.268 22.811 1.00 24.14 253 ALA B O 1
ATOM 4382 N N . ASP B 1 260 ? -8.437 -30.197 24.505 1.00 23.88 254 ASP B N 1
ATOM 4383 C CA . ASP B 1 260 ? -8.409 -28.834 23.913 1.00 26.76 254 ASP B CA 1
ATOM 4384 C C . ASP B 1 260 ? -7.305 -28.571 22.894 1.00 27.60 254 ASP B C 1
ATOM 4385 O O . ASP B 1 260 ? -7.284 -27.509 22.280 1.00 29.56 254 ASP B O 1
ATOM 4390 N N . CYS B 1 261 ? -6.372 -29.501 22.681 1.00 25.91 255 CYS B N 1
ATOM 4391 C CA . CYS B 1 261 ? -5.230 -29.165 21.848 1.00 26.72 255 CYS B CA 1
ATOM 4392 C C . CYS B 1 261 ? -5.426 -29.348 20.362 1.00 26.58 255 CYS B C 1
ATOM 4393 O O . CYS B 1 261 ? -4.482 -29.151 19.582 1.00 29.71 255 CYS B O 1
ATOM 4396 N N . GLY B 1 262 ? -6.539 -29.900 19.960 1.00 25.31 256 GLY B N 1
ATOM 4397 C CA . GLY B 1 262 ? -6.749 -30.011 18.529 1.00 25.03 256 GLY B CA 1
ATOM 4398 C C . GLY B 1 262 ? -6.317 -31.301 17.886 1.00 23.24 256 GLY B C 1
ATOM 4399 O O . GLY B 1 262 ? -6.342 -31.433 16.652 1.00 22.69 256 GLY B O 1
ATOM 4400 N N . PHE B 1 263 ? -5.977 -32.301 18.706 1.00 20.59 257 PHE B N 1
ATOM 4401 C CA . PHE B 1 263 ? -5.647 -33.620 18.100 1.00 20.51 257 PHE B CA 1
ATOM 4402 C C . PHE B 1 263 ? -6.948 -34.338 17.871 1.00 20.95 257 PHE B C 1
ATOM 4403 O O . PHE B 1 263 ? -7.920 -34.194 18.681 1.00 21.00 257 PHE B O 1
ATOM 4411 N N . GLU B 1 264 ? -7.045 -35.074 16.761 1.00 20.60 258 GLU B N 1
ATOM 4412 C CA . GLU B 1 264 ? -8.276 -35.811 16.511 1.00 21.32 258 GLU B CA 1
ATOM 4413 C C . GLU B 1 264 ? -8.421 -36.903 17.562 1.00 20.75 258 GLU B C 1
ATOM 4414 O O . GLU B 1 264 ? -9.485 -37.102 18.093 1.00 20.25 258 GLU B O 1
ATOM 4420 N N . GLY B 1 265 ? -7.349 -37.619 17.845 1.00 19.35 259 GLY B N 1
ATOM 4421 C CA . GLY B 1 265 ? -7.375 -38.613 18.918 1.00 19.28 259 GLY B CA 1
ATOM 4422 C C . GLY B 1 265 ? -6.336 -38.485 20.015 1.00 19.35 259 GLY B C 1
ATOM 4423 O O . GLY B 1 265 ? -5.259 -37.875 19.828 1.00 16.68 259 GLY B O 1
ATOM 4424 N N . LEU B 1 266 ? -6.718 -39.022 21.188 1.00 18.78 260 LEU B N 1
ATOM 4425 C CA . LEU B 1 266 ? -5.842 -39.130 22.321 1.00 18.97 260 LEU B CA 1
ATOM 4426 C C . LEU B 1 266 ? -5.656 -40.601 22.633 1.00 19.44 260 LEU B C 1
ATOM 4427 O O . LEU B 1 266 ? -6.645 -41.313 22.814 1.00 19.95 260 LEU B O 1
ATOM 4432 N N . SER B 1 267 ? -4.364 -41.005 22.720 1.00 20.63 261 SER B N 1
ATOM 4433 C CA . SER B 1 267 ? -3.959 -42.394 23.033 1.00 21.13 261 SER B CA 1
ATOM 4434 C C . SER B 1 267 ? -3.583 -42.406 24.507 1.00 22.62 261 SER B C 1
ATOM 4435 O O . SER B 1 267 ? -2.700 -41.630 24.990 1.00 21.70 261 SER B O 1
ATOM 4438 N N . VAL B 1 268 ? -4.279 -43.232 25.263 1.00 24.28 262 VAL B N 1
ATOM 4439 C CA . VAL B 1 268 ? -4.137 -43.266 26.709 1.00 26.42 262 VAL B CA 1
ATOM 4440 C C . VAL B 1 268 ? -3.868 -44.733 27.131 1.00 28.67 262 VAL B C 1
ATOM 4441 O O . VAL B 1 268 ? -4.289 -45.695 26.437 1.00 27.06 262 VAL B O 1
ATOM 4445 N N . GLU B 1 269 ? -3.165 -44.842 28.268 1.00 33.18 263 GLU B N 1
ATOM 4446 C CA . GLU B 1 269 ? -2.863 -46.102 28.935 1.00 37.44 263 GLU B CA 1
ATOM 4447 C C . GLU B 1 269 ? -4.038 -46.537 29.823 1.00 36.63 263 GLU B C 1
ATOM 4448 O O . GLU B 1 269 ? -4.936 -45.727 30.145 1.00 34.22 263 GLU B O 1
ATOM 4454 N N . GLU B 1 270 ? -3.980 -47.815 30.228 1.00 38.29 264 GLU B N 1
ATOM 4455 C CA . GLU B 1 270 ? -4.917 -48.443 31.165 1.00 41.08 264 GLU B CA 1
ATOM 4456 C C . GLU B 1 270 ? -5.039 -47.727 32.511 1.00 39.54 264 GLU B C 1
ATOM 4457 O O . GLU B 1 270 ? -6.084 -47.724 33.141 1.00 37.89 264 GLU B O 1
ATOM 4463 N N . LYS B 1 271 ? -3.953 -47.119 32.928 1.00 41.58 265 LYS B N 1
ATOM 4464 C CA . LYS B 1 271 ? -3.844 -46.468 34.233 1.00 45.62 265 LYS B CA 1
ATOM 4465 C C . LYS B 1 271 ? -4.851 -45.352 34.472 1.00 41.52 265 LYS B C 1
ATOM 4466 O O . LYS B 1 271 ? -5.206 -45.136 35.592 1.00 42.97 265 LYS B O 1
ATOM 4472 N N . ILE B 1 272 ? -5.291 -44.641 33.436 1.00 39.01 266 ILE B N 1
ATOM 4473 C CA . ILE B 1 272 ? -6.247 -43.551 33.625 1.00 40.54 266 ILE B CA 1
ATOM 4474 C C . ILE B 1 272 ? -7.599 -44.066 34.161 1.00 38.97 266 ILE B C 1
ATOM 4475 O O . ILE B 1 272 ? -8.412 -43.274 34.625 1.00 39.07 266 ILE B O 1
ATOM 4480 N N . GLY B 1 273 ? -7.842 -45.374 34.080 1.00 35.82 267 GLY B N 1
ATOM 4481 C CA . GLY B 1 273 ? -9.184 -45.899 34.408 1.00 36.12 267 GLY B CA 1
ATOM 4482 C C . GLY B 1 273 ? -9.889 -46.421 33.156 1.00 33.75 267 GLY B C 1
ATOM 4483 O O . GLY B 1 273 ? -9.243 -46.668 32.126 1.00 34.27 267 GLY B O 1
ATOM 4484 N N . SER B 1 274 ? -11.208 -46.579 33.216 1.00 31.01 268 SER B N 1
ATOM 4485 C CA . SER B 1 274 ? -11.918 -47.199 32.070 1.00 29.88 268 SER B CA 1
ATOM 4486 C C . SER B 1 274 ? -11.960 -46.249 30.837 1.00 27.04 268 SER B C 1
ATOM 4487 O O . SER B 1 274 ? -11.801 -45.049 30.944 1.00 25.31 268 SER B O 1
ATOM 4490 N N . ALA B 1 275 ? -12.122 -46.833 29.667 1.00 25.46 269 ALA B N 1
ATOM 4491 C CA . ALA B 1 275 ? -12.462 -46.074 28.483 1.00 25.45 269 ALA B CA 1
ATOM 4492 C C . ALA B 1 275 ? -13.775 -45.260 28.643 1.00 25.49 269 ALA B C 1
ATOM 4493 O O . ALA B 1 275 ? -13.838 -44.133 28.220 1.00 25.08 269 ALA B O 1
ATOM 4495 N N . LYS B 1 276 ? -14.798 -45.823 29.261 1.00 26.28 270 LYS B N 1
ATOM 4496 C CA . LYS B 1 276 ? -16.043 -45.109 29.506 1.00 27.63 270 LYS B CA 1
ATOM 4497 C C . LYS B 1 276 ? -15.798 -43.798 30.262 1.00 28.04 270 LYS B C 1
ATOM 4498 O O . LYS B 1 276 ? -16.351 -42.741 29.901 1.00 25.92 270 LYS B O 1
ATOM 4504 N N . LYS B 1 277 ? -14.937 -43.835 31.286 1.00 28.33 271 LYS B N 1
ATOM 4505 C CA A LYS B 1 277 ? -14.679 -42.635 32.096 0.70 28.79 271 LYS B CA 1
ATOM 4506 C CA B LYS B 1 277 ? -14.672 -42.641 32.106 0.30 28.00 271 LYS B CA 1
ATOM 4507 C C . LYS B 1 277 ? -13.850 -41.635 31.322 1.00 27.21 271 LYS B C 1
ATOM 4508 O O . LYS B 1 277 ? -14.096 -40.481 31.370 1.00 27.58 271 LYS B O 1
ATOM 4519 N N . GLY B 1 278 ? -12.878 -42.112 30.569 1.00 27.00 272 GLY B N 1
ATOM 4520 C CA . GLY B 1 278 ? -12.142 -41.288 29.637 1.00 25.08 272 GLY B CA 1
ATOM 4521 C C . GLY B 1 278 ? -13.020 -40.530 28.689 1.00 25.46 272 GLY B C 1
ATOM 4522 O O . GLY B 1 278 ? -12.851 -39.275 28.494 1.00 22.94 272 GLY B O 1
ATOM 4523 N N . LYS B 1 279 ? -13.988 -41.256 28.114 1.00 25.00 273 LYS B N 1
ATOM 4524 C CA . LYS B 1 279 ? -14.835 -40.619 27.142 1.00 26.11 273 LYS B CA 1
ATOM 4525 C C . LYS B 1 279 ? -15.733 -39.534 27.771 1.00 27.44 273 LYS B C 1
ATOM 4526 O O . LYS B 1 279 ? -16.100 -38.570 27.113 1.00 26.12 273 LYS B O 1
ATOM 4532 N N . GLU B 1 280 ? -16.206 -39.792 28.996 1.00 28.47 274 GLU B N 1
ATOM 4533 C CA . GLU B 1 280 ? -16.954 -38.808 29.745 1.00 30.33 274 GLU B CA 1
ATOM 4534 C C . GLU B 1 280 ? -16.155 -37.517 29.849 1.00 28.38 274 GLU B C 1
ATOM 4535 O O . GLU B 1 280 ? -16.690 -36.466 29.678 1.00 27.13 274 GLU B O 1
ATOM 4541 N N . VAL B 1 281 ? -14.857 -37.618 30.175 1.00 27.99 275 VAL B N 1
ATOM 4542 C CA . VAL B 1 281 ? -13.986 -36.418 30.385 1.00 27.06 275 VAL B CA 1
ATOM 4543 C C . VAL B 1 281 ? -13.775 -35.646 29.097 1.00 25.12 275 VAL B C 1
ATOM 4544 O O . VAL B 1 281 ? -13.905 -34.426 29.077 1.00 25.35 275 VAL B O 1
ATOM 4548 N N . ILE B 1 282 ? -13.497 -36.341 28.017 1.00 23.51 276 ILE B N 1
ATOM 4549 C CA . ILE B 1 282 ? -13.169 -35.641 26.775 1.00 22.64 276 ILE B CA 1
ATOM 4550 C C . ILE B 1 282 ? -14.382 -35.229 25.965 1.00 21.91 276 ILE B C 1
ATOM 4551 O O . ILE B 1 282 ? -14.272 -34.341 25.110 1.00 20.43 276 ILE B O 1
ATOM 4556 N N . GLY B 1 283 ? -15.560 -35.841 26.246 1.00 21.38 277 GLY B N 1
ATOM 4557 C CA . GLY B 1 283 ? -16.764 -35.400 25.560 1.00 21.38 277 GLY B CA 1
ATOM 4558 C C . GLY B 1 283 ? -16.717 -35.551 24.050 1.00 20.88 277 GLY B C 1
ATOM 4559 O O . GLY B 1 283 ? -16.464 -36.638 23.528 1.00 21.44 277 GLY B O 1
ATOM 4560 N N . THR B 1 284 ? -16.961 -34.455 23.356 1.00 20.49 278 THR B N 1
ATOM 4561 C CA . THR B 1 284 ? -16.976 -34.397 21.929 1.00 20.49 278 THR B CA 1
ATOM 4562 C C . THR B 1 284 ? -15.633 -33.838 21.390 1.00 20.63 278 THR B C 1
ATOM 4563 O O . THR B 1 284 ? -15.475 -33.674 20.188 1.00 21.07 278 THR B O 1
ATOM 4567 N N . ARG B 1 285 ? -14.681 -33.523 22.256 1.00 20.20 279 ARG B N 1
ATOM 4568 C CA . ARG B 1 285 ? -13.552 -32.680 21.835 1.00 20.55 279 ARG B CA 1
ATOM 4569 C C . ARG B 1 285 ? -12.464 -33.482 21.131 1.00 20.30 279 ARG B C 1
ATOM 4570 O O . ARG B 1 285 ? -11.655 -32.895 20.396 1.00 21.52 279 ARG B O 1
ATOM 4578 N N . ALA B 1 286 ? -12.363 -34.782 21.419 1.00 19.24 280 ALA B N 1
ATOM 4579 C CA . ALA B 1 286 ? -11.379 -35.686 20.861 1.00 19.09 280 ALA B CA 1
ATOM 4580 C C . ALA B 1 286 ? -11.916 -37.123 20.973 1.00 19.02 280 ALA B C 1
ATOM 4581 O O . ALA B 1 286 ? -12.857 -37.341 21.723 1.00 19.13 280 ALA B O 1
ATOM 4583 N N . ARG B 1 287 ? -11.375 -38.028 20.143 1.00 18.86 281 ARG B N 1
ATOM 4584 C CA . ARG B 1 287 ? -11.627 -39.446 20.207 1.00 19.08 281 ARG B CA 1
ATOM 4585 C C . ARG B 1 287 ? -10.559 -40.156 21.008 1.00 20.00 281 ARG B C 1
ATOM 4586 O O . ARG B 1 287 ? -9.460 -39.565 21.229 1.00 18.60 281 ARG B O 1
ATOM 4594 N N . LEU B 1 288 ? -10.944 -41.347 21.501 1.00 19.21 282 LEU B N 1
ATOM 4595 C CA . LEU B 1 288 ? -10.127 -42.045 22.451 1.00 19.55 282 LEU B CA 1
ATOM 4596 C C . LEU B 1 288 ? -9.596 -43.310 21.785 1.00 19.40 282 LEU B C 1
ATOM 4597 O O . LEU B 1 288 ? -10.321 -44.007 21.057 1.00 19.09 282 LEU B O 1
ATOM 4602 N N . VAL B 1 289 ? -8.242 -43.460 21.903 1.00 20.15 283 VAL B N 1
ATOM 4603 C CA . VAL B 1 289 ? -7.484 -44.528 21.294 1.00 20.35 283 VAL B CA 1
ATOM 4604 C C . VAL B 1 289 ? -6.859 -45.364 22.404 1.00 20.52 283 VAL B C 1
ATOM 4605 O O . VAL B 1 289 ? -6.238 -44.844 23.305 1.00 20.65 283 VAL B O 1
ATOM 4609 N N . GLY B 1 290 ? -7.073 -46.663 22.375 1.00 20.67 284 GLY B N 1
ATOM 4610 C CA . GLY B 1 290 ? -6.407 -47.454 23.434 1.00 20.88 284 GLY B CA 1
ATOM 4611 C C . GLY B 1 290 ? -7.229 -48.667 23.698 1.00 21.35 284 GLY B C 1
ATOM 4612 O O . GLY B 1 290 ? -7.890 -49.122 22.795 1.00 20.91 284 GLY B O 1
ATOM 4613 N N . ASN B 1 291 ? -7.194 -49.238 24.902 1.00 22.37 285 ASN B N 1
ATOM 4614 C CA . ASN B 1 291 ? -6.325 -48.877 26.017 1.00 23.00 285 ASN B CA 1
ATOM 4615 C C . ASN B 1 291 ? -5.710 -50.120 26.749 1.00 23.56 285 ASN B C 1
ATOM 4616 O O . ASN B 1 291 ? -5.523 -50.087 27.987 1.00 24.04 285 ASN B O 1
ATOM 4621 N N . VAL B 1 292 ? -5.423 -51.184 26.013 1.00 22.25 286 VAL B N 1
ATOM 4622 C CA . VAL B 1 292 ? -5.090 -52.472 26.648 1.00 23.62 286 VAL B CA 1
ATOM 4623 C C . VAL B 1 292 ? -3.632 -52.350 27.107 1.00 23.94 286 VAL B C 1
ATOM 4624 O O . VAL B 1 292 ? -2.804 -51.940 26.312 1.00 23.32 286 VAL B O 1
ATOM 4628 N N . SER B 1 293 ? -3.368 -52.675 28.383 1.00 25.32 287 SER B N 1
ATOM 4629 C CA . SER B 1 293 ? -2.092 -52.456 29.033 1.00 26.83 287 SER B CA 1
ATOM 4630 C C . SER B 1 293 ? -0.998 -53.203 28.306 1.00 26.52 287 SER B C 1
ATOM 4631 O O . SER B 1 293 ? -1.089 -54.411 28.173 1.00 24.37 287 SER B O 1
ATOM 4634 N N . SER B 1 294 ? 0.003 -52.465 27.828 1.00 26.57 288 SER B N 1
ATOM 4635 C CA . SER B 1 294 ? 1.162 -53.101 27.192 1.00 27.30 288 SER B CA 1
ATOM 4636 C C . SER B 1 294 ? 1.944 -53.977 28.140 1.00 27.89 288 SER B C 1
ATOM 4637 O O . SER B 1 294 ? 2.095 -55.163 27.873 1.00 26.07 288 SER B O 1
ATOM 4640 N N . PRO B 1 295 ? 2.363 -53.425 29.282 1.00 30.05 289 PRO B N 1
ATOM 4641 C CA . PRO B 1 295 ? 3.173 -54.234 30.211 1.00 30.35 289 PRO B CA 1
ATOM 4642 C C . PRO B 1 295 ? 2.452 -55.303 30.999 1.00 30.76 289 PRO B C 1
ATOM 4643 O O . PRO B 1 295 ? 3.072 -56.309 31.343 1.00 29.16 289 PRO B O 1
ATOM 4647 N N . PHE B 1 296 ? 1.200 -55.072 31.374 1.00 30.02 290 PHE B N 1
ATOM 4648 C CA . PHE B 1 296 ? 0.499 -55.973 32.278 1.00 31.91 290 PHE B CA 1
ATOM 4649 C C . PHE B 1 296 ? -0.608 -56.812 31.660 1.00 29.48 290 PHE B C 1
ATOM 4650 O O . PHE B 1 296 ? -1.152 -57.646 32.324 1.00 30.23 290 PHE B O 1
ATOM 4658 N N . THR B 1 297 ? -0.856 -56.679 30.361 1.00 27.95 291 THR B N 1
ATOM 4659 C CA . THR B 1 297 ? -1.837 -57.546 29.692 1.00 27.01 291 THR B CA 1
ATOM 4660 C C . THR B 1 297 ? -1.358 -58.066 28.375 1.00 25.16 291 THR B C 1
ATOM 4661 O O . THR B 1 297 ? -1.299 -59.265 28.148 1.00 24.95 291 THR B O 1
ATOM 4665 N N . LEU B 1 298 ? -1.043 -57.165 27.465 1.00 24.04 292 LEU B N 1
ATOM 4666 C CA . LEU B 1 298 ? -0.574 -57.598 26.160 1.00 23.95 292 LEU B CA 1
ATOM 4667 C C . LEU B 1 298 ? 0.729 -58.423 26.235 1.00 24.01 292 LEU B C 1
ATOM 4668 O O . LEU B 1 298 ? 0.892 -59.376 25.489 1.00 23.68 292 LEU B O 1
ATOM 4673 N N . LEU B 1 299 ? 1.649 -58.026 27.101 1.00 23.79 293 LEU B N 1
ATOM 4674 C CA . LEU B 1 299 ? 2.957 -58.657 27.159 1.00 24.42 293 LEU B CA 1
ATOM 4675 C C . LEU B 1 299 ? 2.824 -60.042 27.776 1.00 25.21 293 LEU B C 1
ATOM 4676 O O . LEU B 1 299 ? 3.127 -61.048 27.094 1.00 25.83 293 LEU B O 1
ATOM 4681 N N . PRO B 1 300 ? 2.290 -60.133 29.032 1.00 25.77 294 PRO B N 1
ATOM 4682 C CA . PRO B 1 300 ? 2.173 -61.470 29.661 1.00 26.71 294 PRO B CA 1
ATOM 4683 C C . PRO B 1 300 ? 1.061 -62.344 29.118 1.00 27.60 294 PRO B C 1
ATOM 4684 O O . PRO B 1 300 ? 1.060 -63.587 29.311 1.00 28.02 294 PRO B O 1
ATOM 4688 N N . GLY B 1 301 ? 0.053 -61.732 28.542 1.00 26.53 295 GLY B N 1
ATOM 4689 C CA . GLY B 1 301 ? -1.155 -62.498 28.233 1.00 28.03 295 GLY B CA 1
ATOM 4690 C C . GLY B 1 301 ? -1.907 -62.832 29.534 1.00 29.02 295 GLY B C 1
ATOM 4691 O O . GLY B 1 301 ? -1.686 -62.182 30.587 1.00 29.83 295 GLY B O 1
ATOM 4692 N N . PRO B 1 302 ? -2.766 -63.842 29.495 1.00 29.62 296 PRO B N 1
ATOM 4693 C CA . PRO B 1 302 ? -3.043 -64.800 28.392 1.00 30.47 296 PRO B CA 1
ATOM 4694 C C . PRO B 1 302 ? -3.908 -64.228 27.332 1.00 30.38 296 PRO B C 1
ATOM 4695 O O . PRO B 1 302 ? -4.447 -63.150 27.535 1.00 30.01 296 PRO B O 1
ATOM 4699 N N . VAL B 1 303 ? -4.003 -64.901 26.192 1.00 31.05 297 VAL B N 1
ATOM 4700 C CA . VAL B 1 303 ? -4.846 -64.420 25.091 1.00 30.56 297 VAL B CA 1
ATOM 4701 C C . VAL B 1 303 ? -6.261 -64.061 25.591 1.00 31.81 297 VAL B C 1
ATOM 4702 O O . VAL B 1 303 ? -6.783 -62.987 25.329 1.00 29.42 297 VAL B O 1
ATOM 4706 N N . ASP B 1 304 ? -6.859 -64.927 26.372 1.00 33.35 298 ASP B N 1
ATOM 4707 C CA . ASP B 1 304 ? -8.197 -64.651 26.874 1.00 34.94 298 ASP B CA 1
ATOM 4708 C C . ASP B 1 304 ? -8.359 -63.413 27.772 1.00 33.07 298 ASP B C 1
ATOM 4709 O O . ASP B 1 304 ? -9.452 -62.823 27.825 1.00 31.55 298 ASP B O 1
ATOM 4714 N N . LYS B 1 305 ? -7.301 -63.046 28.492 1.00 31.95 299 LYS B N 1
ATOM 4715 C CA . LYS B 1 305 ? -7.335 -61.814 29.296 1.00 31.14 299 LYS B CA 1
ATOM 4716 C C . LYS B 1 305 ? -7.291 -60.563 28.402 1.00 28.79 299 LYS B C 1
ATOM 4717 O O . LYS B 1 305 ? -7.977 -59.532 28.683 1.00 28.47 299 LYS B O 1
ATOM 4723 N N . ILE B 1 306 ? -6.414 -60.624 27.400 1.00 26.22 300 ILE B N 1
ATOM 4724 C CA . ILE B 1 306 ? -6.354 -59.623 26.356 1.00 25.38 300 ILE B CA 1
ATOM 4725 C C . ILE B 1 306 ? -7.724 -59.410 25.726 1.00 25.64 300 ILE B C 1
ATOM 4726 O O . ILE B 1 306 ? -8.222 -58.278 25.659 1.00 24.25 300 ILE B O 1
ATOM 4731 N N . LYS B 1 307 ? -8.339 -60.504 25.289 1.00 26.37 301 LYS B N 1
ATOM 4732 C CA . LYS B 1 307 ? -9.642 -60.376 24.678 1.00 27.75 301 LYS B CA 1
ATOM 4733 C C . LYS B 1 307 ? -10.669 -59.725 25.600 1.00 27.57 301 LYS B C 1
ATOM 4734 O O . LYS B 1 307 ? -11.467 -58.916 25.184 1.00 27.62 301 LYS B O 1
ATOM 4740 N N . ALA B 1 308 ? -10.668 -60.122 26.849 1.00 27.86 302 ALA B N 1
ATOM 4741 C CA . ALA B 1 308 ? -11.695 -59.654 27.763 1.00 28.03 302 ALA B CA 1
ATOM 4742 C C . ALA B 1 308 ? -11.533 -58.127 27.995 1.00 27.02 302 ALA B C 1
ATOM 4743 O O . ALA B 1 308 ? -12.534 -57.378 28.031 1.00 26.47 302 ALA B O 1
ATOM 4745 N N . GLU B 1 309 ? -10.308 -57.702 28.183 1.00 26.43 303 GLU B N 1
ATOM 4746 C CA . GLU B 1 309 ? -9.959 -56.265 28.372 1.00 26.28 303 GLU B CA 1
ATOM 4747 C C . GLU B 1 309 ? -10.233 -55.404 27.145 1.00 24.88 303 GLU B C 1
ATOM 4748 O O . GLU B 1 309 ? -10.784 -54.301 27.252 1.00 25.01 303 GLU B O 1
ATOM 4754 N N . ALA B 1 310 ? -10.046 -55.973 25.976 1.00 23.79 304 ALA B N 1
ATOM 4755 C CA . ALA B 1 310 ? -10.365 -55.296 24.754 1.00 23.36 304 ALA B CA 1
ATOM 4756 C C . ALA B 1 310 ? -11.858 -55.161 24.601 1.00 23.65 304 ALA B C 1
ATOM 4757 O O . ALA B 1 310 ? -12.357 -54.118 24.211 1.00 23.37 304 ALA B O 1
ATOM 4759 N N . LYS B 1 311 ? -12.609 -56.222 24.916 1.00 23.69 305 LYS B N 1
ATOM 4760 C CA . LYS B 1 311 ? -14.058 -56.161 24.888 1.00 24.75 305 LYS B CA 1
ATOM 4761 C C . LYS B 1 311 ? -14.601 -55.086 25.795 1.00 24.92 305 LYS B C 1
ATOM 4762 O O . LYS B 1 311 ? -15.573 -54.3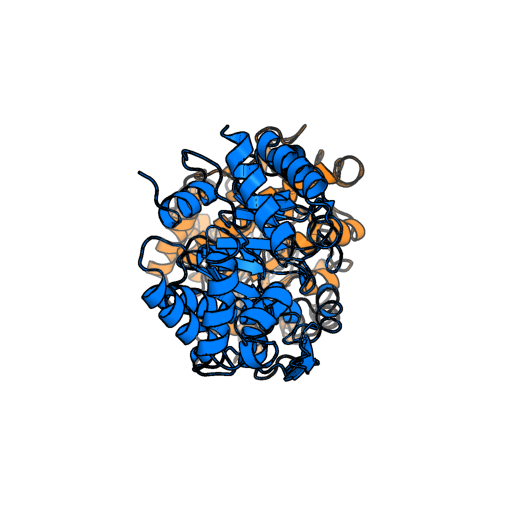83 25.417 1.00 24.97 305 LYS B O 1
ATOM 4768 N N . GLU B 1 312 ? -14.034 -54.983 26.981 1.00 26.11 306 GLU B N 1
ATOM 4769 C CA . GLU B 1 312 ? -14.423 -53.956 27.917 1.00 29.30 306 GLU B CA 1
ATOM 4770 C C . GLU B 1 312 ? -14.189 -52.554 27.321 1.00 27.54 306 GLU B C 1
ATOM 4771 O O . GLU B 1 312 ? -14.941 -51.586 27.561 1.00 29.35 306 GLU B O 1
ATOM 4777 N N . ALA B 1 313 ? -13.100 -52.406 26.601 1.00 25.47 307 ALA B N 1
ATOM 4778 C CA . ALA B 1 313 ? -12.804 -51.099 25.992 1.00 23.69 307 ALA B CA 1
ATOM 4779 C C . ALA B 1 313 ? -13.783 -50.743 24.840 1.00 23.65 307 ALA B C 1
ATOM 4780 O O . ALA B 1 313 ? -14.243 -49.570 24.685 1.00 21.45 307 ALA B O 1
ATOM 4782 N N . LEU B 1 314 ? -14.120 -51.755 24.047 1.00 23.07 308 LEU B N 1
ATOM 4783 C CA . LEU B 1 314 ? -15.056 -51.616 22.968 1.00 24.28 308 LEU B CA 1
ATOM 4784 C C . LEU B 1 314 ? -16.443 -51.250 23.487 1.00 24.12 308 LEU B C 1
ATOM 4785 O O . LEU B 1 314 ? -17.093 -50.289 22.999 1.00 24.58 308 LEU B O 1
ATOM 4790 N N . GLU B 1 315 ? -16.854 -51.921 24.549 1.00 25.07 309 GLU B N 1
ATOM 4791 C CA . GLU B 1 315 ? -18.139 -51.648 25.227 1.00 26.29 309 GLU B CA 1
ATOM 4792 C C . GLU B 1 315 ? -18.238 -50.267 25.834 1.00 25.20 309 GLU B C 1
ATOM 4793 O O . GLU B 1 315 ? -19.299 -49.633 25.790 1.00 23.46 309 GLU B O 1
ATOM 4799 N N . GLY B 1 316 ? -17.117 -49.744 26.300 1.00 23.42 310 GLY B N 1
ATOM 4800 C CA . GLY B 1 316 ? -17.076 -48.447 26.911 1.00 23.26 310 GLY B CA 1
ATOM 4801 C C . GLY B 1 316 ? -16.906 -47.342 25.918 1.00 22.47 310 GLY B C 1
ATOM 4802 O O . GLY B 1 316 ? -16.728 -46.222 26.313 1.00 23.64 310 GLY B O 1
ATOM 4803 N N . GLY B 1 317 ? -16.872 -47.676 24.639 1.00 22.23 311 GLY B N 1
ATOM 4804 C CA . GLY B 1 317 ? -16.909 -46.711 23.555 1.00 22.16 311 GLY B CA 1
ATOM 4805 C C . GLY B 1 317 ? -15.578 -46.276 22.959 1.00 22.10 311 GLY B C 1
ATOM 4806 O O . GLY B 1 317 ? -15.494 -45.182 22.363 1.00 22.21 311 GLY B O 1
ATOM 4807 N N . ILE B 1 318 ? -14.517 -47.074 23.112 1.00 21.69 312 ILE B N 1
ATOM 4808 C CA . ILE B 1 318 ? -13.241 -46.682 22.527 1.00 20.81 312 ILE B CA 1
ATOM 4809 C C . ILE B 1 318 ? -13.420 -46.492 21.031 1.00 20.74 312 ILE B C 1
ATOM 4810 O O . ILE B 1 318 ? -14.184 -47.215 20.413 1.00 21.20 312 ILE B O 1
ATOM 4815 N N . ASP B 1 319 ? -12.725 -45.520 20.425 1.00 20.09 313 ASP B N 1
ATOM 4816 C CA . ASP B 1 319 ? -12.939 -45.121 19.039 1.00 20.01 313 ASP B CA 1
ATOM 4817 C C . ASP B 1 319 ? -12.041 -45.901 18.102 1.00 19.92 313 ASP B C 1
ATOM 4818 O O . ASP B 1 319 ? -12.432 -46.183 16.960 1.00 19.20 313 ASP B O 1
ATOM 4823 N N . VAL B 1 320 ? -10.840 -46.210 18.614 1.00 19.48 314 VAL B N 1
ATOM 4824 C CA . VAL B 1 320 ? -9.820 -47.041 17.967 1.00 19.34 314 VAL B CA 1
ATOM 4825 C C . VAL B 1 320 ? -9.303 -47.988 19.040 1.00 19.20 314 VAL B C 1
ATOM 4826 O O . VAL B 1 320 ? -8.751 -47.559 20.036 1.00 19.91 314 VAL B O 1
ATOM 4830 N N . LEU B 1 321 ? -9.505 -49.282 18.859 1.00 18.91 315 LEU B N 1
ATOM 4831 C CA . LEU B 1 321 ? -8.982 -50.289 19.759 1.00 19.18 315 LEU B CA 1
ATOM 4832 C C . LEU B 1 321 ? -7.456 -50.459 19.539 1.00 19.05 315 LEU B C 1
ATOM 4833 O O . LEU B 1 321 ? -6.988 -50.677 18.433 1.00 19.33 315 LEU B O 1
ATOM 4838 N N . ALA B 1 322 ? -6.694 -50.282 20.600 1.00 19.36 316 ALA B N 1
ATOM 4839 C CA . ALA B 1 322 ? -5.223 -50.307 20.475 1.00 19.73 316 ALA B CA 1
ATOM 4840 C C . ALA B 1 322 ? -4.511 -50.621 21.799 1.00 20.40 316 ALA B C 1
ATOM 4841 O O . ALA B 1 322 ? -5.129 -50.559 22.862 1.00 20.98 316 ALA B O 1
ATOM 4843 N N . PRO B 1 323 ? -3.187 -50.944 21.737 1.00 20.84 317 PRO B N 1
ATOM 4844 C CA . PRO B 1 323 ? -2.387 -51.013 22.946 1.00 21.29 317 PRO B CA 1
ATOM 4845 C C . PRO B 1 323 ? -2.352 -49.647 23.620 1.00 22.17 317 PRO B C 1
ATOM 4846 O O . PRO B 1 323 ? -2.458 -48.610 22.949 1.00 21.60 317 PRO B O 1
ATOM 4850 N N . GLY B 1 324 ? -2.264 -49.662 24.937 1.00 24.38 318 GLY B N 1
ATOM 4851 C CA . GLY B 1 324 ? -2.232 -48.465 25.746 1.00 25.52 318 GLY B CA 1
ATOM 4852 C C . GLY B 1 324 ? -0.930 -47.689 25.659 1.00 27.85 318 GLY B C 1
ATOM 4853 O O . GLY B 1 324 ? -0.952 -46.474 25.846 1.00 31.15 318 GLY B O 1
ATOM 4854 N N . CYS B 1 325 ? 0.174 -48.361 25.397 1.00 28.46 319 CYS B N 1
ATOM 4855 C CA . CYS B 1 325 ? 1.490 -47.717 25.223 1.00 28.06 319 CYS B CA 1
ATOM 4856 C C . CYS B 1 325 ? 2.222 -48.478 24.133 1.00 26.14 319 CYS B C 1
ATOM 4857 O O . CYS B 1 325 ? 1.627 -49.298 23.441 1.00 23.90 319 CYS B O 1
ATOM 4860 N N . GLY B 1 326 ? 3.513 -48.218 23.940 1.00 24.53 320 GLY B N 1
ATOM 4861 C CA . GLY B 1 326 ? 4.233 -48.996 22.912 1.00 23.47 320 GLY B CA 1
ATOM 4862 C C . GLY B 1 326 ? 4.113 -50.479 23.216 1.00 22.02 320 GLY B C 1
ATOM 4863 O O . GLY B 1 326 ? 4.076 -50.850 24.356 1.00 22.25 320 GLY B O 1
ATOM 4864 N N . ILE B 1 327 ? 4.033 -51.331 22.213 1.00 21.42 321 ILE B N 1
ATOM 4865 C CA . ILE B 1 327 ? 4.043 -52.752 22.434 1.00 21.85 321 ILE B CA 1
ATOM 4866 C C . ILE B 1 327 ? 5.407 -53.201 23.044 1.00 22.64 321 ILE B C 1
ATOM 4867 O O . ILE B 1 327 ? 6.466 -52.742 22.588 1.00 22.11 321 ILE B O 1
ATOM 4872 N N . ALA B 1 328 ? 5.371 -53.940 24.141 1.00 22.91 322 ALA B N 1
ATOM 4873 C CA . ALA B 1 328 ? 6.633 -54.390 24.737 1.00 23.12 322 ALA B CA 1
ATOM 4874 C C . ALA B 1 328 ? 7.292 -55.320 23.721 1.00 23.32 322 ALA B C 1
ATOM 4875 O O . ALA B 1 328 ? 6.643 -56.204 23.176 1.00 22.51 322 ALA B O 1
ATOM 4877 N N . PRO B 1 329 ? 8.610 -55.137 23.475 1.00 24.15 323 PRO B N 1
ATOM 4878 C CA . PRO B 1 329 ? 9.263 -55.977 22.481 1.00 24.43 323 PRO B CA 1
ATOM 4879 C C . PRO B 1 329 ? 9.117 -57.459 22.642 1.00 24.08 323 PRO B C 1
ATOM 4880 O O . PRO B 1 329 ? 9.084 -58.135 21.618 1.00 22.72 323 PRO B O 1
ATOM 4884 N N . MET B 1 330 ? 9.071 -57.989 23.868 1.00 24.24 324 MET B N 1
ATOM 4885 C CA . MET B 1 330 ? 8.899 -59.423 24.041 1.00 25.14 324 MET B CA 1
ATOM 4886 C C . MET B 1 330 ? 7.441 -59.958 23.944 1.00 24.52 324 MET B C 1
ATOM 4887 O O . MET B 1 330 ? 7.138 -61.144 24.256 1.00 25.25 324 MET B O 1
ATOM 4892 N N . THR B 1 331 ? 6.523 -59.101 23.505 1.00 23.73 325 THR B N 1
ATOM 4893 C CA . THR B 1 331 ? 5.143 -59.483 23.384 1.00 23.44 325 THR B CA 1
ATOM 4894 C C . THR B 1 331 ? 5.007 -60.569 22.298 1.00 23.90 325 THR B C 1
ATOM 4895 O O . THR B 1 331 ? 5.506 -60.383 21.188 1.00 24.24 325 THR B O 1
ATOM 4899 N N . PRO B 1 332 ? 4.355 -61.680 22.601 1.00 24.94 326 PRO B N 1
ATOM 4900 C CA . PRO B 1 332 ? 4.198 -62.756 21.573 1.00 25.49 326 PRO B CA 1
ATOM 4901 C C . PRO B 1 332 ? 3.243 -62.322 20.483 1.00 24.40 326 PRO B C 1
ATOM 4902 O O . PRO B 1 332 ? 2.255 -61.655 20.777 1.00 24.11 326 PRO B O 1
ATOM 4906 N N . LEU B 1 333 ? 3.513 -62.725 19.263 1.00 24.11 327 LEU B N 1
ATOM 4907 C CA . LEU B 1 333 ? 2.603 -62.427 18.134 1.00 24.54 327 LEU B CA 1
ATOM 4908 C C . LEU B 1 333 ? 1.170 -62.816 18.438 1.00 26.22 327 LEU B C 1
ATOM 4909 O O . LEU B 1 333 ? 0.236 -62.055 18.157 1.00 27.39 327 LEU B O 1
ATOM 4914 N N . GLU B 1 334 ? 0.954 -64.003 18.995 1.00 28.03 328 GLU B N 1
ATOM 4915 C CA . GLU B 1 334 ? -0.417 -64.403 19.315 1.00 28.93 328 GLU B CA 1
ATOM 4916 C C . GLU B 1 334 ? -1.149 -63.447 20.291 1.00 27.26 328 GLU B C 1
ATOM 4917 O O . GLU B 1 334 ? -2.409 -63.355 20.243 1.00 25.07 328 GLU B O 1
ATOM 4923 N N . ASN B 1 335 ? -0.420 -62.743 21.162 1.00 24.62 329 ASN B N 1
ATOM 4924 C CA . ASN B 1 335 ? -1.046 -61.770 22.070 1.00 23.93 329 ASN B CA 1
ATOM 4925 C C . ASN B 1 335 ? -1.494 -60.489 21.327 1.00 23.02 329 ASN B C 1
ATOM 4926 O O . ASN B 1 335 ? -2.570 -59.942 21.624 1.00 23.11 329 ASN B O 1
ATOM 4931 N N . VAL B 1 336 ? -0.785 -60.101 20.289 1.00 22.88 330 VAL B N 1
ATOM 4932 C CA . VAL B 1 336 ? -1.248 -58.996 19.405 1.00 23.49 330 VAL B CA 1
ATOM 4933 C C . VAL B 1 336 ? -2.485 -59.470 18.608 1.00 23.58 330 VAL B C 1
ATOM 4934 O O . VAL B 1 336 ? -3.469 -58.740 18.482 1.00 23.63 330 VAL B O 1
ATOM 4938 N N . LYS B 1 337 ? -2.446 -60.666 18.061 1.00 25.72 331 LYS B N 1
ATOM 4939 C CA . LYS B 1 337 ? -3.609 -61.184 17.325 1.00 27.07 331 LYS B CA 1
ATOM 4940 C C . LYS B 1 337 ? -4.899 -61.296 18.173 1.00 27.35 331 LYS B C 1
ATOM 4941 O O . LYS B 1 337 ? -6.013 -61.221 17.644 1.00 29.06 331 LYS B O 1
ATOM 4947 N N . ALA B 1 338 ? -4.750 -61.494 19.472 1.00 25.96 332 ALA B N 1
ATOM 4948 C CA . ALA B 1 338 ? -5.866 -61.538 20.353 1.00 26.65 332 ALA B CA 1
ATOM 4949 C C . ALA B 1 338 ? -6.657 -60.218 20.329 1.00 26.51 332 ALA B C 1
ATOM 4950 O O . ALA B 1 338 ? -7.844 -60.254 20.511 1.00 26.09 332 ALA B O 1
ATOM 4952 N N . LEU B 1 339 ? -5.953 -59.070 20.172 1.00 26.95 333 LEU B N 1
ATOM 4953 C CA . LEU B 1 339 ? -6.585 -57.762 20.117 1.00 26.37 333 LEU B CA 1
ATOM 4954 C C . LEU B 1 339 ? -7.498 -57.708 18.931 1.00 25.58 333 LEU B C 1
ATOM 4955 O O . LEU B 1 339 ? -8.640 -57.245 19.020 1.00 24.65 333 LEU B O 1
ATOM 4960 N N . VAL B 1 340 ? -6.997 -58.202 17.806 1.00 24.65 334 VAL B N 1
ATOM 4961 C CA . VAL B 1 340 ? -7.744 -58.149 16.596 1.00 24.96 334 VAL B CA 1
ATOM 4962 C C . VAL B 1 340 ? -8.929 -59.116 16.724 1.00 26.03 334 VAL B C 1
ATOM 4963 O O . VAL B 1 340 ? -10.065 -58.829 16.259 1.00 27.85 334 VAL B O 1
ATOM 4967 N N . ALA B 1 341 ? -8.689 -60.290 17.336 1.00 26.64 335 ALA B N 1
ATOM 4968 C CA . ALA B 1 341 ? -9.773 -61.273 17.551 1.00 27.58 335 ALA B CA 1
ATOM 4969 C C . ALA B 1 341 ? -10.931 -60.707 18.397 1.00 27.48 335 ALA B C 1
ATOM 4970 O O . ALA B 1 341 ? -12.159 -60.982 18.122 1.00 27.60 335 ALA B O 1
ATOM 4972 N N . ALA B 1 342 ? -10.562 -59.927 19.420 1.00 26.72 336 ALA B N 1
ATOM 4973 C CA . ALA B 1 342 ? -11.564 -59.330 20.322 1.00 26.80 336 ALA B CA 1
ATOM 4974 C C . ALA B 1 342 ? -12.531 -58.393 19.535 1.00 26.68 336 ALA B C 1
ATOM 4975 O O . ALA B 1 342 ? -13.782 -58.397 19.719 1.00 28.02 336 ALA B O 1
ATOM 4977 N N . ARG B 1 343 ? -11.952 -57.632 18.625 1.00 26.26 337 ARG B N 1
ATOM 4978 C CA . ARG B 1 343 ? -12.712 -56.687 17.836 1.00 26.34 337 ARG B CA 1
ATOM 4979 C C . ARG B 1 343 ? -13.617 -57.494 16.951 1.00 28.24 337 ARG B C 1
ATOM 4980 O O . ARG B 1 343 ? -14.788 -57.201 16.845 1.00 27.09 337 ARG B O 1
ATOM 4988 N N . ASP B 1 344 ? -13.085 -58.532 16.323 1.00 29.97 338 ASP B N 1
ATOM 4989 C CA . ASP B 1 344 ? -13.931 -59.316 15.417 1.00 32.78 338 ASP B CA 1
ATOM 4990 C C . ASP B 1 344 ? -15.135 -59.993 16.138 1.00 33.48 338 ASP B C 1
ATOM 4991 O O . ASP B 1 344 ? -16.291 -59.972 15.651 1.00 33.84 338 ASP B O 1
ATOM 4996 N N . GLU B 1 345 ? -14.855 -60.532 17.322 1.00 35.63 339 GLU B N 1
ATOM 4997 C CA . GLU B 1 345 ? -15.828 -61.165 18.173 1.00 37.41 339 GLU B CA 1
ATOM 4998 C C . GLU B 1 345 ? -16.962 -60.217 18.562 1.00 37.40 339 GLU B C 1
ATOM 4999 O O . GLU B 1 345 ? -18.113 -60.652 18.707 1.00 34.63 339 GLU B O 1
ATOM 5005 N N . PHE B 1 346 ? -16.664 -58.916 18.648 1.00 33.42 340 PHE B N 1
ATOM 5006 C CA . PHE B 1 346 ? -17.665 -57.910 19.104 1.00 34.33 340 PHE B CA 1
ATOM 5007 C C . PHE B 1 346 ? -18.749 -57.702 18.101 1.00 33.85 340 PHE B C 1
ATOM 5008 O O . PHE B 1 346 ? -19.896 -57.415 18.468 1.00 35.53 340 PHE B O 1
ATOM 5016 N N . TYR B 1 347 ? -18.401 -57.862 16.827 1.00 34.22 341 TYR B N 1
ATOM 5017 C CA . TYR B 1 347 ? -19.326 -57.606 15.700 1.00 35.67 341 TYR B CA 1
ATOM 5018 C C . TYR B 1 347 ? -19.981 -58.908 15.163 1.00 41.16 341 TYR B C 1
ATOM 5019 O O . TYR B 1 347 ? -20.741 -58.888 14.159 1.00 41.57 341 TYR B O 1
ATOM 5028 N N . ALA B 1 348 ? -19.694 -59.996 15.900 1.00 45.42 342 ALA B N 1
ATOM 5029 C CA . ALA B 1 348 ? -20.452 -61.270 15.946 1.00 50.34 342 ALA B CA 1
ATOM 5030 C C . ALA B 1 348 ? -20.948 -61.678 14.563 1.00 56.60 342 ALA B C 1
ATOM 5031 O O . ALA B 1 348 ? -20.659 -62.803 14.146 1.00 63.45 342 ALA B O 1
#

Organism: Methanosarcina mazei (strain ATCC BAA-159 / DSM 3647 / Goe1 / Go1 / JCM 11833 / OCM 88) (NCBI:txid192952)

Foldseek 3Di:
DAFLLNLVQCLLQVHDDPFFAAAALFADAALVLCVVQVLFPPNLVAALVSQLSRQVSCCVLQVRQAGEDDRECQQLVLQPFDWDCDGRFGHIDTDGAQAADACVPRACDPPSCVGGCNVSLLVSLLVNCVVPDDRGAYEYEYAALLVSLCRNHPVVSLVVCLPPPVVRNQVSSVRSLVSLQVSLQSSVVSPHAEYEHEYACLACVNDPLVSCVVHVLVSLLVSLVRHDHQYEYEYEDQCPSCLLSVLVSNHSEYQAECVNDFLLVSCVSNPSSHAYEDYAEQPPDQQPHDLVSLLVNLLRNVVSPHSHYYYRHHHRRNGDSVSSSSNVVSRVVNVD/DAFLQNLVQCLLLVHDDPFFAAAALFADAALQLCVVQVQFPPNLVQALVSQLSRQVCCCVLQVRQAGEDDRECQQLVLQPFDWDCDGRFDHIDTDGAQAAPACVPRAQDPCSCVGGCNVSLLSSLLVNCVVPDDRGAYEYEYAALQVSLCRNHPVVSLVVCLPVPVVRNQVSSVRSLVSLQVSLQSSVVSPHAEYEHEYACLACVHDPLVSCVVHPLVSLLVSLVRRPHAYEYEYDDQRVVCLLSNLVSNHSEYQAECRVDALLVSCVSNPSSHAYEDYAEQPPDQAVHDLVSLLVNQLRNVVSPHSHYYYRHHHRRPGDSSSSSSNVVSSVVNVD

CATH classification: 3.20.20.210